Protein AF-0000000068152982 (afdb_homodimer)

pLDDT: mean 87.69, std 12.39, range [21.64, 98.62]

Organism: Rhizobium meliloti (strain 1021) (NCBI:txid266834)

Secondary structure (DSSP, 8-state):
----SS-HHHHHTS-HHHHHHHHHHTT-EEEEEETTTEEEEE-TTS--EEEES-S--TTHHHHHHHHHHHHHHHHT--HHHHHHHHHTTTEEEEEEE-S---TTS-EEHHHHHHHHHHHHHHHHHHHHHHH---S---TT--HHHHHHHTT-EE---BTTTTEEEEEEE-PPPSS-S---SSPPPGGGS-HHHHHHHHHHHHHHHHHHHHHHHHTT--THHHHTTGGGT--HHHHHHHHHHHHHHTSEEEEEEPPTTS--S-SEEEEEE-TTHHHHHHHHHHHHHHHS-EEEEEEEEEEEEEE--TT-SSEEEEEEEEETTEEEEEEEEE-HHHHHHHHHHHHHT-EEEEEEEEEEETTEEEEEEEEEEEEE-------/----SS-HHHHHTS-HHHHHHHHHHTT-EEEEEETTTEEEEE-TTS--EEEES-S--TTHHHHHHHHHHHHHHHHT--HHHHHHHHHTTTEEEEEEEES---TTS-EEHHHHHHHHHHHHHHHHHHHHHHH---S---TT--HHHHHHHTT-EE---BTTTEEEEEEEE-PPPSS-S---SSPPPGGGS-HHHHHHHHHHHHHHHHHHHHHHHHTT--THHHHTTGGGT--HHHHHHHHHHHHHHTSEEEEEEPPTTS--S-SEEEEEE-TTHHHHHHHHHHHHHHHS-EEEEEEEEEEEEEE--TT-SSEEEEEEEEETTEEEEEEEEE-HHHHHHHHHHHHHT-EEEEEEEEEEETTEEEEEEEEEEEEE-------

Nearest PDB structures (foldseek):
  1gm5-assembly1_A  TM=5.920E-01  e=4.513E-03  Thermotoga maritima
  3koj-assembly1_A  TM=5.748E-01  e=1.181E-02  Synechococcus elongatus PCC 6301
  1kaw-assembly1_A  TM=6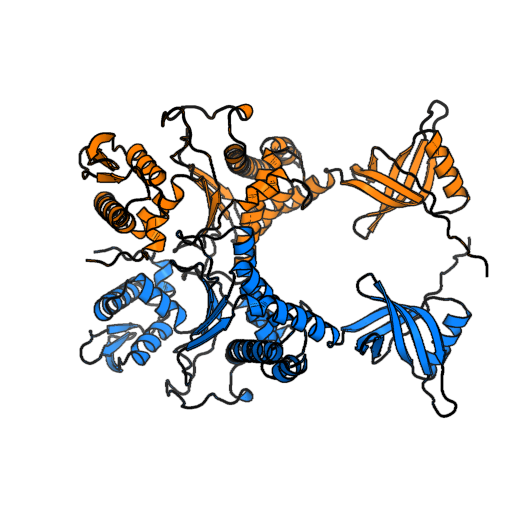.444E-01  e=1.239E-01  Escherichia coli
  1z9f-assembly1_A  TM=6.402E-01  e=1.454E-01  Thermotoga maritima
  6bhx-assembly1_B  TM=5.478E-01  e=1.113E-01  Bacillus subtilis subsp. subtilis str. 168

Structure (mmCIF, N/CA/C/O backbone):
data_AF-0000000068152982-model_v1
#
loop_
_entity.id
_entity.type
_entity.pdbx_description
1 polymer 'Uncharacterized protein'
#
loop_
_atom_site.group_PDB
_atom_site.id
_atom_site.type_symbol
_atom_site.label_atom_id
_atom_site.label_alt_id
_atom_site.label_comp_id
_atom_site.label_asym_id
_atom_site.label_entity_id
_atom_site.label_seq_id
_atom_site.pdbx_PDB_ins_code
_atom_site.Cartn_x
_atom_site.Cartn_y
_atom_site.Cartn_z
_atom_site.occupancy
_atom_site.B_iso_or_equiv
_atom_site.auth_seq_id
_atom_site.auth_comp_id
_atom_site.auth_asym_id
_atom_site.auth_atom_id
_atom_site.pdbx_PDB_model_num
ATOM 1 N N . MET A 1 1 ? 36.5 2.551 5.672 1 21.7 1 MET A N 1
ATOM 2 C CA . MET A 1 1 ? 35.562 1.438 5.684 1 21.7 1 MET A CA 1
ATOM 3 C C . MET A 1 1 ? 34.156 1.895 5.23 1 21.7 1 MET A C 1
ATOM 5 O O . MET A 1 1 ? 33.562 2.768 5.855 1 21.7 1 MET A O 1
ATOM 9 N N . ARG A 1 2 ? 33.844 2.051 4.008 1 29.77 2 ARG A N 1
ATOM 10 C CA . ARG A 1 2 ? 32.562 2.561 3.479 1 29.77 2 ARG A CA 1
ATOM 11 C C . ARG A 1 2 ? 31.391 1.832 4.094 1 29.77 2 ARG A C 1
ATOM 13 O O . ARG A 1 2 ? 31.281 0.609 3.982 1 29.77 2 ARG A O 1
ATOM 20 N N . ALA A 1 3 ? 31.125 2.115 5.348 1 36.03 3 ALA A N 1
ATOM 21 C CA . ALA A 1 3 ? 30.094 1.57 6.23 1 36.03 3 ALA A CA 1
ATOM 22 C C . ALA A 1 3 ? 28.859 1.14 5.438 1 36.03 3 ALA A C 1
ATOM 24 O O . ALA A 1 3 ? 28.328 1.916 4.645 1 36.03 3 ALA A O 1
ATOM 25 N N . LEU A 1 4 ? 28.719 -0.055 5.031 1 45.16 4 LEU A N 1
ATOM 26 C CA . LEU A 1 4 ? 27.547 -0.811 4.621 1 45.16 4 LEU A CA 1
ATOM 27 C C . LEU A 1 4 ? 26.297 -0.274 5.301 1 45.16 4 LEU A C 1
ATOM 29 O O . LEU A 1 4 ? 26.297 0.002 6.5 1 45.16 4 LEU A O 1
ATOM 33 N N . ILE A 1 5 ? 25.453 0.464 4.621 1 47.25 5 ILE A N 1
ATOM 34 C CA . ILE A 1 5 ? 24.141 1.052 4.816 1 47.25 5 ILE A CA 1
ATOM 35 C C . ILE A 1 5 ? 23.312 0.167 5.75 1 47.25 5 ILE A C 1
ATOM 37 O O . ILE A 1 5 ? 22.406 0.648 6.43 1 47.25 5 ILE A O 1
ATOM 41 N N . VAL A 1 6 ? 23.609 -1.253 5.887 1 56.41 6 VAL A N 1
ATOM 42 C CA . VAL A 1 6 ? 22.547 -2.037 6.484 1 56.41 6 VAL A CA 1
ATOM 43 C C . VAL A 1 6 ? 22.859 -2.322 7.949 1 56.41 6 VAL A C 1
ATOM 45 O O . VAL A 1 6 ? 24.016 -2.613 8.297 1 56.41 6 VAL A O 1
ATOM 48 N N . ASP A 1 7 ? 22.062 -1.991 8.812 1 65.38 7 ASP A N 1
ATOM 49 C CA . ASP A 1 7 ? 22.156 -2.289 10.242 1 65.38 7 ASP A CA 1
ATOM 50 C C . ASP A 1 7 ? 22.281 -3.793 10.477 1 65.38 7 ASP A C 1
ATOM 52 O O . ASP A 1 7 ? 22.047 -4.594 9.57 1 65.38 7 ASP A O 1
ATOM 56 N N . SER A 1 8 ? 22.891 -4.191 11.625 1 71.94 8 SER A N 1
ATOM 57 C CA . SER A 1 8 ? 23.156 -5.57 12.008 1 71.94 8 SER A CA 1
ATOM 58 C C . SER A 1 8 ? 21.906 -6.441 11.852 1 71.94 8 SER A C 1
ATOM 60 O O . SER A 1 8 ? 22 -7.578 11.383 1 71.94 8 SER A O 1
ATOM 62 N N . GLU A 1 9 ? 20.812 -5.949 12.188 1 72.81 9 GLU A N 1
ATOM 63 C CA . GLU A 1 9 ? 19.578 -6.703 12.117 1 72.81 9 GLU A CA 1
ATOM 64 C C . GLU A 1 9 ? 19.219 -7.055 10.672 1 72.81 9 GLU A C 1
ATOM 66 O O . GLU A 1 9 ? 18.703 -8.141 10.398 1 72.81 9 GLU A O 1
ATOM 71 N N . THR A 1 10 ? 19.609 -6.176 9.844 1 75.31 10 THR A N 1
ATOM 72 C CA . THR A 1 10 ? 19.344 -6.387 8.422 1 75.31 10 THR A CA 1
ATOM 73 C C . THR A 1 10 ? 20.266 -7.465 7.859 1 75.31 10 THR A C 1
ATOM 75 O O . THR A 1 10 ? 19.844 -8.289 7.051 1 75.31 10 THR A O 1
ATOM 78 N N . LEU A 1 11 ? 21.406 -7.465 8.344 1 81.94 11 LEU A N 1
ATOM 79 C CA . LEU A 1 11 ? 22.391 -8.398 7.824 1 81.94 11 LEU A CA 1
ATOM 80 C C . LEU A 1 11 ? 22.078 -9.828 8.258 1 81.94 11 LEU A C 1
ATOM 82 O O . LEU A 1 11 ? 22.297 -10.773 7.504 1 81.94 11 LEU A O 1
ATOM 86 N N . ILE A 1 12 ? 21.5 -9.953 9.406 1 84.94 12 ILE A N 1
ATOM 87 C CA . ILE A 1 12 ? 21.219 -11.273 9.961 1 84.94 12 ILE A CA 1
ATOM 88 C C . ILE A 1 12 ? 20.062 -11.922 9.195 1 84.94 12 ILE A C 1
ATOM 90 O O . ILE A 1 12 ? 19.875 -13.133 9.258 1 84.94 12 ILE A O 1
ATOM 94 N N . SER A 1 13 ? 19.438 -11.148 8.477 1 83.69 13 SER A N 1
ATOM 95 C CA . SER A 1 13 ? 18.281 -11.648 7.742 1 83.69 13 SER A CA 1
ATOM 96 C C . SER A 1 13 ? 18.703 -12.453 6.516 1 83.69 13 SER A C 1
ATOM 98 O O . SER A 1 13 ? 17.906 -13.172 5.922 1 83.69 13 SER A O 1
ATOM 100 N N . VAL A 1 14 ? 19.906 -12.312 6.121 1 89.56 14 VAL A N 1
ATOM 101 C CA . VAL A 1 14 ? 20.438 -13.141 5.043 1 89.56 14 VAL A CA 1
ATOM 102 C C . VAL A 1 14 ? 20.734 -14.547 5.566 1 89.56 14 VAL A C 1
ATOM 104 O O . VAL A 1 14 ? 21.609 -14.727 6.406 1 89.56 14 VAL A O 1
ATOM 107 N N . THR A 1 15 ? 20.062 -15.508 5.039 1 90.19 15 THR A N 1
ATOM 108 C CA . THR A 1 15 ? 20.219 -16.859 5.566 1 90.19 15 THR A CA 1
ATOM 109 C C . THR A 1 15 ? 21.438 -17.547 4.965 1 90.19 15 THR A C 1
ATOM 111 O O . THR A 1 15 ? 21.859 -17.203 3.857 1 90.19 15 THR A O 1
ATOM 114 N N . PRO A 1 16 ? 21.953 -18.516 5.719 1 93.38 16 PRO A N 1
ATOM 115 C CA . PRO A 1 16 ? 23.047 -19.297 5.152 1 93.38 16 PRO A CA 1
ATOM 116 C C . PRO A 1 16 ? 22.672 -19.953 3.82 1 93.38 16 PRO A C 1
ATOM 118 O O . PRO A 1 16 ? 23.469 -19.953 2.881 1 93.38 16 PRO A O 1
ATOM 121 N N . SER A 1 17 ? 21.516 -20.469 3.764 1 90.25 17 SER A N 1
ATOM 122 C CA . SER A 1 17 ? 21.062 -21.125 2.543 1 90.25 17 SER A CA 1
ATOM 123 C C . SER A 1 17 ? 21.031 -20.156 1.369 1 90.25 17 SER A C 1
ATOM 125 O O . SER A 1 17 ? 21.359 -20.531 0.238 1 90.25 17 SER A O 1
ATOM 127 N N . ALA A 1 18 ? 20.641 -18.969 1.641 1 92.06 18 ALA A N 1
ATOM 128 C CA . ALA A 1 18 ? 20.625 -17.938 0.605 1 92.06 18 ALA A CA 1
ATOM 129 C C . ALA A 1 18 ? 22.031 -17.641 0.085 1 92.06 18 ALA A C 1
ATOM 131 O O . ALA A 1 18 ? 22.234 -17.547 -1.125 1 92.06 18 ALA A O 1
ATOM 132 N N . MET A 1 19 ? 22.922 -17.531 0.961 1 94.5 19 MET A N 1
ATOM 133 C CA . MET A 1 19 ? 24.297 -17.234 0.575 1 94.5 19 MET A CA 1
ATOM 134 C C . MET A 1 19 ? 24.891 -18.406 -0.214 1 94.5 19 MET A C 1
ATOM 136 O O . MET A 1 19 ? 25.484 -18.203 -1.274 1 94.5 19 MET A O 1
ATOM 140 N N . ILE A 1 20 ? 24.688 -19.578 0.309 1 93 20 ILE A N 1
ATOM 141 C CA . ILE A 1 20 ? 25.234 -20.766 -0.324 1 93 20 ILE A CA 1
ATOM 142 C C . ILE A 1 20 ? 24.641 -20.922 -1.724 1 93 20 ILE A C 1
ATOM 144 O O . ILE A 1 20 ? 25.375 -21.141 -2.691 1 93 20 ILE A O 1
ATOM 148 N N . SER A 1 21 ? 23.375 -20.812 -1.774 1 90.62 21 SER A N 1
ATOM 149 C CA . SER A 1 21 ? 22.719 -20.969 -3.07 1 90.62 21 SER A CA 1
ATOM 150 C C . SER A 1 21 ? 23.172 -19.906 -4.055 1 90.62 21 SER A C 1
ATOM 152 O O . SER A 1 21 ? 23.359 -20.188 -5.242 1 90.62 21 SER A O 1
ATOM 154 N N . TYR A 1 22 ? 23.297 -18.703 -3.584 1 93.12 22 TYR A N 1
ATOM 155 C CA . TYR A 1 22 ? 23.75 -17.594 -4.434 1 93.12 22 TYR A CA 1
ATOM 156 C C . TYR A 1 22 ? 25.141 -17.891 -5.004 1 93.12 22 TYR A C 1
ATOM 158 O O . TYR A 1 22 ? 25.344 -17.828 -6.223 1 93.12 22 TYR A O 1
ATOM 166 N N . VAL A 1 23 ? 26.078 -18.25 -4.199 1 94.38 23 VAL A N 1
ATOM 167 C CA . VAL A 1 23 ? 27.453 -18.391 -4.645 1 94.38 23 VAL A CA 1
ATOM 168 C C . VAL A 1 23 ? 27.594 -19.641 -5.516 1 94.38 23 VAL A C 1
ATOM 170 O O . VAL A 1 23 ? 28.344 -19.656 -6.48 1 94.38 23 VAL A O 1
ATOM 173 N N . THR A 1 24 ? 26.859 -20.625 -5.172 1 90.94 24 THR A N 1
ATOM 174 C CA . THR A 1 24 ? 26.922 -21.859 -5.965 1 90.94 24 THR A CA 1
ATOM 175 C C . THR A 1 24 ? 26.375 -21.625 -7.367 1 90.94 24 THR A C 1
ATOM 177 O O . THR A 1 24 ? 26.922 -22.109 -8.352 1 90.94 24 THR A O 1
ATOM 180 N N . THR A 1 25 ? 25.281 -20.906 -7.445 1 88.31 25 THR A N 1
ATOM 181 C CA . THR A 1 25 ? 24.688 -20.594 -8.742 1 88.31 25 THR A CA 1
ATOM 182 C C . THR A 1 25 ? 25.609 -19.703 -9.555 1 88.31 25 THR A C 1
ATOM 184 O O . THR A 1 25 ? 25.594 -19.734 -10.789 1 88.31 25 THR A O 1
ATOM 187 N N . GLU A 1 26 ? 26.438 -18.922 -8.906 1 89.19 26 GLU A N 1
ATOM 188 C CA . GLU A 1 26 ? 27.359 -18.016 -9.578 1 89.19 26 GLU A CA 1
ATOM 189 C C . GLU A 1 26 ? 28.672 -18.688 -9.906 1 89.19 26 GLU A C 1
ATOM 191 O O . GLU A 1 26 ? 29.594 -18.062 -10.422 1 89.19 26 GLU A O 1
ATOM 196 N N . GLY A 1 27 ? 28.812 -19.953 -9.539 1 90.56 27 GLY A N 1
ATOM 197 C CA . GLY A 1 27 ? 29.938 -20.734 -10.023 1 90.56 27 GLY A CA 1
ATOM 198 C C . GLY A 1 27 ? 30.906 -21.125 -8.93 1 90.56 27 GLY A C 1
ATOM 199 O O . GLY A 1 27 ? 31.891 -21.828 -9.188 1 90.56 27 GLY A O 1
ATOM 200 N N . TRP A 1 28 ? 30.719 -20.609 -7.703 1 94.62 28 TRP A N 1
ATOM 201 C CA . TRP A 1 28 ? 31.578 -21.031 -6.609 1 94.62 28 TRP A CA 1
ATOM 202 C C . TRP A 1 28 ? 31.312 -22.5 -6.254 1 94.62 28 TRP A C 1
ATOM 204 O O . TRP A 1 28 ? 30.172 -22.969 -6.328 1 94.62 28 TRP A O 1
ATOM 214 N N . ILE A 1 29 ? 32.344 -23.156 -5.82 1 95.06 29 ILE A N 1
ATOM 215 C CA . ILE A 1 29 ? 32.25 -24.547 -5.387 1 95.06 29 ILE A CA 1
ATOM 216 C C . ILE A 1 29 ? 32.844 -24.703 -3.992 1 95.06 29 ILE A C 1
ATOM 218 O O . ILE A 1 29 ? 33.844 -24.047 -3.658 1 95.06 29 ILE A O 1
ATOM 222 N N . ARG A 1 30 ? 32.188 -25.531 -3.229 1 95.06 30 ARG A N 1
ATOM 223 C CA . ARG A 1 30 ? 32.719 -25.812 -1.895 1 95.06 30 ARG A CA 1
ATOM 224 C C . ARG A 1 30 ? 34.031 -26.562 -1.974 1 95.06 30 ARG A C 1
ATOM 226 O O . ARG A 1 30 ? 34.125 -27.625 -2.605 1 95.06 30 ARG A O 1
ATOM 233 N N . THR A 1 31 ? 35.062 -26.078 -1.327 1 95.31 31 THR A N 1
ATOM 234 C CA . THR A 1 31 ? 36.406 -26.672 -1.478 1 95.31 31 THR A CA 1
ATOM 235 C C . THR A 1 31 ? 36.875 -27.25 -0.153 1 95.31 31 THR A C 1
ATOM 237 O O . THR A 1 31 ? 37.656 -28.219 -0.137 1 95.31 31 THR A O 1
ATOM 240 N N . ASP A 1 32 ? 36.531 -26.547 0.92 1 94.38 32 ASP A N 1
ATOM 241 C CA . ASP A 1 32 ? 37.062 -26.969 2.207 1 94.38 32 ASP A CA 1
ATOM 242 C C . ASP A 1 32 ? 36.125 -26.609 3.348 1 94.38 32 ASP A C 1
ATOM 244 O O . ASP A 1 32 ? 35.188 -25.828 3.16 1 94.38 32 ASP A O 1
ATOM 248 N N . LYS A 1 33 ? 36.344 -27.25 4.453 1 94.06 33 LYS A N 1
ATOM 249 C CA . LYS A 1 33 ? 35.688 -26.875 5.691 1 94.06 33 LYS A CA 1
ATOM 250 C C . LYS A 1 33 ? 36.438 -25.75 6.406 1 94.06 33 LYS A C 1
ATOM 252 O O . LYS A 1 33 ? 37.656 -25.703 6.355 1 94.06 33 LYS A O 1
ATOM 257 N N . TYR A 1 34 ? 35.719 -24.844 6.992 1 93.12 34 TYR A N 1
ATOM 258 C CA . TYR A 1 34 ? 36.312 -23.797 7.82 1 93.12 34 TYR A CA 1
ATOM 259 C C . TYR A 1 34 ? 35.719 -23.828 9.227 1 93.12 34 TYR A C 1
ATOM 261 O O . TYR A 1 34 ? 34.594 -23.391 9.438 1 93.12 34 TYR A O 1
ATOM 269 N N . GLY A 1 35 ? 36.531 -24.328 10.148 1 90.69 35 GLY A N 1
ATOM 270 C CA . GLY A 1 35 ? 36 -24.5 11.492 1 90.69 35 GLY A CA 1
ATOM 271 C C . GLY A 1 35 ? 34.875 -25.516 11.547 1 90.69 35 GLY A C 1
ATOM 272 O O . GLY A 1 35 ? 34.844 -26.484 10.789 1 90.69 35 GLY A O 1
ATOM 273 N N . GLU A 1 36 ? 33.969 -25.375 12.5 1 90.62 36 GLU A N 1
ATOM 274 C CA . GLU A 1 36 ? 32.906 -26.344 12.719 1 90.62 36 GLU A CA 1
ATOM 275 C C . GLU A 1 36 ? 31.641 -25.953 11.961 1 90.62 36 GLU A C 1
ATOM 277 O O . GLU A 1 36 ? 30.828 -26.812 11.625 1 90.62 36 GLU A O 1
ATOM 282 N N . HIS A 1 37 ? 31.562 -24.734 11.609 1 92.5 37 HIS A N 1
ATOM 283 C CA . HIS A 1 37 ? 30.219 -24.312 11.219 1 92.5 37 HIS A CA 1
ATOM 284 C C . HIS A 1 37 ? 30.25 -23.594 9.875 1 92.5 37 HIS A C 1
ATOM 286 O O . HIS A 1 37 ? 29.234 -23.016 9.461 1 92.5 37 HIS A O 1
ATOM 292 N N . SER A 1 38 ? 31.469 -23.562 9.219 1 95.44 38 SER A N 1
ATOM 293 C CA . SER A 1 38 ? 31.547 -22.828 7.965 1 95.44 38 SER A CA 1
ATOM 294 C C . SER A 1 38 ? 32.312 -23.609 6.902 1 95.44 38 SER A C 1
ATOM 296 O O . SER A 1 38 ? 32.969 -24.609 7.211 1 95.44 38 SER A O 1
ATOM 298 N N . ASP A 1 39 ? 32.094 -23.266 5.703 1 96 39 ASP A N 1
ATOM 299 C CA . ASP A 1 39 ? 32.781 -23.891 4.574 1 96 39 ASP A CA 1
ATOM 300 C C . ASP A 1 39 ? 33.438 -22.828 3.691 1 96 39 ASP A C 1
ATOM 302 O O . ASP A 1 39 ? 33.031 -21.672 3.684 1 96 39 ASP A O 1
ATOM 306 N N . VAL A 1 40 ? 34.438 -23.266 3.049 1 97 40 VAL A N 1
ATOM 307 C CA . VAL A 1 40 ? 35.156 -22.406 2.102 1 97 40 VAL A CA 1
ATOM 308 C C . VAL A 1 40 ? 34.656 -22.656 0.689 1 97 40 VAL A C 1
ATOM 310 O O . VAL A 1 40 ? 34.531 -23.812 0.258 1 97 40 VAL A O 1
ATOM 313 N N . TYR A 1 41 ? 34.219 -21.609 0.046 1 96.56 41 TYR A N 1
ATOM 314 C CA . TYR A 1 41 ? 33.781 -21.641 -1.349 1 96.56 41 TYR A CA 1
ATOM 315 C C . TYR A 1 41 ? 34.781 -20.891 -2.24 1 96.56 41 TYR A C 1
ATOM 317 O O . TYR A 1 41 ? 35.219 -19.797 -1.899 1 96.56 41 TYR A O 1
ATOM 325 N N . ALA A 1 42 ? 35.125 -21.516 -3.377 1 96.38 42 ALA A N 1
ATOM 326 C CA . ALA A 1 42 ? 36.094 -20.906 -4.277 1 96.38 42 ALA A CA 1
ATOM 327 C C . ALA A 1 42 ? 35.625 -20.969 -5.727 1 96.38 42 ALA A C 1
ATOM 329 O O . ALA A 1 42 ? 34.812 -21.812 -6.078 1 96.38 42 ALA A O 1
ATOM 330 N N . LYS A 1 43 ? 36 -20 -6.488 1 94.5 43 LYS A N 1
ATOM 331 C CA . LYS A 1 43 ? 35.781 -19.891 -7.922 1 94.5 43 LYS A CA 1
ATOM 332 C C . LYS A 1 43 ? 37 -19.328 -8.648 1 94.5 43 LYS A C 1
ATOM 334 O O . LYS A 1 43 ? 37.719 -18.531 -8.094 1 94.5 43 LYS A O 1
ATOM 339 N N . ALA A 1 44 ? 37.188 -19.859 -9.891 1 92 44 ALA A N 1
ATOM 340 C CA . ALA A 1 44 ? 38.281 -19.328 -10.688 1 92 44 ALA A CA 1
ATOM 341 C C . ALA A 1 44 ? 38.156 -17.828 -10.906 1 92 44 ALA A C 1
ATOM 343 O O . ALA A 1 44 ? 37.125 -17.359 -11.398 1 92 44 ALA A O 1
ATOM 344 N N . GLY A 1 45 ? 39.156 -17.141 -10.57 1 91.25 45 GLY A N 1
ATOM 345 C CA . GLY A 1 45 ? 39.156 -15.695 -10.781 1 91.25 45 GLY A CA 1
ATOM 346 C C . GLY A 1 45 ? 38.375 -14.938 -9.734 1 91.25 45 GLY A C 1
ATOM 347 O O . GLY A 1 45 ? 38.188 -13.719 -9.844 1 91.25 45 GLY A O 1
ATOM 348 N N . GLY A 1 46 ? 37.844 -15.68 -8.766 1 90.69 46 GLY A N 1
ATOM 349 C CA . GLY A 1 46 ? 37.094 -15.031 -7.711 1 90.69 46 GLY A CA 1
ATOM 350 C C . GLY A 1 46 ? 37.719 -15.188 -6.34 1 90.69 46 GLY A C 1
ATOM 351 O O . GLY A 1 46 ? 38.656 -15.953 -6.168 1 90.69 46 GLY A O 1
ATOM 352 N N . PRO A 1 47 ? 37.25 -14.391 -5.434 1 92.88 47 PRO A N 1
ATOM 353 C CA . PRO A 1 47 ? 37.75 -14.508 -4.066 1 92.88 47 PRO A CA 1
ATOM 354 C C . PRO A 1 47 ? 37.281 -15.781 -3.367 1 92.88 47 PRO A C 1
ATOM 356 O O . PRO A 1 47 ? 36.219 -16.344 -3.736 1 92.88 47 PRO A O 1
ATOM 359 N N . GLU A 1 48 ? 38.062 -16.219 -2.436 1 95.25 48 GLU A N 1
ATOM 360 C CA . GLU A 1 48 ? 37.594 -17.266 -1.552 1 95.25 48 GLU A CA 1
ATOM 361 C C . GLU A 1 48 ? 36.625 -16.734 -0.515 1 95.25 48 GLU A C 1
ATOM 363 O O . GLU A 1 48 ? 36.875 -15.688 0.094 1 95.25 48 GLU A O 1
ATOM 368 N N . LEU A 1 49 ? 35.5 -17.406 -0.424 1 96.62 49 LEU A N 1
ATOM 369 C CA . LEU A 1 49 ? 34.469 -16.969 0.507 1 96.62 49 LEU A CA 1
ATOM 370 C C . LEU A 1 49 ? 34.281 -18 1.621 1 96.62 49 LEU A C 1
ATOM 372 O O . LEU A 1 49 ? 34.281 -19.203 1.368 1 96.62 49 LEU A O 1
ATOM 376 N N . ILE A 1 50 ? 34.219 -17.547 2.824 1 96.06 50 ILE A N 1
ATOM 377 C CA . ILE A 1 50 ? 33.875 -18.375 3.967 1 96.06 50 ILE A CA 1
ATOM 378 C C . ILE A 1 50 ? 32.406 -18.156 4.34 1 96.06 50 ILE A C 1
ATOM 380 O O . ILE A 1 50 ? 32.031 -17.094 4.816 1 96.06 50 ILE A O 1
ATOM 384 N N . ILE A 1 51 ? 31.594 -19.141 4.125 1 96.25 51 ILE A N 1
ATOM 385 C CA . ILE A 1 51 ? 30.156 -19 4.34 1 96.25 51 ILE A CA 1
ATOM 386 C C . ILE A 1 51 ? 29.719 -19.938 5.461 1 96.25 51 ILE A C 1
ATOM 388 O O . ILE A 1 51 ? 29.953 -21.141 5.406 1 96.25 51 ILE A O 1
ATOM 392 N N . PRO A 1 52 ? 29.125 -19.359 6.492 1 95.06 52 PRO A N 1
ATOM 393 C CA . PRO A 1 52 ? 28.625 -20.188 7.594 1 95.06 52 PRO A CA 1
ATOM 394 C C . PRO A 1 52 ? 27.438 -21.047 7.191 1 95.06 52 PRO A C 1
ATOM 396 O O . PRO A 1 52 ? 26.594 -20.625 6.406 1 95.06 52 PRO A O 1
ATOM 399 N N . GLY A 1 53 ? 27.375 -22.266 7.812 1 92.81 53 GLY A N 1
ATOM 400 C CA . GLY A 1 53 ? 26.25 -23.141 7.594 1 92.81 53 GLY A CA 1
ATOM 401 C C . GLY A 1 53 ? 25.109 -22.922 8.57 1 92.81 53 GLY A C 1
ATOM 402 O O . GLY A 1 53 ? 24.094 -23.609 8.523 1 92.81 53 GLY A O 1
ATOM 403 N N . THR A 1 54 ? 25.344 -21.938 9.477 1 90.56 54 THR A N 1
ATOM 404 C CA . THR A 1 54 ? 24.344 -21.641 10.5 1 90.56 54 THR A CA 1
ATOM 405 C C . THR A 1 54 ? 24.328 -20.141 10.805 1 90.56 54 THR A C 1
ATOM 407 O O . THR A 1 54 ? 25.359 -19.469 10.727 1 90.56 54 THR A O 1
ATOM 410 N N . ALA A 1 55 ? 23.094 -19.672 11.18 1 89.56 55 ALA A N 1
ATOM 411 C CA . ALA A 1 55 ? 22.953 -18.266 11.547 1 89.56 55 ALA A CA 1
ATOM 412 C C . ALA A 1 55 ? 23.219 -18.047 13.039 1 89.56 55 ALA A C 1
ATOM 414 O O . ALA A 1 55 ? 23.172 -16.922 13.531 1 89.56 55 ALA A O 1
ATOM 415 N N . GLN A 1 56 ? 23.547 -19.078 13.719 1 87.12 56 GLN A N 1
ATOM 416 C CA . GLN A 1 56 ? 23.703 -19.031 15.172 1 87.12 56 GLN A CA 1
ATOM 417 C C . GLN A 1 56 ? 25.109 -18.594 15.57 1 87.12 56 GLN A C 1
ATOM 419 O O . GLN A 1 56 ? 25.453 -18.594 16.75 1 87.12 56 GLN A O 1
ATOM 424 N N . LEU A 1 57 ? 25.859 -18.078 14.688 1 88.62 57 LEU A N 1
ATOM 425 C CA . LEU A 1 57 ? 27.188 -17.562 15 1 88.62 57 LEU A CA 1
ATOM 426 C C . LEU A 1 57 ? 27.094 -16.219 15.711 1 88.62 57 LEU A C 1
ATOM 428 O O . LEU A 1 57 ? 26.25 -15.375 15.344 1 88.62 57 LEU A O 1
ATOM 432 N N . GLY A 1 58 ? 27.828 -15.977 16.75 1 86.19 58 GLY A N 1
ATOM 433 C CA . GLY A 1 58 ? 27.828 -14.727 17.484 1 86.19 58 GLY A CA 1
ATOM 434 C C . GLY A 1 58 ? 28.125 -13.523 16.609 1 86.19 58 GLY A C 1
ATOM 435 O O . GLY A 1 58 ? 27.609 -12.43 16.844 1 86.19 58 GLY A O 1
ATOM 436 N N . ASP A 1 59 ? 29.016 -13.773 15.625 1 89.19 59 ASP A N 1
ATOM 437 C CA . ASP A 1 59 ? 29.406 -12.672 14.75 1 89.19 59 ASP A CA 1
ATOM 438 C C . ASP A 1 59 ? 28.797 -12.836 13.352 1 89.19 59 ASP A C 1
ATOM 440 O O . ASP A 1 59 ? 29.406 -12.445 12.359 1 89.19 59 ASP A O 1
ATOM 444 N N . TYR A 1 60 ? 27.656 -13.484 13.273 1 91.75 60 TYR A N 1
ATOM 445 C CA . TYR A 1 60 ? 27.031 -13.812 11.992 1 91.75 60 TYR A CA 1
ATOM 446 C C . TYR A 1 60 ? 26.875 -12.57 11.133 1 91.75 60 TYR A C 1
ATOM 448 O O . TYR A 1 60 ? 27.188 -12.578 9.945 1 91.75 60 TYR A O 1
ATOM 456 N N . ALA A 1 61 ? 26.406 -11.492 11.734 1 89.19 61 ALA A N 1
ATOM 457 C CA . ALA A 1 61 ? 26.188 -10.25 10.992 1 89.19 61 ALA A CA 1
ATOM 458 C C . ALA A 1 61 ? 27.484 -9.758 10.352 1 89.19 61 ALA A C 1
ATOM 460 O O . ALA A 1 61 ? 27.484 -9.312 9.203 1 89.19 61 ALA A O 1
ATOM 461 N N . GLN A 1 62 ? 28.516 -9.867 11.047 1 88.62 62 GLN A N 1
ATOM 462 C CA . GLN A 1 62 ? 29.812 -9.414 10.547 1 88.62 62 GLN A CA 1
ATOM 463 C C . GLN A 1 62 ? 30.281 -10.281 9.383 1 88.62 62 GLN A C 1
ATOM 465 O O . GLN A 1 62 ? 30.828 -9.766 8.406 1 88.62 62 GLN A O 1
ATOM 470 N N . VAL A 1 63 ? 30.109 -11.555 9.516 1 92.19 63 VAL A N 1
ATOM 471 C CA . VAL A 1 63 ? 30.5 -12.484 8.461 1 92.19 63 VAL A CA 1
ATOM 472 C C . VAL A 1 63 ? 29.703 -12.188 7.191 1 92.19 63 VAL A C 1
ATOM 474 O O . VAL A 1 63 ? 30.266 -12.148 6.094 1 92.19 63 VAL A O 1
ATOM 477 N N . VAL A 1 64 ? 28.438 -12.008 7.375 1 91.88 64 VAL A N 1
ATOM 478 C CA . VAL A 1 64 ? 27.578 -11.703 6.242 1 91.88 64 VAL A CA 1
ATOM 479 C C . VAL A 1 64 ? 28.047 -10.414 5.562 1 91.88 64 VAL A C 1
ATOM 481 O O . VAL A 1 64 ? 28.109 -10.344 4.332 1 91.88 64 VAL A O 1
ATOM 484 N N . ALA A 1 65 ? 28.359 -9.445 6.359 1 90 65 ALA A N 1
ATOM 485 C CA . ALA A 1 65 ? 28.844 -8.18 5.824 1 90 65 ALA A CA 1
ATOM 486 C C . ALA A 1 65 ? 30.109 -8.383 4.992 1 90 65 ALA A C 1
ATOM 488 O O . ALA A 1 65 ? 30.266 -7.77 3.932 1 90 65 ALA A O 1
ATOM 489 N N . GLU A 1 66 ? 30.953 -9.188 5.426 1 91.44 66 GLU A N 1
ATOM 490 C CA . GLU A 1 66 ? 32.219 -9.461 4.727 1 91.44 66 GLU A CA 1
ATOM 491 C C . GLU A 1 66 ? 31.953 -10.164 3.395 1 91.44 66 GLU A C 1
ATOM 493 O O . GLU A 1 66 ? 32.594 -9.844 2.387 1 91.44 66 GLU A O 1
ATOM 498 N N . VAL A 1 67 ? 31.094 -11.094 3.451 1 94.19 67 VAL A N 1
ATOM 499 C CA . VAL A 1 67 ? 30.75 -11.812 2.23 1 94.19 67 VAL A CA 1
ATOM 500 C C . VAL A 1 67 ? 30.156 -10.844 1.211 1 94.19 67 VAL A C 1
ATOM 502 O O . VAL A 1 67 ? 30.516 -10.875 0.033 1 94.19 67 VAL A O 1
ATOM 505 N N . ILE A 1 68 ? 29.234 -10.008 1.657 1 91.69 68 ILE A N 1
ATOM 506 C CA . ILE A 1 68 ? 28.594 -9.023 0.791 1 91.69 68 ILE A CA 1
ATOM 507 C C . ILE A 1 68 ? 29.641 -8.086 0.201 1 91.69 68 ILE A C 1
ATOM 509 O O . ILE A 1 68 ? 29.625 -7.801 -0.998 1 91.69 68 ILE A O 1
ATOM 513 N N . ASP A 1 69 ? 30.562 -7.684 1.004 1 90.06 69 ASP A N 1
ATOM 514 C CA . ASP A 1 69 ? 31.641 -6.789 0.569 1 90.06 69 ASP A CA 1
ATOM 515 C C . ASP A 1 69 ? 32.5 -7.441 -0.512 1 90.06 69 ASP A C 1
ATOM 517 O O . ASP A 1 69 ? 32.781 -6.82 -1.536 1 90.06 69 ASP A O 1
ATOM 521 N N . GLU A 1 70 ? 32.844 -8.641 -0.261 1 93.88 70 GLU A N 1
ATOM 522 C CA . GLU A 1 70 ? 33.656 -9.375 -1.215 1 93.88 70 GLU A CA 1
ATOM 523 C C . GLU A 1 70 ? 32.938 -9.594 -2.533 1 93.88 70 GLU A C 1
ATOM 525 O O . GLU A 1 70 ? 33.5 -9.414 -3.609 1 93.88 70 GLU A O 1
ATOM 530 N N . LEU A 1 71 ? 31.719 -9.977 -2.418 1 93.25 71 LEU A N 1
ATOM 531 C CA . LEU A 1 71 ? 30.906 -10.203 -3.613 1 93.25 71 LEU A CA 1
ATOM 532 C C . LEU A 1 71 ? 30.719 -8.906 -4.395 1 93.25 71 LEU A C 1
ATOM 534 O O . LEU A 1 71 ? 30.797 -8.898 -5.625 1 93.25 71 LEU A O 1
ATOM 538 N N . ALA A 1 72 ? 30.406 -7.879 -3.637 1 88.56 72 ALA A N 1
ATOM 539 C CA . ALA A 1 72 ? 30.203 -6.578 -4.266 1 88.56 72 ALA A CA 1
ATOM 540 C C . ALA A 1 72 ? 31.438 -6.145 -5.051 1 88.56 72 ALA A C 1
ATOM 542 O O . ALA A 1 72 ? 31.328 -5.699 -6.195 1 88.56 72 ALA A O 1
ATOM 543 N N . ARG A 1 73 ? 32.562 -6.293 -4.512 1 89.19 73 ARG A N 1
ATOM 544 C CA . ARG A 1 73 ? 33.844 -5.941 -5.16 1 89.19 73 ARG A CA 1
ATOM 545 C C . ARG A 1 73 ? 34.094 -6.82 -6.379 1 89.19 73 ARG A C 1
ATOM 547 O O . ARG A 1 73 ? 34.438 -6.324 -7.445 1 89.19 73 ARG A O 1
ATOM 554 N N . HIS A 1 74 ? 33.875 -8.031 -6.188 1 91.88 74 HIS A N 1
ATOM 555 C CA . HIS A 1 74 ? 34.125 -8.992 -7.258 1 91.88 74 HIS A CA 1
ATOM 556 C C . HIS A 1 74 ? 33.219 -8.75 -8.445 1 91.88 74 HIS A C 1
ATOM 558 O O . HIS A 1 74 ? 33.625 -8.852 -9.602 1 91.88 74 HIS A O 1
ATOM 564 N N . GLU A 1 75 ? 31.953 -8.523 -8.117 1 89.94 75 GLU A N 1
ATOM 565 C CA . GLU A 1 75 ? 30.938 -8.383 -9.164 1 89.94 75 GLU A CA 1
ATOM 566 C C . GLU A 1 75 ? 30.844 -6.941 -9.648 1 89.94 75 GLU A C 1
ATOM 568 O O . GLU A 1 75 ? 30.078 -6.641 -10.57 1 89.94 75 GLU A O 1
ATOM 573 N N . ASN A 1 76 ? 31.562 -6.07 -9.055 1 86.56 76 ASN A N 1
ATOM 574 C CA . ASN A 1 76 ? 31.516 -4.648 -9.383 1 86.56 76 ASN A CA 1
ATOM 575 C C . ASN A 1 76 ? 30.094 -4.09 -9.25 1 86.56 76 ASN A C 1
ATOM 577 O O . ASN A 1 76 ? 29.562 -3.502 -10.195 1 86.56 76 ASN A O 1
ATOM 581 N N . ARG A 1 77 ? 29.484 -4.391 -8.141 1 83.44 77 ARG A N 1
ATOM 582 C CA . ARG A 1 77 ? 28.141 -3.93 -7.766 1 83.44 77 ARG A CA 1
ATOM 583 C C . ARG A 1 77 ? 28.156 -3.307 -6.375 1 83.44 77 ARG A C 1
ATOM 585 O O . ARG A 1 77 ? 29.125 -3.453 -5.625 1 83.44 77 ARG A O 1
ATOM 592 N N . SER A 1 78 ? 27.094 -2.506 -6.086 1 74.94 78 SER A N 1
ATOM 593 C CA . SER A 1 78 ? 26.969 -1.964 -4.734 1 74.94 78 SER A CA 1
ATOM 594 C C . SER A 1 78 ? 26.641 -3.059 -3.727 1 74.94 78 SER A C 1
ATOM 596 O O . SER A 1 78 ? 26.062 -4.082 -4.086 1 74.94 78 SER A O 1
ATOM 598 N N . GLU A 1 79 ? 27.016 -2.863 -2.523 1 82.06 79 GLU A N 1
ATOM 599 C CA . GLU A 1 79 ? 26.688 -3.807 -1.461 1 82.06 79 GLU A CA 1
ATOM 600 C C . GLU A 1 79 ? 25.172 -3.977 -1.329 1 82.06 79 GLU A C 1
ATOM 602 O O . GLU A 1 79 ? 24.688 -5.078 -1.05 1 82.06 79 GLU A O 1
ATOM 607 N N . LEU A 1 80 ? 24.469 -2.922 -1.571 1 75.94 80 LEU A N 1
ATOM 608 C CA . LEU A 1 80 ? 23.016 -2.965 -1.47 1 75.94 80 LEU A CA 1
ATOM 609 C C . LEU A 1 80 ? 22.422 -3.869 -2.547 1 75.94 80 LEU A C 1
ATOM 611 O O . LEU A 1 80 ? 21.469 -4.598 -2.293 1 75.94 80 LEU A O 1
ATOM 615 N N . GLN A 1 81 ? 22.969 -3.797 -3.678 1 79.38 81 GLN A N 1
ATOM 616 C CA . GLN A 1 81 ? 22.5 -4.648 -4.766 1 79.38 81 GLN A CA 1
ATOM 617 C C . GLN A 1 81 ? 22.734 -6.121 -4.449 1 79.38 81 GLN A C 1
ATOM 619 O O . GLN A 1 81 ? 21.859 -6.957 -4.68 1 79.38 81 GLN A O 1
ATOM 624 N N . VAL A 1 82 ? 23.938 -6.395 -3.984 1 86.19 82 VAL A N 1
ATOM 625 C CA . VAL A 1 82 ? 24.281 -7.766 -3.617 1 86.19 82 VAL A CA 1
ATOM 626 C C . VAL A 1 82 ? 23.375 -8.234 -2.48 1 86.19 82 VAL A C 1
ATOM 628 O O . VAL A 1 82 ? 22.859 -9.352 -2.508 1 86.19 82 VAL A O 1
ATOM 631 N N . PHE A 1 83 ? 23.188 -7.352 -1.465 1 86.06 83 PHE A N 1
ATOM 632 C CA . PHE A 1 83 ? 22.312 -7.664 -0.338 1 86.06 83 PHE A CA 1
ATOM 633 C C . PHE A 1 83 ? 20.906 -8.023 -0.819 1 86.06 83 PHE A C 1
ATOM 635 O O . PHE A 1 83 ? 20.328 -9.023 -0.383 1 86.06 83 PHE A O 1
ATOM 642 N N . ARG A 1 84 ? 20.391 -7.273 -1.731 1 81.56 84 ARG A N 1
ATOM 643 C CA . ARG A 1 84 ? 19.047 -7.484 -2.254 1 81.56 84 ARG A CA 1
ATOM 644 C C . ARG A 1 84 ? 18.938 -8.836 -2.955 1 81.56 84 ARG A C 1
ATOM 646 O O . ARG A 1 84 ? 17.922 -9.523 -2.832 1 81.56 84 ARG A O 1
ATOM 653 N N . ASP A 1 85 ? 19.938 -9.172 -3.66 1 88 85 ASP A N 1
ATOM 654 C CA . ASP A 1 85 ? 19.922 -10.469 -4.336 1 88 85 ASP A CA 1
ATOM 655 C C . ASP A 1 85 ? 20 -11.617 -3.33 1 88 85 ASP A C 1
ATOM 657 O O . ASP A 1 85 ? 19.359 -12.656 -3.51 1 88 85 ASP A O 1
ATOM 661 N N . LEU A 1 86 ? 20.766 -11.375 -2.295 1 90.88 86 LEU A N 1
ATOM 662 C CA . LEU A 1 86 ? 20.953 -12.43 -1.301 1 90.88 86 LEU A CA 1
ATOM 663 C C . LEU A 1 86 ? 19.672 -12.664 -0.511 1 90.88 86 LEU A C 1
ATOM 665 O O . LEU A 1 86 ? 19.297 -13.805 -0.257 1 90.88 86 LEU A O 1
ATOM 669 N N . ILE A 1 87 ? 19 -11.586 -0.176 1 87.75 87 ILE A N 1
ATOM 670 C CA . ILE A 1 87 ? 17.797 -11.711 0.643 1 87.75 87 ILE A CA 1
ATOM 671 C C . ILE A 1 87 ? 16.703 -12.438 -0.147 1 87.75 87 ILE A C 1
ATOM 673 O O . ILE A 1 87 ? 15.852 -13.102 0.435 1 87.75 87 ILE A O 1
ATOM 677 N N . GLY A 1 88 ? 16.781 -12.414 -1.43 1 90.25 88 GLY A N 1
ATOM 678 C CA . GLY A 1 88 ? 15.773 -13.031 -2.277 1 90.25 88 GLY A CA 1
ATOM 679 C C . GLY A 1 88 ? 16.203 -14.375 -2.836 1 90.25 88 GLY A C 1
ATOM 680 O O . GLY A 1 88 ? 15.469 -15 -3.6 1 90.25 88 GLY A O 1
ATOM 681 N N . SER A 1 89 ? 17.344 -14.859 -2.453 1 92.31 89 SER A N 1
ATOM 682 C CA . SER A 1 89 ? 17.891 -16.031 -3.102 1 92.31 89 SER A CA 1
ATOM 683 C C . SER A 1 89 ? 17.141 -17.297 -2.701 1 92.31 89 SER A C 1
ATOM 685 O O . SER A 1 89 ? 17.094 -18.266 -3.459 1 92.31 89 SER A O 1
ATOM 687 N N . ASP A 1 90 ? 16.531 -17.312 -1.515 1 92.25 90 ASP A N 1
ATOM 688 C CA . ASP A 1 90 ? 15.852 -18.531 -1.046 1 92.25 90 ASP A CA 1
ATOM 689 C C . ASP A 1 90 ? 14.336 -18.375 -1.146 1 92.25 90 ASP A C 1
ATOM 691 O O . ASP A 1 90 ? 13.586 -19.094 -0.483 1 92.25 90 ASP A O 1
ATOM 695 N N . ARG A 1 91 ? 13.891 -17.391 -1.92 1 94.5 91 ARG A N 1
ATOM 696 C CA . ARG A 1 91 ? 12.484 -17.109 -2.176 1 94.5 91 ARG A CA 1
ATOM 697 C C . ARG A 1 91 ? 12.242 -16.812 -3.652 1 94.5 91 ARG A C 1
ATOM 699 O O . ARG A 1 91 ? 13.164 -16.406 -4.367 1 94.5 91 ARG A O 1
ATOM 706 N N . ASP A 1 92 ? 11.07 -17.078 -4.082 1 96.56 92 ASP A N 1
ATOM 707 C CA . ASP A 1 92 ? 10.664 -16.484 -5.355 1 96.56 92 ASP A CA 1
ATOM 708 C C . ASP A 1 92 ? 10.352 -15.008 -5.191 1 96.56 92 ASP A C 1
ATOM 710 O O . ASP A 1 92 ? 9.664 -14.609 -4.254 1 96.56 92 ASP A O 1
ATOM 714 N N . VAL A 1 93 ? 10.93 -14.195 -6.023 1 96.5 93 VAL A N 1
ATOM 715 C CA . VAL A 1 93 ? 10.758 -12.75 -5.902 1 96.5 93 VAL A CA 1
ATOM 716 C C . VAL A 1 93 ? 9.875 -12.234 -7.035 1 96.5 93 VAL A C 1
ATOM 718 O O . VAL A 1 93 ? 10.227 -12.367 -8.211 1 96.5 93 VAL A O 1
ATOM 721 N N . VAL A 1 94 ? 8.719 -11.688 -6.676 1 97.62 94 VAL A N 1
ATOM 722 C CA . VAL A 1 94 ? 7.812 -11.07 -7.637 1 97.62 94 VAL A CA 1
ATOM 723 C C . VAL A 1 94 ? 8.023 -9.555 -7.645 1 97.62 94 VAL A C 1
ATOM 725 O O . VAL A 1 94 ? 7.98 -8.914 -6.594 1 97.62 94 VAL A O 1
ATOM 728 N N . ARG A 1 95 ? 8.328 -9.008 -8.758 1 94.81 95 ARG A N 1
ATOM 729 C CA . ARG A 1 95 ? 8.516 -7.566 -8.906 1 94.81 95 ARG A CA 1
ATOM 730 C C . ARG A 1 95 ? 7.457 -6.969 -9.828 1 94.81 95 ARG A C 1
ATOM 732 O O . ARG A 1 95 ? 7.234 -7.469 -10.93 1 94.81 95 ARG A O 1
ATOM 739 N N . VAL A 1 96 ? 6.738 -6.008 -9.312 1 94.38 96 VAL A N 1
ATOM 740 C CA . VAL A 1 96 ? 5.719 -5.281 -10.055 1 94.38 96 VAL A CA 1
ATOM 741 C C . VAL A 1 96 ? 6.164 -3.836 -10.273 1 94.38 96 VAL A C 1
ATOM 743 O O . VAL A 1 96 ? 6.293 -3.068 -9.32 1 94.38 96 VAL A O 1
ATOM 746 N N . ARG A 1 97 ? 6.402 -3.496 -11.492 1 89.31 97 ARG A N 1
ATOM 747 C CA . ARG A 1 97 ? 6.914 -2.172 -11.82 1 89.31 97 ARG A CA 1
ATOM 748 C C . ARG A 1 97 ? 5.895 -1.376 -12.633 1 89.31 97 ARG A C 1
ATOM 750 O O . ARG A 1 97 ? 5.383 -1.858 -13.641 1 89.31 97 ARG A O 1
ATOM 757 N N . ALA A 1 98 ? 5.566 -0.214 -12.062 1 77.81 98 ALA A N 1
ATOM 758 C CA . ALA A 1 98 ? 4.777 0.75 -12.82 1 77.81 98 ALA A CA 1
ATOM 759 C C . ALA A 1 98 ? 5.676 1.728 -13.57 1 77.81 98 ALA A C 1
ATOM 761 O O . ALA A 1 98 ? 6.422 2.49 -12.953 1 77.81 98 ALA A O 1
ATOM 762 N N . PRO A 1 99 ? 5.711 1.727 -14.836 1 68.5 99 PRO A N 1
ATOM 763 C CA . PRO A 1 99 ? 6.688 2.484 -15.617 1 68.5 99 PRO A CA 1
ATOM 764 C C . PRO A 1 99 ? 6.617 3.988 -15.359 1 68.5 99 PRO A C 1
ATOM 766 O O . PRO A 1 99 ? 7.637 4.676 -15.406 1 68.5 99 PRO A O 1
ATOM 769 N N . GLU A 1 100 ? 5.434 4.426 -15.102 1 68.62 100 GLU A N 1
ATOM 770 C CA . GLU A 1 100 ? 5.387 5.883 -15.008 1 68.62 100 GLU A CA 1
ATOM 771 C C . GLU A 1 100 ? 5.551 6.348 -13.562 1 68.62 100 GLU A C 1
ATOM 773 O O . GLU A 1 100 ? 4.617 6.234 -12.758 1 68.62 100 GLU A O 1
ATOM 778 N N . ALA A 1 101 ? 6.789 6.281 -13.078 1 68.38 101 ALA A N 1
ATOM 779 C CA . ALA A 1 101 ? 7.141 6.938 -11.82 1 68.38 101 ALA A CA 1
ATOM 780 C C . ALA A 1 101 ? 7.855 8.266 -12.078 1 68.38 101 ALA A C 1
ATOM 782 O O . ALA A 1 101 ? 8.391 8.484 -13.164 1 68.38 101 ALA A O 1
ATOM 783 N N . ASP A 1 102 ? 7.629 9.148 -11.156 1 71.56 102 ASP A N 1
ATOM 784 C CA . ASP A 1 102 ? 8.336 10.422 -11.258 1 71.56 102 ASP A CA 1
ATOM 785 C C . ASP A 1 102 ? 9.844 10.219 -11.156 1 71.56 102 ASP A C 1
ATOM 787 O O . ASP A 1 102 ? 10.312 9.164 -10.719 1 71.56 102 ASP A O 1
ATOM 791 N N . GLY A 1 103 ? 10.602 11.078 -11.695 1 67.19 103 GLY A N 1
ATOM 792 C CA . GLY A 1 103 ? 12.055 11.031 -11.695 1 67.19 103 GLY A CA 1
ATOM 793 C C . GLY A 1 103 ? 12.641 10.727 -10.328 1 67.19 103 GLY A C 1
ATOM 794 O O . GLY A 1 103 ? 13.664 10.047 -10.227 1 67.19 103 GLY A O 1
ATOM 795 N N . ASP A 1 104 ? 11.961 11.172 -9.289 1 71.25 104 ASP A N 1
ATOM 796 C CA . ASP A 1 104 ? 12.484 10.961 -7.941 1 71.25 104 ASP A CA 1
ATOM 797 C C . ASP A 1 104 ? 12.086 9.578 -7.414 1 71.25 104 ASP A C 1
ATOM 799 O O . ASP A 1 104 ? 12.344 9.258 -6.254 1 71.25 104 ASP A O 1
ATOM 803 N N . GLY A 1 105 ? 11.43 8.906 -8.281 1 75.69 105 GLY A N 1
ATOM 804 C CA . GLY A 1 105 ? 11.047 7.555 -7.914 1 75.69 105 GLY A CA 1
ATOM 805 C C . GLY A 1 105 ? 9.75 7.492 -7.129 1 75.69 105 GLY A C 1
ATOM 806 O O . GLY A 1 105 ? 9.367 6.426 -6.637 1 75.69 105 GLY A O 1
ATOM 807 N N . SER A 1 106 ? 9.102 8.625 -6.977 1 84.88 106 SER A N 1
ATOM 808 C CA . SER A 1 106 ? 7.836 8.633 -6.242 1 84.88 106 SER A CA 1
ATOM 809 C C . SER A 1 106 ? 6.648 8.484 -7.188 1 84.88 106 SER A C 1
ATOM 811 O O . SER A 1 106 ? 6.801 8.578 -8.406 1 84.88 106 SER A O 1
ATOM 813 N N . VAL A 1 107 ? 5.547 8.125 -6.641 1 88.69 107 VAL A N 1
ATOM 814 C CA . VAL A 1 107 ? 4.297 8.031 -7.391 1 88.69 107 VAL A CA 1
ATOM 815 C C . VAL A 1 107 ? 3.193 8.789 -6.648 1 88.69 107 VAL A C 1
ATOM 817 O O . VAL A 1 107 ? 3.338 9.109 -5.469 1 88.69 107 VAL A O 1
ATOM 820 N N . GLN A 1 108 ? 2.168 9.156 -7.406 1 91.94 108 GLN A N 1
ATOM 821 C CA . GLN A 1 108 ? 1.003 9.727 -6.738 1 91.94 108 GLN A CA 1
ATOM 822 C C . GLN A 1 108 ? 0.494 8.805 -5.633 1 91.94 108 GLN A C 1
ATOM 824 O O . GLN A 1 108 ? 0.463 7.586 -5.801 1 91.94 108 GLN A O 1
ATOM 829 N N . VAL A 1 109 ? 0.128 9.336 -4.547 1 93.69 109 VAL A N 1
ATOM 830 C CA . VAL A 1 109 ? -0.079 8.57 -3.324 1 93.69 109 VAL A CA 1
ATOM 831 C C . VAL A 1 109 ? -1.192 7.547 -3.543 1 93.69 109 VAL A C 1
ATOM 833 O O . VAL A 1 109 ? -1.074 6.391 -3.127 1 93.69 109 VAL A O 1
ATOM 836 N N . ASP A 1 110 ? -2.322 7.938 -4.141 1 92.81 110 ASP A N 1
ATOM 837 C CA . ASP A 1 110 ? -3.41 6.996 -4.379 1 92.81 110 ASP A CA 1
ATOM 838 C C . ASP A 1 110 ? -2.986 5.898 -5.352 1 92.81 110 ASP A C 1
ATOM 840 O O . ASP A 1 110 ? -3.342 4.73 -5.172 1 92.81 110 ASP A O 1
ATOM 844 N N . ALA A 1 111 ? -2.277 6.301 -6.359 1 91.5 111 ALA A N 1
ATOM 845 C CA . ALA A 1 111 ? -1.737 5.336 -7.312 1 91.5 111 ALA A CA 1
ATOM 846 C C . ALA A 1 111 ? -0.793 4.355 -6.625 1 91.5 111 ALA A C 1
ATOM 848 O O . ALA A 1 111 ? -0.852 3.148 -6.875 1 91.5 111 ALA A O 1
ATOM 849 N N . GLY A 1 112 ? 0.074 4.906 -5.773 1 92.31 112 GLY A N 1
ATOM 850 C CA . GLY A 1 112 ? 1.01 4.059 -5.047 1 92.31 112 GLY A CA 1
ATOM 851 C C . GLY A 1 112 ? 0.327 3.027 -4.172 1 92.31 112 GLY A C 1
ATOM 852 O O . GLY A 1 112 ? 0.682 1.848 -4.203 1 92.31 112 GLY A O 1
ATOM 853 N N . VAL A 1 113 ? -0.587 3.477 -3.404 1 93.56 113 VAL A N 1
ATOM 854 C CA . VAL A 1 113 ? -1.332 2.564 -2.543 1 93.56 113 VAL A CA 1
ATOM 855 C C . VAL A 1 113 ? -1.992 1.478 -3.387 1 93.56 113 VAL A C 1
ATOM 857 O O . VAL A 1 113 ? -1.963 0.298 -3.025 1 93.56 113 VAL A O 1
ATOM 860 N N . ASN A 1 114 ? -2.545 1.903 -4.469 1 94.06 114 ASN A N 1
ATOM 861 C CA . ASN A 1 114 ? -3.207 0.96 -5.363 1 94.06 114 ASN A CA 1
ATOM 862 C C . ASN A 1 114 ? -2.221 -0.054 -5.938 1 94.06 114 ASN A C 1
ATOM 864 O O . ASN A 1 114 ? -2.557 -1.229 -6.102 1 94.06 114 ASN A O 1
ATOM 868 N N . ILE A 1 115 ? -1.049 0.342 -6.312 1 93.81 115 ILE A N 1
ATOM 869 C CA . ILE A 1 115 ? -0.045 -0.558 -6.867 1 93.81 115 ILE A CA 1
ATOM 870 C C . ILE A 1 115 ? 0.268 -1.666 -5.863 1 93.81 115 ILE A C 1
ATOM 872 O O . ILE A 1 115 ? 0.353 -2.84 -6.23 1 93.81 115 ILE A O 1
ATOM 876 N N . PHE A 1 116 ? 0.421 -1.332 -4.617 1 94.69 116 PHE A N 1
ATOM 877 C CA . PHE A 1 116 ? 0.713 -2.326 -3.592 1 94.69 116 PHE A CA 1
ATOM 878 C C . PHE A 1 116 ? -0.452 -3.293 -3.426 1 94.69 116 PHE A C 1
ATOM 880 O O . PHE A 1 116 ? -0.251 -4.508 -3.338 1 94.69 116 PHE A O 1
ATOM 887 N N . ALA A 1 117 ? -1.628 -2.734 -3.391 1 96.31 117 ALA A N 1
ATOM 888 C CA . ALA A 1 117 ? -2.82 -3.561 -3.223 1 96.31 117 ALA A CA 1
ATOM 889 C C . ALA A 1 117 ? -2.979 -4.539 -4.383 1 96.31 117 ALA A C 1
ATOM 891 O O . ALA A 1 117 ? -3.279 -5.715 -4.176 1 96.31 117 ALA A O 1
ATOM 892 N N . GLN A 1 118 ? -2.758 -4.016 -5.566 1 97.25 118 GLN A N 1
ATOM 893 C CA . GLN A 1 118 ? -2.975 -4.848 -6.746 1 97.25 118 GLN A CA 1
ATOM 894 C C . GLN A 1 118 ? -1.836 -5.848 -6.926 1 97.25 118 GLN A C 1
ATOM 896 O O . GLN A 1 118 ? -2.047 -6.953 -7.434 1 97.25 118 GLN A O 1
ATOM 901 N N . ALA A 1 119 ? -0.632 -5.492 -6.531 1 97.25 119 ALA A N 1
ATOM 902 C CA . ALA A 1 119 ? 0.46 -6.461 -6.527 1 97.25 119 ALA A CA 1
ATOM 903 C C . ALA A 1 119 ? 0.125 -7.664 -5.652 1 97.25 119 ALA A C 1
ATOM 905 O O . ALA A 1 119 ? 0.37 -8.812 -6.035 1 97.25 119 ALA A O 1
ATOM 906 N N . ARG A 1 120 ? -0.387 -7.383 -4.5 1 97.62 120 ARG A N 1
ATOM 907 C CA . ARG A 1 120 ? -0.855 -8.453 -3.625 1 97.62 120 ARG A CA 1
ATOM 908 C C . ARG A 1 120 ? -1.945 -9.281 -4.301 1 97.62 120 ARG A C 1
ATOM 910 O O . ARG A 1 120 ? -1.956 -10.508 -4.199 1 97.62 120 ARG A O 1
ATOM 917 N N . GLU A 1 121 ? -2.848 -8.617 -5.008 1 97.31 121 GLU A N 1
ATOM 918 C CA . GLU A 1 121 ? -4.008 -9.273 -5.613 1 97.31 121 GLU A CA 1
ATOM 919 C C . GLU A 1 121 ? -3.588 -10.219 -6.73 1 97.31 121 GLU A C 1
ATOM 921 O O . GLU A 1 121 ? -4.215 -11.258 -6.938 1 97.31 121 GLU A O 1
ATOM 926 N N . ILE A 1 122 ? -2.59 -9.867 -7.508 1 98.06 122 ILE A N 1
ATOM 927 C CA . ILE A 1 122 ? -2.203 -10.773 -8.586 1 98.06 122 ILE A CA 1
ATOM 928 C C . ILE A 1 122 ? -1.636 -12.062 -7.996 1 98.06 122 ILE A C 1
ATOM 930 O O . ILE A 1 122 ? -1.87 -13.148 -8.523 1 98.06 122 ILE A O 1
ATOM 934 N N . LEU A 1 123 ? -0.898 -11.953 -6.895 1 98.38 123 LEU A N 1
ATOM 935 C CA . LEU A 1 123 ? -0.354 -13.156 -6.273 1 98.38 123 LEU A CA 1
ATOM 936 C C . LEU A 1 123 ? -1.457 -13.969 -5.605 1 98.38 123 LEU A C 1
ATOM 938 O O . LEU A 1 123 ? -1.448 -15.203 -5.664 1 98.38 123 LEU A O 1
ATOM 942 N N . LEU A 1 124 ? -2.41 -13.258 -4.969 1 98.06 124 LEU A N 1
ATOM 943 C CA . LEU A 1 124 ? -3.547 -13.953 -4.367 1 98.06 124 LEU A CA 1
ATOM 944 C C . LEU A 1 124 ? -4.34 -14.711 -5.426 1 98.06 124 LEU A C 1
ATOM 946 O O . LEU A 1 124 ? -4.754 -15.852 -5.195 1 98.06 124 LEU A O 1
ATOM 950 N N . SER A 1 125 ? -4.551 -14.07 -6.57 1 97.69 125 SER A N 1
ATOM 951 C CA . SER A 1 125 ? -5.258 -14.727 -7.664 1 97.69 125 SER A CA 1
ATOM 952 C C . SER A 1 125 ? -4.531 -15.992 -8.117 1 97.69 125 SER A C 1
ATOM 954 O O . SER A 1 125 ? -5.16 -17.016 -8.391 1 97.69 125 SER A O 1
ATOM 956 N N . ALA A 1 126 ? -3.24 -15.922 -8.211 1 98.19 126 ALA A N 1
ATOM 957 C CA . ALA A 1 126 ? -2.432 -17.078 -8.594 1 98.19 126 ALA A CA 1
ATOM 958 C C . ALA A 1 126 ? -2.549 -18.188 -7.551 1 98.19 126 ALA A C 1
ATOM 960 O O . ALA A 1 126 ? -2.631 -19.375 -7.902 1 98.19 126 ALA A O 1
ATOM 961 N N . ALA A 1 127 ? -2.514 -17.797 -6.246 1 97.88 127 ALA A N 1
ATOM 962 C CA . ALA A 1 127 ? -2.662 -18.781 -5.176 1 97.88 127 ALA A CA 1
ATOM 963 C C . ALA A 1 127 ? -4.004 -19.5 -5.273 1 97.88 127 ALA A C 1
ATOM 965 O O . ALA A 1 127 ? -4.078 -20.719 -5.082 1 97.88 127 ALA A O 1
ATOM 966 N N . CYS A 1 128 ? -5.004 -18.734 -5.582 1 97 128 CYS A N 1
ATOM 967 C CA . CYS A 1 128 ? -6.316 -19.344 -5.766 1 97 128 CYS A CA 1
ATOM 968 C C . CYS A 1 128 ? -6.32 -20.297 -6.953 1 97 128 CYS A C 1
ATOM 970 O O . CYS A 1 128 ? -6.832 -21.406 -6.859 1 97 128 CYS A O 1
ATOM 972 N N . SER A 1 129 ? -5.754 -19.859 -8.062 1 96 129 SER A N 1
ATOM 973 C CA . SER A 1 129 ? -5.695 -20.688 -9.266 1 96 129 SER A CA 1
ATOM 974 C C . SER A 1 129 ? -4.863 -21.938 -9.039 1 96 129 SER A C 1
ATOM 976 O O . SER A 1 129 ? -5.164 -23 -9.594 1 96 129 SER A O 1
ATOM 978 N N . ALA A 1 130 ? -3.76 -21.797 -8.266 1 95.88 130 ALA A N 1
ATOM 979 C CA . ALA A 1 130 ? -2.922 -22.953 -7.945 1 95.88 130 ALA A CA 1
ATOM 980 C C . ALA A 1 130 ? -3.715 -24.016 -7.188 1 95.88 130 ALA A C 1
ATOM 982 O O . ALA A 1 130 ? -3.467 -25.203 -7.344 1 95.88 130 ALA A O 1
ATOM 983 N N . ASN A 1 131 ? -4.621 -23.547 -6.348 1 93.88 131 ASN A N 1
ATOM 984 C CA . ASN A 1 131 ? -5.48 -24.469 -5.609 1 93.88 131 ASN A CA 1
ATOM 985 C C . ASN A 1 131 ? -6.547 -25.094 -6.508 1 93.88 131 ASN A C 1
ATOM 987 O O . ASN A 1 131 ? -6.738 -26.312 -6.504 1 93.88 131 ASN A O 1
ATOM 991 N N . GLU A 1 132 ? -7.254 -24.234 -7.254 1 91.38 132 GLU A N 1
ATOM 992 C CA . GLU A 1 132 ? -8.281 -24.672 -8.203 1 91.38 132 GLU A CA 1
ATOM 993 C C . GLU A 1 132 ? -8.539 -23.594 -9.258 1 91.38 132 GLU A C 1
ATOM 995 O O . GLU A 1 132 ? -9.164 -22.578 -8.969 1 91.38 132 GLU A O 1
ATOM 1000 N N . PRO A 1 133 ? -8.148 -23.906 -10.5 1 93.69 133 PRO A N 1
ATOM 1001 C CA . PRO A 1 133 ? -8.383 -22.906 -11.547 1 93.69 133 PRO A CA 1
ATOM 1002 C C . PRO A 1 133 ? -9.867 -22.656 -11.797 1 93.69 133 PRO A C 1
ATOM 1004 O O . PRO A 1 133 ? -10.633 -23.594 -12.008 1 93.69 133 PRO A O 1
ATOM 1007 N N . ARG A 1 134 ? -10.273 -21.438 -11.688 1 91.5 134 ARG A N 1
ATOM 1008 C CA . ARG A 1 134 ? -11.641 -20.984 -11.938 1 91.5 134 ARG A CA 1
ATOM 1009 C C . ARG A 1 134 ? -11.648 -19.641 -12.641 1 91.5 134 ARG A C 1
ATOM 1011 O O . ARG A 1 134 ? -10.68 -18.875 -12.555 1 91.5 134 ARG A O 1
ATOM 1018 N N . PRO A 1 135 ? -12.703 -19.375 -13.375 1 93.19 135 PRO A N 1
ATOM 1019 C CA . PRO A 1 135 ? -12.773 -18.094 -14.086 1 93.19 135 PRO A CA 1
ATOM 1020 C C . PRO A 1 135 ? -12.789 -16.891 -13.141 1 93.19 135 PRO A C 1
ATOM 1022 O O . PRO A 1 135 ? -12.398 -15.789 -13.531 1 93.19 135 PRO A O 1
ATOM 1025 N N . ALA A 1 136 ? -13.258 -17.125 -11.93 1 93.31 136 ALA A N 1
ATOM 1026 C CA . ALA A 1 136 ? -13.305 -16.047 -10.953 1 93.31 136 ALA A CA 1
ATOM 1027 C C . ALA A 1 136 ? -13.336 -16.594 -9.523 1 93.31 136 ALA A C 1
ATOM 1029 O O . ALA A 1 136 ? -13.742 -17.734 -9.297 1 93.31 136 ALA A O 1
ATOM 1030 N N . TYR A 1 137 ? -12.867 -15.82 -8.562 1 91.12 137 TYR A N 1
ATOM 1031 C CA . TYR A 1 137 ? -12.852 -16.203 -7.156 1 91.12 137 TYR A CA 1
ATOM 1032 C C . TYR A 1 137 ? -13.523 -15.148 -6.293 1 91.12 137 TYR A C 1
ATOM 1034 O O . TYR A 1 137 ? -13.375 -13.953 -6.539 1 91.12 137 TYR A O 1
ATOM 1042 N N . ARG A 1 138 ? -14.211 -15.656 -5.316 1 81.56 138 ARG A N 1
ATOM 1043 C CA . ARG A 1 138 ? -14.773 -14.758 -4.316 1 81.56 138 ARG A CA 1
ATOM 1044 C C . ARG A 1 138 ? -13.805 -14.539 -3.16 1 81.56 138 ARG A C 1
ATOM 1046 O O . ARG A 1 138 ? -13.047 -15.445 -2.805 1 81.56 138 ARG A O 1
ATOM 1053 N N . THR A 1 139 ? -13.852 -13.383 -2.676 1 67.81 139 THR A N 1
ATOM 1054 C CA . THR A 1 139 ? -12.945 -13.023 -1.592 1 67.81 139 THR A CA 1
ATOM 1055 C C . THR A 1 139 ? -13.164 -13.93 -0.381 1 67.81 139 THR A C 1
ATOM 1057 O O . THR A 1 139 ? -14.305 -14.195 -0.001 1 67.81 139 THR A O 1
ATOM 1060 N N . GLY A 1 140 ? -12.141 -14.391 0.231 1 68.44 140 GLY A N 1
ATOM 1061 C CA . GLY A 1 140 ? -12.18 -15.055 1.524 1 68.44 140 GLY A CA 1
ATOM 1062 C C . GLY A 1 140 ? -12.562 -16.516 1.433 1 68.44 140 GLY A C 1
ATOM 1063 O O . GLY A 1 140 ? -12.555 -17.234 2.438 1 68.44 140 GLY A O 1
ATOM 1064 N N . LYS A 1 141 ? -12.688 -17.031 0.335 1 66.31 141 LYS A N 1
ATOM 1065 C CA . LYS A 1 141 ? -13.25 -18.375 0.276 1 66.31 141 LYS A CA 1
ATOM 1066 C C . LYS A 1 141 ? -12.148 -19.422 0.074 1 66.31 141 LYS A C 1
ATOM 1068 O O . LYS A 1 141 ? -12.367 -20.609 0.295 1 66.31 141 LYS A O 1
ATOM 1073 N N . ASN A 1 142 ? -11.078 -19.094 -0.264 1 84.56 142 ASN A N 1
ATOM 1074 C CA . ASN A 1 142 ? -9.984 -20.031 -0.487 1 84.56 142 ASN A CA 1
ATOM 1075 C C . ASN A 1 142 ? -9.008 -20.031 0.681 1 84.56 142 ASN A C 1
ATOM 1077 O O . ASN A 1 142 ? -8.086 -19.219 0.729 1 84.56 142 ASN A O 1
ATOM 1081 N N . LYS A 1 143 ? -9.156 -20.938 1.595 1 88.81 143 LYS A N 1
ATOM 1082 C CA . LYS A 1 143 ? -8.398 -21.016 2.842 1 88.81 143 LYS A CA 1
ATOM 1083 C C . LYS A 1 143 ? -6.918 -21.25 2.576 1 88.81 143 LYS A C 1
ATOM 1085 O O . LYS A 1 143 ? -6.059 -20.656 3.232 1 88.81 143 LYS A O 1
ATOM 1090 N N . GLU A 1 144 ? -6.68 -22.109 1.602 1 92 144 GLU A N 1
ATOM 1091 C CA . GLU A 1 144 ? -5.293 -22.422 1.274 1 92 144 GLU A CA 1
ATOM 1092 C C . GLU A 1 144 ? -4.566 -21.188 0.732 1 92 144 GLU A C 1
ATOM 1094 O O . GLU A 1 144 ? -3.418 -20.922 1.102 1 92 144 GLU A O 1
ATOM 1099 N N . ALA A 1 145 ? -5.227 -20.5 -0.128 1 95.44 145 ALA A N 1
ATOM 1100 C CA . ALA A 1 145 ? -4.656 -19.266 -0.693 1 95.44 145 ALA A CA 1
ATOM 1101 C C . ALA A 1 145 ? -4.43 -18.219 0.389 1 95.44 145 ALA A C 1
ATOM 1103 O O . ALA A 1 145 ? -3.387 -17.562 0.419 1 95.44 145 ALA A O 1
ATOM 1104 N N . THR A 1 146 ? -5.34 -18.141 1.295 1 93.81 146 THR A N 1
ATOM 1105 C CA . THR A 1 146 ? -5.234 -17.188 2.387 1 93.81 146 THR A CA 1
ATOM 1106 C C . THR A 1 146 ? -4.078 -17.547 3.314 1 93.81 146 THR A C 1
ATOM 1108 O O . THR A 1 146 ? -3.334 -16.672 3.76 1 93.81 146 THR A O 1
ATOM 1111 N N . ALA A 1 147 ? -3.971 -18.797 3.623 1 94.94 147 ALA A N 1
ATOM 1112 C CA . ALA A 1 147 ? -2.869 -19.266 4.461 1 94.94 147 ALA A CA 1
ATOM 1113 C C . ALA A 1 147 ? -1.521 -19 3.795 1 94.94 147 ALA A C 1
ATOM 1115 O O . ALA A 1 147 ? -0.568 -18.594 4.457 1 94.94 147 ALA A O 1
ATOM 1116 N N . TYR A 1 148 ? -1.454 -19.266 2.537 1 96.38 148 TYR A N 1
ATOM 1117 C CA . TYR A 1 148 ? -0.239 -18.984 1.781 1 96.38 148 TYR A CA 1
ATOM 1118 C C . TYR A 1 148 ? 0.12 -17.516 1.851 1 96.38 148 TYR A C 1
ATOM 1120 O O . TYR A 1 148 ? 1.272 -17.156 2.111 1 96.38 148 TYR A O 1
ATOM 1128 N N . MET A 1 149 ? -0.885 -16.641 1.643 1 96.38 149 MET A N 1
ATOM 1129 C CA . MET A 1 149 ? -0.661 -15.203 1.585 1 96.38 149 MET A CA 1
ATOM 1130 C C . MET A 1 149 ? -0.175 -14.672 2.932 1 96.38 149 MET A C 1
ATOM 1132 O O . MET A 1 149 ? 0.55 -13.68 2.986 1 96.38 149 MET A O 1
ATOM 1136 N N . SER A 1 150 ? -0.512 -15.352 3.996 1 94.94 150 SER A N 1
ATOM 1137 C CA . SER A 1 150 ? -0.088 -14.93 5.328 1 94.94 150 SER A CA 1
ATOM 1138 C C . SER A 1 150 ? 1.421 -15.07 5.496 1 94.94 150 SER A C 1
ATOM 1140 O O . SER A 1 150 ? 2.004 -14.484 6.41 1 94.94 150 SER A O 1
ATOM 1142 N N . ARG A 1 151 ? 2.08 -15.766 4.602 1 95.25 151 ARG A N 1
ATOM 1143 C CA . ARG A 1 151 ? 3.516 -16.016 4.695 1 95.25 151 ARG A CA 1
ATOM 1144 C C . ARG A 1 151 ? 4.277 -15.195 3.658 1 95.25 151 ARG A C 1
ATOM 1146 O O . ARG A 1 151 ? 5.512 -15.195 3.645 1 95.25 151 ARG A O 1
ATOM 1153 N N . VAL A 1 152 ? 3.57 -14.562 2.812 1 96.62 152 VAL A N 1
ATOM 1154 C CA . VAL A 1 152 ? 4.191 -13.711 1.803 1 96.62 152 VAL A CA 1
ATOM 1155 C C . VAL A 1 152 ? 4.668 -12.414 2.445 1 96.62 152 VAL A C 1
ATOM 1157 O O . VAL A 1 152 ? 3.98 -11.844 3.299 1 96.62 152 VAL A O 1
ATOM 1160 N N . ARG A 1 153 ? 5.84 -11.969 2.012 1 94.19 153 ARG A N 1
ATOM 1161 C CA . ARG A 1 153 ? 6.418 -10.75 2.564 1 94.19 153 ARG A CA 1
ATOM 1162 C C . ARG A 1 153 ? 6.488 -9.648 1.509 1 94.19 153 ARG A C 1
ATOM 1164 O O . ARG A 1 153 ? 6.73 -9.93 0.333 1 94.19 153 ARG A O 1
ATOM 1171 N N . LEU A 1 154 ? 6.23 -8.484 1.94 1 93.12 154 LEU A N 1
ATOM 1172 C CA . LEU A 1 154 ? 6.41 -7.281 1.129 1 93.12 154 LEU A CA 1
ATOM 1173 C C . LEU A 1 154 ? 7.785 -6.668 1.359 1 93.12 154 LEU A C 1
ATOM 1175 O O . LEU A 1 154 ? 8.133 -6.316 2.49 1 93.12 154 LEU A O 1
ATOM 1179 N N . GLY A 1 155 ? 8.562 -6.598 0.308 1 89.19 155 GLY A N 1
ATOM 1180 C CA . GLY A 1 155 ? 9.906 -6.047 0.395 1 89.19 155 GLY A CA 1
ATOM 1181 C C . GLY A 1 155 ? 9.945 -4.539 0.215 1 89.19 155 GLY A C 1
ATOM 1182 O O . GLY A 1 155 ? 8.906 -3.904 0.042 1 89.19 155 GLY A O 1
ATOM 1183 N N . GLN A 1 156 ? 11.117 -4.039 0.346 1 82.62 156 GLN A N 1
ATOM 1184 C CA . GLN A 1 156 ? 11.352 -2.617 0.121 1 82.62 156 GLN A CA 1
ATOM 1185 C C . GLN A 1 156 ? 11.195 -2.26 -1.354 1 82.62 156 GLN A C 1
ATOM 1187 O O . GLN A 1 156 ? 11.484 -3.078 -2.23 1 82.62 156 GLN A O 1
ATOM 1192 N N . THR A 1 157 ? 10.734 -1.033 -1.508 1 83.69 157 THR A N 1
ATOM 1193 C CA . THR A 1 157 ? 10.688 -0.568 -2.891 1 83.69 157 THR A CA 1
ATOM 1194 C C . THR A 1 157 ? 12.094 -0.337 -3.432 1 83.69 157 THR A C 1
ATOM 1196 O O . THR A 1 157 ? 13.047 -0.184 -2.66 1 83.69 157 THR A O 1
ATOM 1199 N N . GLU A 1 158 ? 12.312 -0.47 -4.672 1 72 158 GLU A N 1
ATOM 1200 C CA . GLU A 1 158 ? 13.617 -0.295 -5.305 1 72 158 GLU A CA 1
ATOM 1201 C C . GLU A 1 158 ? 13.68 1.013 -6.09 1 72 158 GLU A C 1
ATOM 1203 O O . GLU A 1 158 ? 12.688 1.437 -6.68 1 72 158 GLU A O 1
ATOM 1208 N N . HIS A 1 159 ? 14.945 1.705 -5.949 1 60.72 159 HIS A N 1
ATOM 1209 C CA . HIS A 1 159 ? 15.172 2.99 -6.602 1 60.72 159 HIS A CA 1
ATOM 1210 C C . HIS A 1 159 ? 15.195 2.846 -8.117 1 60.72 159 HIS A C 1
ATOM 1212 O O . HIS A 1 159 ? 15.594 1.8 -8.641 1 60.72 159 HIS A O 1
ATOM 1218 N N . GLY A 1 160 ? 14.852 4.008 -9 1 58 160 GLY A N 1
ATOM 1219 C CA . GLY A 1 160 ? 14.805 4.145 -10.453 1 58 160 GLY A CA 1
ATOM 1220 C C . GLY A 1 160 ? 13.398 4.012 -11.016 1 58 160 GLY A C 1
ATOM 1221 O O . GLY A 1 160 ? 13.039 4.715 -11.961 1 58 160 GLY A O 1
ATOM 1222 N N . SER A 1 161 ? 12.766 2.93 -10.5 1 66 161 SER A N 1
ATOM 1223 C CA . SER A 1 161 ? 11.344 2.777 -10.805 1 66 161 SER A CA 1
ATOM 1224 C C . SER A 1 161 ? 10.57 2.299 -9.586 1 66 161 SER A C 1
ATOM 1226 O O . SER A 1 161 ? 11.156 1.756 -8.641 1 66 161 SER A O 1
ATOM 1228 N N . PHE A 1 162 ? 9.469 2.951 -9.305 1 80 162 PHE A N 1
ATOM 1229 C CA . PHE A 1 162 ? 8.625 2.477 -8.219 1 80 162 PHE A CA 1
ATOM 1230 C C . PHE A 1 162 ? 8.258 1.01 -8.414 1 80 162 PHE A C 1
ATOM 1232 O O . PHE A 1 162 ? 7.379 0.685 -9.211 1 80 162 PHE A O 1
ATOM 1239 N N . VAL A 1 163 ? 9.148 0.111 -7.859 1 88.75 163 VAL A N 1
ATOM 1240 C CA . VAL A 1 163 ? 8.969 -1.33 -8 1 88.75 163 VAL A CA 1
ATOM 1241 C C . VAL A 1 163 ? 8.5 -1.924 -6.676 1 88.75 163 VAL A C 1
ATOM 1243 O O . VAL A 1 163 ? 9.117 -1.708 -5.633 1 88.75 163 VAL A O 1
ATOM 1246 N N . VAL A 1 164 ? 7.379 -2.59 -6.727 1 92.5 164 VAL A N 1
ATOM 1247 C CA . VAL A 1 164 ? 6.887 -3.346 -5.578 1 92.5 164 VAL A CA 1
ATOM 1248 C C . VAL A 1 164 ? 7.465 -4.758 -5.605 1 92.5 164 VAL A C 1
ATOM 1250 O O . VAL A 1 164 ? 7.422 -5.438 -6.637 1 92.5 164 VAL A O 1
ATOM 1253 N N . THR A 1 165 ? 8.016 -5.164 -4.512 1 92.5 165 THR A N 1
ATOM 1254 C CA . THR A 1 165 ? 8.648 -6.477 -4.445 1 92.5 165 THR A CA 1
ATOM 1255 C C . THR A 1 165 ? 7.922 -7.371 -3.441 1 92.5 165 THR A C 1
ATOM 1257 O O . THR A 1 165 ? 7.746 -6.996 -2.281 1 92.5 165 THR A O 1
ATOM 1260 N N . LEU A 1 166 ? 7.512 -8.516 -3.861 1 96.5 166 LEU A N 1
ATOM 1261 C CA . LEU A 1 166 ? 6.938 -9.539 -2.994 1 96.5 166 LEU A CA 1
ATOM 1262 C C . LEU A 1 166 ? 7.887 -10.727 -2.854 1 96.5 166 LEU A C 1
ATOM 1264 O O . LEU A 1 166 ? 8.414 -11.227 -3.85 1 96.5 166 LEU A O 1
ATOM 1268 N N . PHE A 1 167 ? 8.117 -11.133 -1.66 1 95.62 167 PHE A N 1
ATOM 1269 C CA . PHE A 1 167 ? 8.883 -12.344 -1.374 1 95.62 167 PHE A CA 1
ATOM 1270 C C . PHE A 1 167 ? 7.945 -13.523 -1.12 1 95.62 167 PHE A C 1
ATOM 1272 O O . PHE A 1 167 ? 7.25 -13.562 -0.104 1 95.62 167 PHE A O 1
ATOM 1279 N N . ALA A 1 168 ? 7.945 -14.398 -2.07 1 97.25 168 ALA A N 1
ATOM 1280 C CA . ALA A 1 168 ? 7.098 -15.586 -1.995 1 97.25 168 ALA A CA 1
ATOM 1281 C C . ALA A 1 168 ? 7.879 -16.781 -1.466 1 97.25 168 ALA A C 1
ATOM 1283 O O . ALA A 1 168 ? 8.906 -17.156 -2.031 1 97.25 168 ALA A O 1
ATOM 1284 N N . PRO A 1 169 ? 7.352 -17.375 -0.446 1 94.56 169 PRO A N 1
ATOM 1285 C CA . PRO A 1 169 ? 8.094 -18.484 0.149 1 94.56 169 PRO A CA 1
ATOM 1286 C C . PRO A 1 169 ? 8.125 -19.719 -0.75 1 94.56 169 PRO A C 1
ATOM 1288 O O . PRO A 1 169 ? 7.145 -20.016 -1.449 1 94.56 169 PRO A O 1
ATOM 1291 N N . VAL A 1 170 ? 9.203 -20.422 -0.715 1 94 170 VAL A N 1
ATOM 1292 C CA . VAL A 1 170 ? 9.375 -21.688 -1.434 1 94 170 VAL A CA 1
ATOM 1293 C C . VAL A 1 170 ? 10.281 -22.609 -0.636 1 94 170 VAL A C 1
ATOM 1295 O O . VAL A 1 170 ? 11.359 -22.219 -0.197 1 94 170 VAL A O 1
ATOM 1298 N N . PRO A 1 171 ? 9.812 -23.812 -0.395 1 92 171 PRO A N 1
ATOM 1299 C CA . PRO A 1 171 ? 10.711 -24.75 0.275 1 92 171 PRO A CA 1
ATOM 1300 C C . PRO A 1 171 ? 11.898 -25.156 -0.597 1 92 171 PRO A C 1
ATOM 1302 O O . PRO A 1 171 ? 11.75 -25.328 -1.81 1 92 171 PRO A O 1
ATOM 1305 N N . PRO A 1 172 ? 13.023 -25.297 0.033 1 89.31 172 PRO A N 1
ATOM 1306 C CA . PRO A 1 172 ? 14.195 -25.703 -0.742 1 89.31 172 PRO A CA 1
ATOM 1307 C C . PRO A 1 172 ? 14.055 -27.125 -1.29 1 89.31 172 PRO A C 1
ATOM 1309 O O . PRO A 1 172 ? 13.312 -27.938 -0.735 1 89.31 172 PRO A O 1
ATOM 1312 N N . SER A 1 173 ? 14.773 -27.344 -2.391 1 87.94 173 SER A N 1
ATOM 1313 C CA . SER A 1 173 ? 14.859 -28.688 -2.926 1 87.94 173 SER A CA 1
ATOM 1314 C C . SER A 1 173 ? 15.852 -29.547 -2.141 1 87.94 173 SER A C 1
ATOM 1316 O O . SER A 1 173 ? 16.922 -29.062 -1.768 1 87.94 173 SER A O 1
ATOM 1318 N N . LEU A 1 174 ? 15.438 -30.734 -1.83 1 83.06 174 LEU A N 1
ATOM 1319 C CA . LEU A 1 174 ? 16.312 -31.625 -1.099 1 83.06 174 LEU A CA 1
ATOM 1320 C C . LEU A 1 174 ? 17.141 -32.469 -2.061 1 83.06 174 LEU A C 1
ATOM 1322 O O . LEU A 1 174 ? 18.016 -33.25 -1.632 1 83.06 174 LEU A O 1
ATOM 1326 N N . GLU A 1 175 ? 16.859 -32.594 -3.324 1 73.62 175 GLU A N 1
ATOM 1327 C CA . GLU A 1 175 ? 17.562 -33.406 -4.316 1 73.62 175 GLU A CA 1
ATOM 1328 C C . GLU A 1 175 ? 18.812 -32.656 -4.832 1 73.62 175 GLU A C 1
ATOM 1330 O O . GLU A 1 175 ? 19.547 -33.219 -5.652 1 73.62 175 GLU A O 1
ATOM 1335 N N . GLY A 1 176 ? 19.391 -31.719 -4.199 1 61.38 176 GLY A N 1
ATOM 1336 C CA . GLY A 1 176 ? 20.562 -30.953 -4.605 1 61.38 176 GLY A CA 1
ATOM 1337 C C . GLY A 1 176 ? 20.297 -30 -5.742 1 61.38 176 GLY A C 1
ATOM 1338 O O . GLY A 1 176 ? 19.188 -29.969 -6.289 1 61.38 176 GLY A O 1
ATOM 1339 N N . PRO A 1 177 ? 21.188 -29.062 -6.043 1 60 177 PRO A N 1
ATOM 1340 C CA . PRO A 1 177 ? 21 -27.953 -6.992 1 60 177 PRO A CA 1
ATOM 1341 C C . PRO A 1 177 ? 21 -28.422 -8.445 1 60 177 PRO A C 1
ATOM 1343 O O . PRO A 1 177 ? 21.516 -27.719 -9.32 1 60 177 PRO A O 1
ATOM 1346 N N . LYS A 1 178 ? 20.562 -29.641 -8.711 1 59.38 178 LYS A N 1
ATOM 1347 C CA . LYS A 1 178 ? 20.641 -30 -10.125 1 59.38 178 LYS A CA 1
ATOM 1348 C C . LYS A 1 178 ? 19.562 -29.281 -10.938 1 59.38 178 LYS A C 1
ATOM 1350 O O . LYS A 1 178 ? 18.391 -29.344 -10.594 1 59.38 178 LYS A O 1
ATOM 1355 N N . GLN A 1 179 ? 20.094 -28.25 -11.648 1 62.75 179 GLN A N 1
ATOM 1356 C CA . GLN A 1 179 ? 19.203 -27.562 -12.586 1 62.75 179 GLN A CA 1
ATOM 1357 C C . GLN A 1 179 ? 18.562 -28.547 -13.555 1 62.75 179 GLN A C 1
ATOM 1359 O O . GLN A 1 179 ? 19.234 -29.344 -14.188 1 62.75 179 GLN A O 1
ATOM 1364 N N . SER A 1 180 ? 17.281 -28.828 -13.273 1 65.38 180 SER A N 1
ATOM 1365 C CA . SER A 1 180 ? 16.562 -29.641 -14.25 1 65.38 180 SER A CA 1
ATOM 1366 C C . SER A 1 180 ? 16.281 -28.859 -15.523 1 65.38 180 SER A C 1
ATOM 1368 O O . SER A 1 180 ? 16.141 -27.641 -15.484 1 65.38 180 SER A O 1
ATOM 1370 N N . ASP A 1 181 ? 16.375 -29.5 -16.656 1 76.62 181 ASP A N 1
ATOM 1371 C CA . ASP A 1 181 ? 16.109 -28.906 -17.953 1 76.62 181 ASP A CA 1
ATOM 1372 C C . ASP A 1 181 ? 14.633 -28.578 -18.141 1 76.62 181 ASP A C 1
ATOM 1374 O O . ASP A 1 181 ? 14.266 -27.766 -18.984 1 76.62 181 ASP A O 1
ATOM 1378 N N . PHE A 1 182 ? 13.859 -29.297 -17.297 1 80.12 182 PHE A N 1
ATOM 1379 C CA . PHE A 1 182 ? 12.422 -29.109 -17.469 1 80.12 182 PHE A CA 1
ATOM 1380 C C . PHE A 1 182 ? 11.75 -28.828 -16.141 1 80.12 182 PHE A C 1
ATOM 1382 O O . PHE A 1 182 ? 12.258 -29.219 -15.086 1 80.12 182 PHE A O 1
ATOM 1389 N N . TRP A 1 183 ? 10.633 -28.078 -16.234 1 87.31 183 TRP A N 1
ATOM 1390 C CA . TRP A 1 183 ? 9.828 -27.844 -15.039 1 87.31 183 TRP A CA 1
ATOM 1391 C C . TRP A 1 183 ? 9.227 -29.156 -14.531 1 87.31 183 TRP A C 1
ATOM 1393 O O . TRP A 1 183 ? 8.742 -29.969 -15.32 1 87.31 183 TRP A O 1
ATOM 1403 N N . PRO A 1 184 ? 9.273 -29.375 -13.297 1 82.62 184 PRO A N 1
ATOM 1404 C CA . PRO A 1 184 ? 8.547 -30.531 -12.758 1 82.62 184 PRO A CA 1
ATOM 1405 C C . PRO A 1 184 ? 7.043 -30.469 -13.023 1 82.62 184 PRO A C 1
ATOM 1407 O O . PRO A 1 184 ? 6.504 -29.375 -13.234 1 82.62 184 PRO A O 1
ATOM 1410 N N . VAL A 1 185 ? 6.434 -31.641 -13.078 1 83.5 185 VAL A N 1
ATOM 1411 C CA . VAL A 1 185 ? 4.98 -31.641 -13.203 1 83.5 185 VAL A CA 1
ATOM 1412 C C . VAL A 1 185 ? 4.348 -31.047 -11.953 1 83.5 185 VAL A C 1
ATOM 1414 O O . VAL A 1 185 ? 4.898 -31.141 -10.852 1 83.5 185 VAL A O 1
ATOM 1417 N N . PRO A 1 186 ? 3.205 -30.391 -12.078 1 84.19 186 PRO A N 1
ATOM 1418 C CA . PRO A 1 186 ? 2.576 -29.656 -10.969 1 84.19 186 PRO A CA 1
ATOM 1419 C C . PRO A 1 186 ? 2.393 -30.531 -9.727 1 84.19 186 PRO A C 1
ATOM 1421 O O . PRO A 1 186 ? 2.57 -30.062 -8.602 1 84.19 186 PRO A O 1
ATOM 1424 N N . ALA A 1 187 ? 2.109 -31.75 -9.875 1 80.19 187 ALA A N 1
ATOM 1425 C CA . ALA A 1 187 ? 1.857 -32.656 -8.766 1 80.19 187 ALA A CA 1
ATOM 1426 C C . ALA A 1 187 ? 3.115 -32.844 -7.922 1 80.19 187 ALA A C 1
ATOM 1428 O O . ALA A 1 187 ? 3.031 -33.219 -6.746 1 80.19 187 ALA A O 1
ATOM 1429 N N . GLU A 1 188 ? 4.285 -32.562 -8.484 1 84.69 188 GLU A N 1
ATOM 1430 C CA . GLU A 1 188 ? 5.562 -32.812 -7.812 1 84.69 188 GLU A CA 1
ATOM 1431 C C . GLU A 1 188 ? 6.078 -31.516 -7.16 1 84.69 188 GLU A C 1
ATOM 1433 O O . GLU A 1 188 ? 7.094 -31.531 -6.465 1 84.69 188 GLU A O 1
ATOM 1438 N N . GLU A 1 189 ? 5.379 -30.5 -7.379 1 90.06 189 GLU A N 1
ATOM 1439 C CA . GLU A 1 189 ? 5.809 -29.219 -6.836 1 90.06 189 GLU A CA 1
ATOM 1440 C C . GLU A 1 189 ? 5.082 -28.891 -5.535 1 90.06 189 GLU A C 1
ATOM 1442 O O . GLU A 1 189 ? 3.893 -29.188 -5.391 1 90.06 189 GLU A O 1
ATOM 1447 N N . PRO A 1 190 ? 5.867 -28.375 -4.617 1 93.81 190 PRO A N 1
ATOM 1448 C CA . PRO A 1 190 ? 5.133 -27.875 -3.455 1 93.81 190 PRO A CA 1
ATOM 1449 C C . PRO A 1 190 ? 4.148 -26.766 -3.82 1 93.81 190 PRO A C 1
ATOM 1451 O O . PRO A 1 190 ? 4.363 -26.031 -4.797 1 93.81 190 PRO A O 1
ATOM 1454 N N . PHE A 1 191 ? 3.084 -26.641 -3.094 1 95.38 191 PHE A N 1
ATOM 1455 C CA . PHE A 1 191 ? 2.043 -25.656 -3.363 1 95.38 191 PHE A CA 1
ATOM 1456 C C . PHE A 1 191 ? 2.645 -24.25 -3.521 1 95.38 191 PHE A C 1
ATOM 1458 O O . PHE A 1 191 ? 2.246 -23.5 -4.41 1 95.38 191 PHE A O 1
ATOM 1465 N N . ASP A 1 192 ? 3.598 -23.938 -2.631 1 96.88 192 ASP A N 1
ATOM 1466 C CA . ASP A 1 192 ? 4.219 -22.625 -2.643 1 96.88 192 ASP A CA 1
ATOM 1467 C C . ASP A 1 192 ? 4.824 -22.312 -4.008 1 96.88 192 ASP A C 1
ATOM 1469 O O . ASP A 1 192 ? 4.629 -21.219 -4.551 1 96.88 192 ASP A O 1
ATOM 1473 N N . ARG A 1 193 ? 5.48 -23.234 -4.551 1 95.94 193 ARG A N 1
ATOM 1474 C CA . ARG A 1 193 ? 6.074 -23.062 -5.871 1 95.94 193 ARG A CA 1
ATOM 1475 C C . ARG A 1 193 ? 4.996 -23.031 -6.953 1 95.94 193 ARG A C 1
ATOM 1477 O O . ARG A 1 193 ? 5.105 -22.281 -7.922 1 95.94 193 ARG A O 1
ATOM 1484 N N . LEU A 1 194 ? 4.035 -23.859 -6.766 1 96.44 194 LEU A N 1
ATOM 1485 C CA . LEU A 1 194 ? 2.945 -23.891 -7.73 1 96.44 194 LEU A CA 1
ATOM 1486 C C . LEU A 1 194 ? 2.303 -22.516 -7.871 1 96.44 194 LEU A C 1
ATOM 1488 O O . LEU A 1 194 ? 1.905 -22.109 -8.969 1 96.44 194 LEU A O 1
ATOM 1492 N N . VAL A 1 195 ? 2.191 -21.766 -6.781 1 98.06 195 VAL A N 1
ATOM 1493 C CA . VAL A 1 195 ? 1.562 -20.453 -6.789 1 98.06 195 VAL A CA 1
ATOM 1494 C C . VAL A 1 195 ? 2.322 -19.531 -7.734 1 98.06 195 VAL A C 1
ATOM 1496 O O . VAL A 1 195 ? 1.724 -18.891 -8.602 1 98.06 195 VAL A O 1
ATOM 1499 N N . THR A 1 196 ? 3.65 -19.438 -7.59 1 98.06 196 THR A N 1
ATOM 1500 C CA . THR A 1 196 ? 4.422 -18.5 -8.406 1 98.06 196 THR A CA 1
ATOM 1501 C C . THR A 1 196 ? 4.504 -19 -9.852 1 98.06 196 THR A C 1
ATOM 1503 O O . THR A 1 196 ? 4.562 -18.188 -10.781 1 98.06 196 THR A O 1
ATOM 1506 N N . ARG A 1 197 ? 4.438 -20.266 -10.039 1 96.81 197 ARG A N 1
ATOM 1507 C CA . ARG A 1 197 ? 4.367 -20.797 -11.398 1 96.81 197 ARG A CA 1
ATOM 1508 C C . ARG A 1 197 ? 3.051 -20.391 -12.07 1 96.81 197 ARG A C 1
ATOM 1510 O O . ARG A 1 197 ? 3.039 -19.969 -13.227 1 96.81 197 ARG A O 1
ATOM 1517 N N . TYR A 1 198 ? 1.997 -20.578 -11.289 1 97.56 198 TYR A N 1
ATOM 1518 C CA . TYR A 1 198 ? 0.699 -20.172 -11.812 1 97.56 198 TYR A CA 1
ATOM 1519 C C . TYR A 1 198 ? 0.666 -18.672 -12.086 1 97.56 198 TYR A C 1
ATOM 1521 O O . TYR A 1 198 ? 0.009 -18.234 -13.031 1 97.56 198 TYR A O 1
ATOM 1529 N N . LEU A 1 199 ? 1.327 -17.891 -11.273 1 98.56 199 LEU A N 1
ATOM 1530 C CA . LEU A 1 199 ? 1.413 -16.453 -11.547 1 98.56 199 LEU A CA 1
ATOM 1531 C C . LEU A 1 199 ? 2.121 -16.203 -12.867 1 98.56 199 LEU A C 1
ATOM 1533 O O . LEU A 1 199 ? 1.602 -15.477 -13.727 1 98.56 199 LEU A O 1
ATOM 1537 N N . ALA A 1 200 ? 3.254 -16.781 -13.023 1 98 200 ALA A N 1
ATOM 1538 C CA . ALA A 1 200 ? 4.055 -16.578 -14.234 1 98 200 ALA A CA 1
ATOM 1539 C C . ALA A 1 200 ? 3.303 -17.047 -15.477 1 98 200 ALA A C 1
ATOM 1541 O O . ALA A 1 200 ? 3.219 -16.312 -16.469 1 98 200 ALA A O 1
ATOM 1542 N N . ASP A 1 201 ? 2.777 -18.25 -15.391 1 97.44 201 ASP A N 1
ATOM 1543 C CA . ASP A 1 201 ? 2.029 -18.812 -16.516 1 97.44 201 ASP A CA 1
ATOM 1544 C C . ASP A 1 201 ? 0.775 -17.984 -16.797 1 97.44 201 ASP A C 1
ATOM 1546 O O . ASP A 1 201 ? 0.441 -17.75 -17.953 1 97.44 201 ASP A O 1
ATOM 1550 N N . GLY A 1 202 ? 0.089 -17.625 -15.719 1 98.44 202 GLY A N 1
ATOM 1551 C CA . GLY A 1 202 ? -1.112 -16.812 -15.867 1 98.44 202 GLY A CA 1
ATOM 1552 C C . GLY A 1 202 ? -0.851 -15.469 -16.516 1 98.44 202 GLY A C 1
ATOM 1553 O O . GLY A 1 202 ? -1.628 -15.016 -17.359 1 98.44 202 GLY A O 1
ATOM 1554 N N . LEU A 1 203 ? 0.199 -14.812 -16.125 1 98.62 203 LEU A N 1
ATOM 1555 C CA . LEU A 1 203 ? 0.594 -13.539 -16.719 1 98.62 203 LEU A CA 1
ATOM 1556 C C . LEU A 1 203 ? 0.847 -13.695 -18.219 1 98.62 203 LEU A C 1
ATOM 1558 O O . LEU A 1 203 ? 0.359 -12.898 -19.031 1 98.62 203 LEU A O 1
ATOM 1562 N N . GLN A 1 204 ? 1.567 -14.727 -18.547 1 98.19 204 GLN A N 1
ATOM 1563 C CA . GLN A 1 204 ? 1.881 -14.977 -19.938 1 98.19 204 GLN A CA 1
ATOM 1564 C C . GLN A 1 204 ? 0.618 -15.289 -20.734 1 98.19 204 GLN A C 1
ATOM 1566 O O . GLN A 1 204 ? 0.445 -14.797 -21.859 1 98.19 204 GLN A O 1
ATOM 1571 N N . ALA A 1 205 ? -0.174 -16.094 -20.141 1 98.56 205 ALA A N 1
ATOM 1572 C CA . ALA A 1 205 ? -1.412 -16.484 -20.812 1 98.56 205 ALA A CA 1
ATOM 1573 C C . ALA A 1 205 ? -2.34 -15.289 -20.984 1 98.56 205 ALA A C 1
ATOM 1575 O O . ALA A 1 205 ? -2.982 -15.148 -22.031 1 98.56 205 ALA A O 1
ATOM 1576 N N . ALA A 1 206 ? -2.473 -14.469 -19.984 1 98.56 206 ALA A N 1
ATOM 1577 C CA . ALA A 1 206 ? -3.293 -13.266 -20.078 1 98.56 206 ALA A CA 1
ATOM 1578 C C . ALA A 1 206 ? -2.771 -12.328 -21.156 1 98.56 206 ALA A C 1
ATOM 1580 O O . ALA A 1 206 ? -3.555 -11.742 -21.922 1 98.56 206 ALA A O 1
ATOM 1581 N N . HIS A 1 207 ? -1.465 -12.156 -21.188 1 98.12 207 HIS A N 1
ATOM 1582 C CA . HIS A 1 207 ? -0.833 -11.32 -22.203 1 98.12 207 HIS A CA 1
ATOM 1583 C C . HIS A 1 207 ? -1.156 -11.812 -23.609 1 98.12 207 HIS A C 1
ATOM 1585 O O . HIS A 1 207 ? -1.549 -11.031 -24.469 1 98.12 207 HIS A O 1
ATOM 1591 N N . LYS A 1 208 ? -1 -13.102 -23.812 1 97.5 208 LYS A N 1
ATOM 1592 C CA . LYS A 1 208 ? -1.282 -13.711 -25.109 1 97.5 208 LYS A CA 1
ATOM 1593 C C . LYS A 1 208 ? -2.76 -13.586 -25.469 1 97.5 208 LYS A C 1
ATOM 1595 O O . LYS A 1 208 ? -3.104 -13.312 -26.625 1 97.5 208 LYS A O 1
ATOM 1600 N N . ALA A 1 209 ? -3.594 -13.828 -24.484 1 97.81 209 ALA A N 1
ATOM 1601 C CA . ALA A 1 209 ? -5.031 -13.719 -24.703 1 97.81 209 ALA A CA 1
ATOM 1602 C C . ALA A 1 209 ? -5.41 -12.305 -25.125 1 97.81 209 ALA A C 1
ATOM 1604 O O . ALA A 1 209 ? -6.211 -12.117 -26.047 1 97.81 209 ALA A O 1
ATOM 1605 N N . ALA A 1 210 ? -4.871 -11.328 -24.516 1 96.88 210 ALA A N 1
ATOM 1606 C CA . ALA A 1 210 ? -5.141 -9.938 -24.859 1 96.88 210 ALA A CA 1
ATOM 1607 C C . ALA A 1 210 ? -4.699 -9.625 -26.281 1 96.88 210 ALA A C 1
ATOM 1609 O O . ALA A 1 210 ? -5.398 -8.93 -27.016 1 96.88 210 ALA A O 1
ATOM 1610 N N . GLU A 1 211 ? -3.553 -10.141 -26.609 1 95.25 211 GLU A N 1
ATOM 1611 C CA . GLU A 1 211 ? -3.061 -9.961 -27.984 1 95.25 211 GLU A CA 1
ATOM 1612 C C . GLU A 1 211 ? -4.004 -10.594 -29 1 95.25 211 GLU A C 1
ATOM 1614 O O . GLU A 1 211 ? -4.242 -10.023 -30.062 1 95.25 211 GLU A O 1
ATOM 1619 N N . GLN A 1 212 ? -4.457 -11.75 -28.641 1 95.62 212 GLN A N 1
ATOM 1620 C CA . GLN A 1 212 ? -5.371 -12.469 -29.531 1 95.62 212 GLN A CA 1
ATOM 1621 C C . GLN A 1 212 ? -6.668 -11.688 -29.719 1 95.62 212 GLN A C 1
ATOM 1623 O O . GLN A 1 212 ? -7.211 -11.656 -30.828 1 95.62 212 GLN A O 1
ATOM 1628 N N . VAL A 1 213 ? -7.172 -11.086 -28.719 1 93 213 VAL A N 1
ATOM 1629 C CA . VAL A 1 213 ? -8.414 -10.32 -28.781 1 93 213 VAL A CA 1
ATOM 1630 C C . VAL A 1 213 ? -8.219 -9.117 -29.703 1 93 213 VAL A C 1
ATOM 1632 O O . VAL A 1 213 ? -9.102 -8.789 -30.5 1 93 213 VAL A O 1
ATOM 1635 N N . VAL A 1 214 ? -7.098 -8.5 -29.625 1 88.5 214 VAL A N 1
ATOM 1636 C CA . VAL A 1 214 ? -6.793 -7.344 -30.469 1 88.5 214 VAL A CA 1
ATOM 1637 C C . VAL A 1 214 ? -6.73 -7.777 -31.938 1 88.5 214 VAL A C 1
ATOM 1639 O O . VAL A 1 214 ? -7.105 -7.02 -32.844 1 88.5 214 VAL A O 1
ATOM 1642 N N . ARG A 1 215 ? -6.387 -8.992 -32.156 1 91.69 215 ARG A N 1
ATOM 1643 C CA . ARG A 1 215 ? -6.266 -9.523 -33.5 1 91.69 215 ARG A CA 1
ATOM 1644 C C . ARG A 1 215 ? -7.586 -10.109 -33.969 1 91.69 215 ARG A C 1
ATOM 1646 O O . ARG A 1 215 ? -7.641 -10.773 -35 1 91.69 215 ARG A O 1
ATOM 1653 N N . GLY A 1 216 ? -8.648 -9.922 -33.156 1 90.25 216 GLY A N 1
ATOM 1654 C CA . GLY A 1 216 ? -9.969 -10.344 -33.594 1 90.25 216 GLY 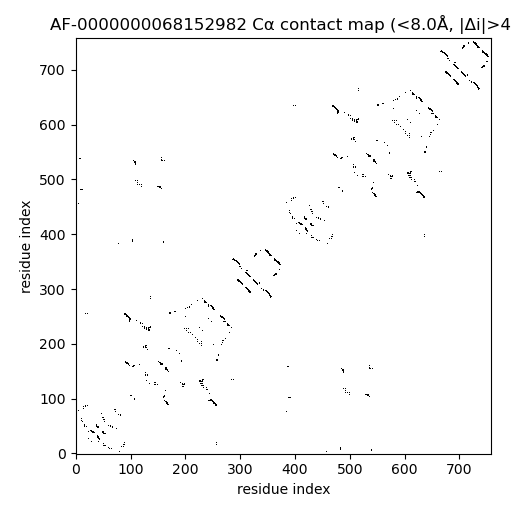A CA 1
ATOM 1655 C C . GLY A 1 216 ? -10.5 -11.539 -32.812 1 90.25 216 GLY A C 1
ATOM 1656 O O . GLY A 1 216 ? -11.586 -12.039 -33.125 1 90.25 216 GLY A O 1
ATOM 1657 N N . GLY A 1 217 ? -9.688 -12.008 -31.953 1 88.62 217 GLY A N 1
ATOM 1658 C CA . GLY A 1 217 ? -10.172 -13.086 -31.109 1 88.62 217 GLY A CA 1
ATOM 1659 C C . GLY A 1 217 ? -11.242 -12.641 -30.141 1 88.62 217 GLY A C 1
ATOM 1660 O O . GLY A 1 217 ? -11.492 -11.445 -29.984 1 88.62 217 GLY A O 1
ATOM 1661 N N . GLY A 1 218 ? -11.953 -13.602 -29.531 1 90.38 218 GLY A N 1
ATOM 1662 C CA . GLY A 1 218 ? -13 -13.32 -28.562 1 90.38 218 GLY A CA 1
ATOM 1663 C C . GLY A 1 218 ? -12.656 -13.773 -27.156 1 90.38 218 GLY A C 1
ATOM 1664 O O . GLY A 1 218 ? -11.477 -13.953 -26.828 1 90.38 218 GLY A O 1
ATOM 1665 N N . ILE A 1 219 ? -13.594 -13.906 -26.344 1 90.81 219 ILE A N 1
ATOM 1666 C CA . ILE A 1 219 ? -13.469 -14.195 -24.922 1 90.81 219 ILE A CA 1
ATOM 1667 C C . ILE A 1 219 ? -12.883 -15.594 -24.734 1 90.81 219 ILE A C 1
ATOM 1669 O O . ILE A 1 219 ? -12.312 -15.898 -23.672 1 90.81 219 ILE A O 1
ATOM 1673 N N . ASN A 1 220 ? -12.93 -16.359 -25.766 1 92.94 220 ASN A N 1
ATOM 1674 C CA . ASN A 1 220 ? -12.422 -17.734 -25.688 1 92.94 220 ASN A CA 1
ATOM 1675 C C . ASN A 1 220 ? -10.914 -17.75 -25.422 1 92.94 220 ASN A C 1
ATOM 1677 O O . ASN A 1 220 ? -10.398 -18.688 -24.812 1 92.94 220 ASN A O 1
ATOM 1681 N N . ALA A 1 221 ? -10.258 -16.719 -25.875 1 95.38 221 ALA A N 1
ATOM 1682 C CA . ALA A 1 221 ? -8.828 -16.625 -25.609 1 95.38 221 ALA A CA 1
ATOM 1683 C C . ALA A 1 221 ? -8.555 -16.609 -24.109 1 95.38 221 ALA A C 1
ATOM 1685 O O . ALA A 1 221 ? -7.594 -17.219 -23.641 1 95.38 221 ALA A O 1
ATOM 1686 N N . PHE A 1 222 ? -9.406 -15.953 -23.359 1 96.94 222 PHE A N 1
ATOM 1687 C CA . PHE A 1 222 ? -9.25 -15.859 -21.906 1 96.94 222 PHE A CA 1
ATOM 1688 C C . PHE A 1 222 ? -9.812 -17.109 -21.234 1 96.94 222 PHE A C 1
ATOM 1690 O O . PHE A 1 222 ? -9.219 -17.625 -20.281 1 96.94 222 PHE A O 1
ATOM 1697 N N . THR A 1 223 ? -10.953 -17.609 -21.734 1 93.56 223 THR A N 1
ATOM 1698 C CA . THR A 1 223 ? -11.562 -18.781 -21.109 1 93.56 223 THR A CA 1
ATOM 1699 C C . THR A 1 223 ? -10.641 -20 -21.234 1 93.56 223 THR A C 1
ATOM 1701 O O . THR A 1 223 ? -10.547 -20.797 -20.297 1 93.56 223 THR A O 1
ATOM 1704 N N . ASN A 1 224 ? -9.977 -20.109 -22.312 1 94.06 224 ASN A N 1
ATOM 1705 C CA . ASN A 1 224 ? -9.047 -21.203 -22.547 1 94.06 224 ASN A CA 1
ATOM 1706 C C . ASN A 1 224 ? -7.793 -21.078 -21.703 1 94.06 224 ASN A C 1
ATOM 1708 O O . ASN A 1 224 ? -7.043 -22.047 -21.531 1 94.06 224 ASN A O 1
ATOM 1712 N N . ALA A 1 225 ? -7.57 -19.922 -21.156 1 97.25 225 ALA A N 1
ATOM 1713 C CA . ALA A 1 225 ? -6.352 -19.656 -20.391 1 97.25 225 ALA A CA 1
ATOM 1714 C C . ALA A 1 225 ? -6.602 -19.828 -18.891 1 97.25 225 ALA A C 1
ATOM 1716 O O . ALA A 1 225 ? -5.672 -19.703 -18.094 1 97.25 225 ALA A O 1
ATOM 1717 N N . VAL A 1 226 ? -7.812 -20.109 -18.5 1 96.25 226 VAL A N 1
ATOM 1718 C CA . VAL A 1 226 ? -8.188 -20.234 -17.094 1 96.25 226 VAL A CA 1
ATOM 1719 C C . VAL A 1 226 ? -7.367 -21.328 -16.438 1 96.25 226 VAL A C 1
ATOM 1721 O O . VAL A 1 226 ? -6.902 -21.172 -15.305 1 96.25 226 VAL A O 1
ATOM 1724 N N . HIS A 1 227 ? -7.133 -22.438 -17.125 1 94.69 227 HIS A N 1
ATOM 1725 C CA . HIS A 1 227 ? -6.402 -23.578 -16.562 1 94.69 227 HIS A CA 1
ATOM 1726 C C . HIS A 1 227 ? -4.938 -23.219 -16.328 1 94.69 227 HIS A C 1
ATOM 1728 O O . HIS A 1 227 ? -4.242 -23.922 -15.586 1 94.69 227 HIS A O 1
ATOM 1734 N N . LYS A 1 228 ? -4.477 -22.125 -16.938 1 96.56 228 LYS A N 1
ATOM 1735 C CA . LYS A 1 228 ? -3.09 -21.688 -16.781 1 96.56 228 LYS A CA 1
ATOM 1736 C C . LYS A 1 228 ? -2.957 -20.641 -15.688 1 96.56 228 LYS A C 1
ATOM 1738 O O . LYS A 1 228 ? -1.852 -20.188 -15.391 1 96.56 228 LYS A O 1
ATOM 1743 N N . GLY A 1 229 ? -4.105 -20.203 -15.102 1 97.44 229 GLY A N 1
ATOM 1744 C CA . GLY A 1 229 ? -4.035 -19.266 -13.984 1 97.44 229 GLY A CA 1
ATOM 1745 C C . GLY A 1 229 ? -4.77 -17.969 -14.25 1 97.44 229 GLY A C 1
ATOM 1746 O O . GLY A 1 229 ? -4.82 -17.078 -13.391 1 97.44 229 GLY A O 1
ATOM 1747 N N . VAL A 1 230 ? -5.332 -17.812 -15.461 1 98.38 230 VAL A N 1
ATOM 1748 C CA . VAL A 1 230 ? -6.094 -16.609 -15.789 1 98.38 230 VAL A CA 1
ATOM 1749 C C . VAL A 1 230 ? -7.43 -16.625 -15.055 1 98.38 230 VAL A C 1
ATOM 1751 O O . VAL A 1 230 ? -8.086 -17.672 -14.977 1 98.38 230 VAL A O 1
ATOM 1754 N N . SER A 1 231 ? -7.801 -15.609 -14.484 1 97.44 231 SER A N 1
ATOM 1755 C CA . SER A 1 231 ? -9.078 -15.414 -13.805 1 97.44 231 SER A CA 1
ATOM 1756 C C . SER A 1 231 ? -9.531 -13.961 -13.891 1 97.44 231 SER A C 1
ATOM 1758 O O . SER A 1 231 ? -8.766 -13.086 -14.297 1 97.44 231 SER A O 1
ATOM 1760 N N . ALA A 1 232 ? -10.766 -13.75 -13.586 1 97.25 232 ALA A N 1
ATOM 1761 C CA . ALA A 1 232 ? -11.281 -12.383 -13.516 1 97.25 232 ALA A CA 1
ATOM 1762 C C . ALA A 1 232 ? -10.477 -11.547 -12.531 1 97.25 232 ALA A C 1
ATOM 1764 O O . ALA A 1 232 ? -10.195 -10.367 -12.789 1 97.25 232 ALA A O 1
ATOM 1765 N N . ASN A 1 233 ? -10.117 -12.148 -11.398 1 96.94 233 ASN A N 1
ATOM 1766 C CA . ASN A 1 233 ? -9.352 -11.469 -10.359 1 96.94 233 ASN A CA 1
ATOM 1767 C C . ASN A 1 233 ? -7.988 -11.016 -10.859 1 96.94 233 ASN A C 1
ATOM 1769 O O . ASN A 1 233 ? -7.578 -9.883 -10.617 1 96.94 233 ASN A O 1
ATOM 1773 N N . LEU A 1 234 ? -7.281 -11.906 -11.578 1 98.5 234 LEU A N 1
ATOM 1774 C CA . LEU A 1 234 ? -5.984 -11.562 -12.148 1 98.5 234 LEU A CA 1
ATOM 1775 C C . LEU A 1 234 ? -6.125 -10.438 -13.164 1 98.5 234 LEU A C 1
ATOM 1777 O O . LEU A 1 234 ? -5.375 -9.453 -13.125 1 98.5 234 LEU A O 1
ATOM 1781 N N . CYS A 1 235 ? -7.09 -10.57 -14.039 1 98.56 235 CYS A N 1
ATOM 1782 C CA . CYS A 1 235 ? -7.297 -9.594 -15.102 1 98.56 235 CYS A CA 1
ATOM 1783 C C . CYS A 1 235 ? -7.637 -8.227 -14.523 1 98.56 235 CYS A C 1
ATOM 1785 O O . CYS A 1 235 ? -7.148 -7.207 -15.016 1 98.56 235 CYS A O 1
ATOM 1787 N N . GLU A 1 236 ? -8.453 -8.25 -13.539 1 97.88 236 GLU A N 1
ATOM 1788 C CA . GLU A 1 236 ? -8.82 -6.992 -12.891 1 97.88 236 GLU A CA 1
ATOM 1789 C C . GLU A 1 236 ? -7.602 -6.316 -12.273 1 97.88 236 GLU A C 1
ATOM 1791 O O . GLU A 1 236 ? -7.418 -5.105 -12.414 1 97.88 236 GLU A O 1
ATOM 1796 N N . ALA A 1 237 ? -6.844 -7.098 -11.539 1 98.06 237 ALA A N 1
ATOM 1797 C CA . ALA A 1 237 ? -5.652 -6.559 -10.891 1 98.06 237 ALA A CA 1
ATOM 1798 C C . ALA A 1 237 ? -4.66 -6.027 -11.914 1 98.06 237 ALA A C 1
ATOM 1800 O O . ALA A 1 237 ? -4.109 -4.934 -11.75 1 98.06 237 ALA A O 1
ATOM 1801 N N . LEU A 1 238 ? -4.484 -6.754 -12.992 1 98.25 238 LEU A N 1
ATOM 1802 C CA . LEU A 1 238 ? -3.578 -6.332 -14.055 1 98.25 238 LEU A CA 1
ATOM 1803 C C . LEU A 1 238 ? -4.066 -5.039 -14.703 1 98.25 238 LEU A C 1
ATOM 1805 O O . LEU A 1 238 ? -3.279 -4.117 -14.93 1 98.25 238 LEU A O 1
ATOM 1809 N N . SER A 1 239 ? -5.336 -5.035 -15 1 97.81 239 SER A N 1
ATOM 1810 C CA . SER A 1 239 ? -5.918 -3.848 -15.625 1 97.81 239 SER A CA 1
ATOM 1811 C C . SER A 1 239 ? -5.695 -2.609 -14.766 1 97.81 239 SER A C 1
ATOM 1813 O O . SER A 1 239 ? -5.324 -1.55 -15.273 1 97.81 239 SER A O 1
ATOM 1815 N N . SER A 1 240 ? -5.93 -2.742 -13.484 1 96.38 240 SER A N 1
ATOM 1816 C CA . SER A 1 240 ? -5.75 -1.632 -12.555 1 96.38 240 SER A CA 1
ATOM 1817 C C . SER A 1 240 ? -4.297 -1.162 -12.531 1 96.38 240 SER A C 1
ATOM 1819 O O . SER A 1 240 ? -4.027 0.041 -12.539 1 96.38 240 SER A O 1
ATOM 1821 N N . LEU A 1 241 ? -3.332 -2.076 -12.492 1 96.06 241 LEU A N 1
ATOM 1822 C CA . LEU A 1 241 ? -1.908 -1.765 -12.469 1 96.06 241 LEU A CA 1
ATOM 1823 C C . LEU A 1 241 ? -1.482 -1.07 -13.758 1 96.06 241 LEU A C 1
ATOM 1825 O O . LEU A 1 241 ? -0.704 -0.115 -13.727 1 96.06 241 LEU A O 1
ATOM 1829 N N . ILE A 1 242 ? -2.006 -1.551 -14.852 1 94.94 242 ILE A N 1
ATOM 1830 C CA . ILE A 1 242 ? -1.674 -0.979 -16.156 1 94.94 242 ILE A CA 1
ATOM 1831 C C . ILE A 1 242 ? -2.166 0.466 -16.219 1 94.94 242 ILE A C 1
ATOM 1833 O O . ILE A 1 242 ? -1.453 1.348 -16.703 1 94.94 242 ILE A O 1
ATOM 1837 N N . ASP A 1 243 ? -3.375 0.685 -15.742 1 91.62 243 ASP A N 1
ATOM 1838 C CA . ASP A 1 243 ? -3.98 2.012 -15.773 1 91.62 243 ASP A CA 1
ATOM 1839 C C . ASP A 1 243 ? -3.154 3.014 -14.969 1 91.62 243 ASP A C 1
ATOM 1841 O O . ASP A 1 243 ? -2.941 4.145 -15.414 1 91.62 243 ASP A O 1
ATOM 1845 N N . VAL A 1 244 ? -2.703 2.619 -13.844 1 86 244 VAL A N 1
ATOM 1846 C CA . VAL A 1 244 ? -1.97 3.504 -12.945 1 86 244 VAL A CA 1
ATOM 1847 C C . VAL A 1 244 ? -0.585 3.795 -13.523 1 86 244 VAL A C 1
ATOM 1849 O O . VAL A 1 244 ? -0.083 4.914 -13.414 1 86 244 VAL A O 1
ATOM 1852 N N . GLY A 1 245 ? 0.038 2.867 -14.148 1 85.38 245 GLY A N 1
ATOM 1853 C CA . GLY A 1 245 ? 1.419 3.002 -14.586 1 85.38 245 GLY A CA 1
ATOM 1854 C C . GLY A 1 245 ? 1.549 3.318 -16.062 1 85.38 245 GLY A C 1
ATOM 1855 O O . GLY A 1 245 ? 2.658 3.492 -16.562 1 85.38 245 GLY A O 1
ATOM 1856 N N . GLU A 1 246 ? 0.376 3.412 -16.797 1 86.69 246 GLU A N 1
ATOM 1857 C CA . GLU A 1 246 ? 0.404 3.512 -18.25 1 86.69 246 GLU A CA 1
ATOM 1858 C C . GLU A 1 246 ? 1.265 2.41 -18.859 1 86.69 246 GLU A C 1
ATOM 1860 O O . GLU A 1 246 ? 2.107 2.678 -19.719 1 86.69 246 GLU A O 1
ATOM 1865 N N . GLY A 1 247 ? 1.063 1.233 -18.328 1 91.25 247 GLY A N 1
ATOM 1866 C CA . GLY A 1 247 ? 1.816 0.022 -18.625 1 91.25 247 GLY A CA 1
ATOM 1867 C C . GLY A 1 247 ? 2.188 -0.758 -17.375 1 91.25 247 GLY A C 1
ATOM 1868 O O . GLY A 1 247 ? 1.887 -0.332 -16.25 1 91.25 247 GLY A O 1
ATOM 1869 N N . LEU A 1 248 ? 2.787 -1.919 -17.594 1 93.56 248 LEU A N 1
ATOM 1870 C CA . LEU A 1 248 ? 3.09 -2.771 -16.453 1 93.56 248 LEU A CA 1
ATOM 1871 C C . LEU A 1 248 ? 4.176 -3.783 -16.812 1 93.56 248 LEU A C 1
ATOM 1873 O O . LEU A 1 248 ? 4.168 -4.359 -17.891 1 93.56 248 LEU A O 1
ATOM 1877 N N . ASP A 1 249 ? 5.082 -3.885 -15.969 1 94.12 249 ASP A N 1
ATOM 1878 C CA . ASP A 1 249 ? 6.133 -4.895 -16.047 1 94.12 249 ASP A CA 1
ATOM 1879 C C . ASP A 1 249 ? 6.133 -5.789 -14.812 1 94.12 249 ASP A C 1
ATOM 1881 O O . ASP A 1 249 ? 6.371 -5.316 -13.703 1 94.12 249 ASP A O 1
ATOM 1885 N N . VAL A 1 250 ? 5.828 -7.07 -14.969 1 96.44 250 VAL A N 1
ATOM 1886 C CA . VAL A 1 250 ? 5.84 -8.016 -13.859 1 96.44 250 VAL A CA 1
ATOM 1887 C C . VAL A 1 250 ? 6.891 -9.094 -14.109 1 96.44 250 VAL A C 1
ATOM 1889 O O . VAL A 1 250 ? 6.973 -9.648 -15.211 1 96.44 250 VAL A O 1
ATOM 1892 N N . SER A 1 251 ? 7.691 -9.359 -13.117 1 96.31 251 SER A N 1
ATOM 1893 C CA . SER A 1 251 ? 8.695 -10.406 -13.266 1 96.31 251 SER A CA 1
ATOM 1894 C C . SER A 1 251 ? 8.711 -11.328 -12.047 1 96.31 251 SER A C 1
ATOM 1896 O O . SER A 1 251 ? 8.289 -10.93 -10.953 1 96.31 251 SER A O 1
ATOM 1898 N N . VAL A 1 252 ? 9.062 -12.531 -12.281 1 97.19 252 VAL A N 1
ATOM 1899 C CA . VAL A 1 252 ? 9.305 -13.516 -11.234 1 97.19 252 VAL A CA 1
ATOM 1900 C C . VAL A 1 252 ? 10.742 -14.023 -11.32 1 97.19 252 VAL A C 1
ATOM 1902 O O . VAL A 1 252 ? 11.148 -14.578 -12.344 1 97.19 252 VAL A O 1
ATOM 1905 N N . THR A 1 253 ? 11.531 -13.742 -10.328 1 95.69 253 THR A N 1
ATOM 1906 C CA . THR A 1 253 ? 12.852 -14.352 -10.172 1 95.69 253 THR A CA 1
ATOM 1907 C C . THR A 1 253 ? 12.781 -15.562 -9.258 1 95.69 253 THR A C 1
ATOM 1909 O O . THR A 1 253 ? 12.398 -15.445 -8.086 1 95.69 253 THR A O 1
ATOM 1912 N N . TRP A 1 254 ? 13.203 -16.672 -9.781 1 94.62 254 TRP A N 1
ATOM 1913 C CA . TRP A 1 254 ? 12.992 -17.922 -9.078 1 94.62 254 TRP A CA 1
ATOM 1914 C C . TRP A 1 254 ? 14.07 -18.141 -8.023 1 94.62 254 TRP A C 1
ATOM 1916 O O . TRP A 1 254 ? 15.242 -17.812 -8.234 1 94.62 254 TRP A O 1
ATOM 1926 N N . SER A 1 255 ? 13.633 -18.75 -6.941 1 93.56 255 SER A N 1
ATOM 1927 C CA . SER A 1 255 ? 14.531 -19.062 -5.836 1 93.56 255 SER A CA 1
ATOM 1928 C C . SER A 1 255 ? 15.703 -19.922 -6.293 1 93.56 255 SER A C 1
ATOM 1930 O O . SER A 1 255 ? 15.508 -20.875 -7.062 1 93.56 255 SER A O 1
ATOM 1932 N N . ARG A 1 256 ? 16.844 -19.672 -5.758 1 91.12 256 ARG A N 1
ATOM 1933 C CA . ARG A 1 256 ? 18.047 -20.438 -6.098 1 91.12 256 ARG A CA 1
ATOM 1934 C C . ARG A 1 256 ? 18.141 -21.719 -5.258 1 91.12 256 ARG A C 1
ATOM 1936 O O . ARG A 1 256 ? 18.922 -22.609 -5.57 1 91.12 256 ARG A O 1
ATOM 1943 N N . THR A 1 257 ? 17.328 -21.812 -4.211 1 90 257 THR A N 1
ATOM 1944 C CA . THR A 1 257 ? 17.328 -23 -3.367 1 90 257 THR A CA 1
ATOM 1945 C C . THR A 1 257 ? 16.422 -24.094 -3.961 1 90 257 THR A C 1
ATOM 1947 O O . THR A 1 257 ? 16.406 -25.219 -3.475 1 90 257 THR A O 1
ATOM 1950 N N . ARG A 1 258 ? 15.711 -23.781 -4.957 1 89.44 258 ARG A N 1
ATOM 1951 C CA . ARG A 1 258 ? 14.914 -24.703 -5.758 1 89.44 258 ARG A CA 1
ATOM 1952 C C . ARG A 1 258 ? 15.047 -24.391 -7.246 1 89.44 258 ARG A C 1
ATOM 1954 O O . ARG A 1 258 ? 14.156 -23.797 -7.844 1 89.44 258 ARG A O 1
ATOM 1961 N N . PRO A 1 259 ? 16.078 -24.844 -7.73 1 86.5 259 PRO A N 1
ATOM 1962 C CA . PRO A 1 259 ? 16.453 -24.422 -9.086 1 86.5 259 PRO A CA 1
ATOM 1963 C C . PRO A 1 259 ? 15.391 -24.797 -10.125 1 86.5 259 PRO A C 1
ATOM 1965 O O . PRO A 1 259 ? 14.734 -25.844 -10 1 86.5 259 PRO A O 1
ATOM 1968 N N . THR A 1 260 ? 15.234 -23.969 -11.078 1 88.38 260 THR A N 1
ATOM 1969 C CA . THR A 1 260 ? 14.281 -24.078 -12.18 1 88.38 260 THR A CA 1
ATOM 1970 C C . THR A 1 260 ? 15 -23.984 -13.523 1 88.38 260 THR A C 1
ATOM 1972 O O . THR A 1 260 ? 16.188 -23.625 -13.578 1 88.38 260 THR A O 1
ATOM 1975 N N . PRO A 1 261 ? 14.383 -24.359 -14.609 1 87.69 261 PRO A N 1
ATOM 1976 C CA . PRO A 1 261 ? 15.008 -24.297 -15.938 1 87.69 261 PRO A CA 1
ATOM 1977 C C . PRO A 1 261 ? 15.312 -22.875 -16.375 1 87.69 261 PRO A C 1
ATOM 1979 O O . PRO A 1 261 ? 16.125 -22.656 -17.281 1 87.69 261 PRO A O 1
ATOM 1982 N N . GLU A 1 262 ? 14.672 -21.922 -15.766 1 90 262 GLU A N 1
ATOM 1983 C CA . GLU A 1 262 ? 14.922 -20.516 -16.047 1 90 262 GLU A CA 1
ATOM 1984 C C . GLU A 1 262 ? 15.133 -19.719 -14.75 1 90 262 GLU A C 1
ATOM 1986 O O . GLU A 1 262 ? 14.586 -20.078 -13.711 1 90 262 GLU A O 1
ATOM 1991 N N . ALA A 1 263 ? 15.945 -18.641 -14.867 1 88.88 263 ALA A N 1
ATOM 1992 C CA . ALA A 1 263 ? 16.266 -17.844 -13.688 1 88.88 263 ALA A CA 1
ATOM 1993 C C . ALA A 1 263 ? 15.172 -16.812 -13.398 1 88.88 263 ALA A C 1
ATOM 1995 O O . ALA A 1 263 ? 14.93 -16.453 -12.242 1 88.88 263 ALA A O 1
ATOM 1996 N N . ARG A 1 264 ? 14.586 -16.391 -14.477 1 93.56 264 ARG A N 1
ATOM 1997 C CA . ARG A 1 264 ? 13.648 -15.281 -14.367 1 93.56 264 ARG A CA 1
ATOM 1998 C C . ARG A 1 264 ? 12.641 -15.297 -15.508 1 93.56 264 ARG A C 1
ATOM 2000 O O . ARG A 1 264 ? 12.961 -15.719 -16.625 1 93.56 264 ARG A O 1
ATOM 2007 N N . ARG A 1 265 ? 11.414 -15.008 -15.203 1 95.69 265 ARG A N 1
ATOM 2008 C CA . ARG A 1 265 ? 10.367 -14.789 -16.203 1 95.69 265 ARG A CA 1
ATOM 2009 C C . ARG A 1 265 ? 9.805 -13.383 -16.094 1 95.69 265 ARG A C 1
ATOM 2011 O O . ARG A 1 265 ? 9.609 -12.859 -14.992 1 95.69 265 ARG A O 1
ATOM 2018 N N . GLN A 1 266 ? 9.664 -12.703 -17.25 1 96.75 266 GLN A N 1
ATOM 2019 C CA . GLN A 1 266 ? 9.18 -11.328 -17.281 1 96.75 266 GLN A CA 1
ATOM 2020 C C . GLN A 1 266 ? 8.07 -11.156 -18.312 1 96.75 266 GLN A C 1
ATOM 2022 O O . GLN A 1 266 ? 8.156 -11.711 -19.406 1 96.75 266 GLN A O 1
ATOM 2027 N N . VAL A 1 267 ? 6.992 -10.523 -17.953 1 97.25 267 VAL A N 1
ATOM 2028 C CA . VAL A 1 267 ? 5.898 -10.195 -18.859 1 97.25 267 VAL A CA 1
ATOM 2029 C C . VAL A 1 267 ? 5.625 -8.695 -18.828 1 97.25 267 VAL A C 1
ATOM 2031 O O . VAL A 1 267 ? 5.488 -8.109 -17.75 1 97.25 267 VAL A O 1
ATOM 2034 N N . VAL A 1 268 ? 5.574 -8.062 -20 1 95.88 268 VAL A N 1
ATOM 2035 C CA . VAL A 1 268 ? 5.34 -6.629 -20.125 1 95.88 268 VAL A CA 1
ATOM 2036 C C . VAL A 1 268 ? 3.984 -6.383 -20.781 1 95.88 268 VAL A C 1
ATOM 2038 O O . VAL A 1 268 ? 3.693 -6.941 -21.844 1 95.88 268 VAL A O 1
ATOM 2041 N N . PHE A 1 269 ? 3.135 -5.625 -20.156 1 95.75 269 PHE A N 1
ATOM 2042 C CA . PHE A 1 269 ? 1.833 -5.234 -20.688 1 95.75 269 PHE A CA 1
ATOM 2043 C C . PHE A 1 269 ? 1.855 -3.787 -21.156 1 95.75 269 PHE A C 1
ATOM 2045 O O . PHE A 1 269 ? 2.453 -2.924 -20.516 1 95.75 269 PHE A O 1
ATOM 2052 N N . GLN A 1 270 ? 1.217 -3.584 -22.234 1 93.12 270 GLN A N 1
ATOM 2053 C CA . GLN A 1 270 ? 1.067 -2.232 -22.766 1 93.12 270 GLN A CA 1
ATOM 2054 C C . GLN A 1 270 ? -0.223 -1.587 -22.266 1 93.12 270 GLN A C 1
ATOM 2056 O O . GLN A 1 270 ? -1.15 -2.281 -21.844 1 93.12 270 GLN A O 1
ATOM 2061 N N . LYS A 1 271 ? -0.232 -0.28 -22.391 1 92.81 271 LYS A N 1
ATOM 2062 C CA . LYS A 1 271 ? -1.38 0.495 -21.938 1 92.81 271 LYS A CA 1
ATOM 2063 C C . LYS A 1 271 ? -2.666 0.025 -22.609 1 92.81 271 LYS A C 1
ATOM 2065 O O . LYS A 1 271 ? -3.717 -0.049 -21.969 1 92.81 271 LYS A O 1
ATOM 2070 N N . SER A 1 272 ? -2.631 -0.333 -23.828 1 91.81 272 SER A N 1
ATOM 2071 C CA . SER A 1 272 ? -3.801 -0.686 -24.625 1 91.81 272 SER A CA 1
ATOM 2072 C C . SER A 1 272 ? -4.43 -1.988 -24.141 1 91.81 272 SER A C 1
ATOM 2074 O O . SER A 1 272 ? -5.602 -2.256 -24.406 1 91.81 272 SER A O 1
ATOM 2076 N N . GLN A 1 273 ? -3.689 -2.74 -23.453 1 94.94 273 GLN A N 1
ATOM 2077 C CA . GLN A 1 273 ? -4.191 -4.039 -23.016 1 94.94 273 GLN A CA 1
ATOM 2078 C C . GLN A 1 273 ? -5.031 -3.904 -21.75 1 94.94 273 GLN A C 1
ATOM 2080 O O . GLN A 1 273 ? -5.742 -4.836 -21.375 1 94.94 273 GLN A O 1
ATOM 2085 N N . GLY A 1 274 ? -4.969 -2.793 -21.078 1 96.12 274 GLY A N 1
ATOM 2086 C CA . GLY A 1 274 ? -5.715 -2.566 -19.859 1 96.12 274 GLY A CA 1
ATOM 2087 C C . GLY A 1 274 ? -7.215 -2.711 -20.047 1 96.12 274 GLY A C 1
ATOM 2088 O O . GLY A 1 274 ? -7.871 -3.42 -19.281 1 96.12 274 GLY A O 1
ATOM 2089 N N . GLU A 1 275 ? -7.715 -2.113 -21.078 1 95.44 275 GLU A N 1
ATOM 2090 C CA . GLU A 1 275 ? -9.148 -2.141 -21.328 1 95.44 275 GLU A CA 1
ATOM 2091 C C . GLU A 1 275 ? -9.617 -3.541 -21.719 1 95.44 275 GLU A C 1
ATOM 2093 O O . GLU A 1 275 ? -10.719 -3.957 -21.344 1 95.44 275 GLU A O 1
ATOM 2098 N N . VAL A 1 276 ? -8.797 -4.203 -22.469 1 96.94 276 VAL A N 1
ATOM 2099 C CA . VAL A 1 276 ? -9.117 -5.566 -22.875 1 96.94 276 VAL A CA 1
ATOM 2100 C C . VAL A 1 276 ? -9.219 -6.465 -21.656 1 96.94 276 VAL A C 1
ATOM 2102 O O . VAL A 1 276 ? -10.172 -7.242 -21.516 1 96.94 276 VAL A O 1
ATOM 2105 N N . LEU A 1 277 ? -8.289 -6.348 -20.766 1 98.25 277 LEU A N 1
ATOM 2106 C CA . LEU A 1 277 ? -8.266 -7.152 -19.547 1 98.25 277 LEU A CA 1
ATOM 2107 C C . LEU A 1 277 ? -9.453 -6.812 -18.656 1 98.25 277 LEU A C 1
ATOM 2109 O O . LEU A 1 277 ? -10.031 -7.695 -18.016 1 98.25 277 LEU A O 1
ATOM 2113 N N . ARG A 1 278 ? -9.773 -5.543 -18.578 1 97.44 278 ARG A N 1
ATOM 2114 C CA . ARG A 1 278 ? -10.922 -5.109 -17.797 1 97.44 278 ARG A CA 1
ATOM 2115 C C . ARG A 1 278 ? -12.211 -5.773 -18.281 1 97.44 278 ARG A C 1
ATOM 2117 O O . ARG A 1 278 ? -13 -6.273 -17.484 1 97.44 278 ARG A O 1
ATOM 2124 N N . GLU A 1 279 ? -12.391 -5.738 -19.562 1 96.06 279 GLU A N 1
ATOM 2125 C CA . GLU A 1 279 ? -13.578 -6.355 -20.156 1 96.06 279 GLU A CA 1
ATOM 2126 C C . GLU A 1 279 ? -13.562 -7.871 -19.969 1 96.06 279 GLU A C 1
ATOM 2128 O O . GLU A 1 279 ? -14.594 -8.484 -19.703 1 96.06 279 GLU A O 1
ATOM 2133 N N . ALA A 1 280 ? -12.414 -8.461 -20.156 1 96.56 280 ALA A N 1
ATOM 2134 C CA . ALA A 1 280 ? -12.281 -9.898 -19.938 1 96.56 280 ALA A CA 1
ATOM 2135 C C . ALA A 1 280 ? -12.68 -10.266 -18.5 1 96.56 280 ALA A C 1
ATOM 2137 O O . ALA A 1 280 ? -13.367 -11.273 -18.297 1 96.56 280 ALA A O 1
ATOM 2138 N N . ALA A 1 281 ? -12.211 -9.477 -17.531 1 96.81 281 ALA A N 1
ATOM 2139 C CA . ALA A 1 281 ? -12.562 -9.711 -16.141 1 96.81 281 ALA A CA 1
ATOM 2140 C C . ALA A 1 281 ? -14.07 -9.711 -15.938 1 96.81 281 ALA A C 1
ATOM 2142 O O . ALA A 1 281 ? -14.617 -10.594 -15.266 1 96.81 281 ALA A O 1
ATOM 2143 N N . ARG A 1 282 ? -14.711 -8.711 -16.516 1 93.25 282 ARG A N 1
ATOM 2144 C CA . ARG A 1 282 ? -16.156 -8.594 -16.406 1 93.25 282 ARG A CA 1
ATOM 2145 C C . ARG A 1 282 ? -16.844 -9.844 -16.953 1 93.25 282 ARG A C 1
ATOM 2147 O O . ARG A 1 282 ? -17.719 -10.414 -16.281 1 93.25 282 ARG A O 1
ATOM 2154 N N . VAL A 1 283 ? -16.469 -10.289 -18.109 1 90.56 283 VAL A N 1
ATOM 2155 C CA . VAL A 1 283 ? -17.094 -11.422 -18.781 1 90.56 283 VAL A CA 1
ATOM 2156 C C . VAL A 1 283 ? -16.797 -12.711 -18 1 90.56 283 VAL A C 1
ATOM 2158 O O . VAL A 1 283 ? -17.688 -13.539 -17.812 1 90.56 283 VAL A O 1
ATOM 2161 N N . LEU A 1 284 ? -15.57 -12.922 -17.547 1 93.06 284 LEU A N 1
ATOM 2162 C CA . LEU A 1 284 ? -15.195 -14.109 -16.797 1 93.06 284 LEU A CA 1
ATOM 2163 C C . LEU A 1 284 ? -15.992 -14.195 -15.492 1 93.06 284 LEU A C 1
ATOM 2165 O O . LEU A 1 284 ? -16.375 -15.289 -15.062 1 93.06 284 LEU A O 1
ATOM 2169 N N . ARG A 1 285 ? -16.156 -13.047 -14.828 1 88.5 285 ARG A N 1
ATOM 2170 C CA . ARG A 1 285 ? -16.906 -13.023 -13.578 1 88.5 285 ARG A CA 1
ATOM 2171 C C . ARG A 1 285 ? -18.359 -13.461 -13.805 1 88.5 285 ARG A C 1
ATOM 2173 O O . ARG A 1 285 ? -18.969 -14.086 -12.938 1 88.5 285 ARG A O 1
ATOM 2180 N N . LEU A 1 286 ? -18.891 -13.117 -14.93 1 79.25 286 LEU A N 1
ATOM 2181 C CA . LEU A 1 286 ? -20.266 -13.5 -15.281 1 79.25 286 LEU A CA 1
ATOM 2182 C C . LEU A 1 286 ? -20.359 -15.008 -15.484 1 79.25 286 LEU A C 1
ATOM 2184 O O . LEU A 1 286 ? -21.453 -15.586 -15.328 1 79.25 286 LEU A O 1
ATOM 2188 N N . GLN A 1 287 ? -19.266 -15.602 -15.758 1 75.81 287 GLN A N 1
ATOM 2189 C CA . GLN A 1 287 ? -19.266 -17.031 -16.047 1 75.81 287 GLN A CA 1
ATOM 2190 C C . GLN A 1 287 ? -19.156 -17.844 -14.75 1 75.81 287 GLN A C 1
ATOM 2192 O O . GLN A 1 287 ? -19.453 -19.047 -14.75 1 75.81 287 GLN A O 1
ATOM 2197 N N . GLU A 1 288 ? -18.672 -17.25 -13.688 1 74.94 288 GLU A N 1
ATOM 2198 C CA . GLU A 1 288 ? -18.531 -18 -12.438 1 74.94 288 GLU A CA 1
ATOM 2199 C C . GLU A 1 288 ? -19.859 -18.062 -11.68 1 74.94 288 GLU A C 1
ATOM 2201 O O . GLU A 1 288 ? -20.5 -17.031 -11.453 1 74.94 288 GLU A O 1
ATOM 2206 N N . PRO A 1 289 ? -20.234 -19.328 -11.484 1 71.38 289 PRO A N 1
ATOM 2207 C CA . PRO A 1 289 ? -21.422 -19.484 -10.664 1 71.38 289 PRO A CA 1
ATOM 2208 C C . PRO A 1 289 ? -21.234 -18.953 -9.242 1 71.38 289 PRO A C 1
ATOM 2210 O O . PRO A 1 289 ? -20.125 -18.938 -8.727 1 71.38 289 PRO A O 1
ATOM 2213 N N . ARG A 1 290 ? -22.094 -18.156 -8.734 1 72.69 290 ARG A N 1
ATOM 2214 C CA . ARG A 1 290 ? -22.141 -17.828 -7.316 1 72.69 290 ARG A CA 1
ATOM 2215 C C . ARG A 1 290 ? -22.719 -18.984 -6.5 1 72.69 290 ARG A C 1
ATOM 2217 O O . ARG A 1 290 ? -23.938 -19.188 -6.48 1 72.69 290 ARG A O 1
ATOM 2224 N N . PRO A 1 291 ? -21.734 -19.781 -5.934 1 71.19 291 PRO A N 1
ATOM 2225 C CA . PRO A 1 291 ? -22.266 -20.953 -5.23 1 71.19 291 PRO A CA 1
ATOM 2226 C C . PRO A 1 291 ? -23.078 -20.578 -3.99 1 71.19 291 PRO A C 1
ATOM 2228 O O . PRO A 1 291 ? -22.766 -19.594 -3.322 1 71.19 291 PRO A O 1
ATOM 2231 N N . ASP A 1 292 ? -24.156 -21.359 -3.66 1 79.75 292 ASP A N 1
ATOM 2232 C CA . ASP A 1 292 ? -24.969 -21.328 -2.449 1 79.75 292 ASP A CA 1
ATOM 2233 C C . ASP A 1 292 ? -25.547 -19.938 -2.223 1 79.75 292 ASP A C 1
ATOM 2235 O O . ASP A 1 292 ? -25.578 -19.453 -1.093 1 79.75 292 ASP A O 1
ATOM 2239 N N . GLU A 1 293 ? -25.781 -19.344 -3.355 1 84 293 GLU A N 1
ATOM 2240 C CA . GLU A 1 293 ? -26.438 -18.047 -3.246 1 84 293 GLU A CA 1
ATOM 2241 C C . GLU A 1 293 ? -27.875 -18.203 -2.74 1 84 293 GLU A C 1
ATOM 2243 O O . GLU A 1 293 ? -28.641 -19.016 -3.258 1 84 293 GLU A O 1
ATOM 2248 N N . ARG A 1 294 ? -28.156 -17.578 -1.631 1 88.12 294 ARG A N 1
ATOM 2249 C CA . ARG A 1 294 ? -29.531 -17.531 -1.15 1 88.12 294 ARG A CA 1
ATOM 2250 C C . ARG A 1 294 ? -30.281 -16.359 -1.789 1 88.12 294 ARG A C 1
ATOM 2252 O O . ARG A 1 294 ? -29.938 -15.203 -1.584 1 88.12 294 ARG A O 1
ATOM 2259 N N . LEU A 1 295 ? -31.203 -16.719 -2.57 1 89.62 295 LEU A N 1
ATOM 2260 C CA . LEU A 1 295 ? -32 -15.711 -3.268 1 89.62 295 LEU A CA 1
ATOM 2261 C C . LEU A 1 295 ? -33.406 -15.617 -2.668 1 89.62 295 LEU A C 1
ATOM 2263 O O . LEU A 1 295 ? -34.031 -16.641 -2.361 1 89.62 295 LEU A O 1
ATOM 2267 N N . GLU A 1 296 ? -33.719 -14.453 -2.369 1 88.12 296 GLU A N 1
ATOM 2268 C CA . GLU A 1 296 ? -35.094 -14.188 -1.939 1 88.12 296 GLU A CA 1
ATOM 2269 C C . GLU A 1 296 ? -35.844 -13.391 -2.99 1 88.12 296 GLU A C 1
ATOM 2271 O O . GLU A 1 296 ? -35.312 -12.414 -3.539 1 88.12 296 GLU A O 1
ATOM 2276 N N . GLY A 1 297 ? -37 -13.906 -3.26 1 87.88 297 GLY A N 1
ATOM 2277 C CA . GLY A 1 297 ? -37.781 -13.227 -4.273 1 87.88 297 GLY A CA 1
ATOM 2278 C C . GLY A 1 297 ? -39.156 -13.859 -4.492 1 87.88 297 GLY A C 1
ATOM 2279 O O . GLY A 1 297 ? -39.625 -14.594 -3.635 1 87.88 297 GLY A O 1
ATOM 2280 N N . TYR A 1 298 ? -39.812 -13.445 -5.617 1 87.44 298 TYR A N 1
ATOM 2281 C CA . TYR A 1 298 ? -41.125 -13.938 -5.965 1 87.44 298 TYR A CA 1
ATOM 2282 C C . TYR A 1 298 ? -41.062 -14.82 -7.203 1 87.44 298 TYR A C 1
ATOM 2284 O O . TYR A 1 298 ? -40.375 -14.516 -8.164 1 87.44 298 TYR A O 1
ATOM 2292 N N . ILE A 1 299 ? -41.844 -15.883 -7.105 1 91.44 299 ILE A N 1
ATOM 2293 C CA . ILE A 1 299 ? -42 -16.688 -8.305 1 91.44 299 ILE A CA 1
ATOM 2294 C C . ILE A 1 299 ? -42.969 -16 -9.266 1 91.44 299 ILE A C 1
ATOM 2296 O O . ILE A 1 299 ? -44.125 -15.711 -8.906 1 91.44 299 ILE A O 1
ATOM 2300 N N . ILE A 1 300 ? -42.469 -15.695 -10.469 1 90.5 300 ILE A N 1
ATOM 2301 C CA . ILE A 1 300 ? -43.312 -14.938 -11.391 1 90.5 300 ILE A CA 1
ATOM 2302 C C . ILE A 1 300 ? -43.719 -15.82 -12.578 1 90.5 300 ILE A C 1
ATOM 2304 O O . ILE A 1 300 ? -44.531 -15.43 -13.406 1 90.5 300 ILE A O 1
ATOM 2308 N N . GLY A 1 301 ? -43.094 -16.891 -12.734 1 91.81 301 GLY A N 1
ATOM 2309 C CA . GLY A 1 301 ? -43.375 -17.828 -13.812 1 91.81 301 GLY A CA 1
ATOM 2310 C C . GLY A 1 301 ? -43.062 -19.266 -13.453 1 91.81 301 GLY A C 1
ATOM 2311 O O . GLY A 1 301 ? -42.156 -19.531 -12.648 1 91.81 301 GLY A O 1
ATOM 2312 N N . ALA A 1 302 ? -43.938 -20.094 -13.992 1 89.69 302 ALA A N 1
ATOM 2313 C CA . ALA A 1 302 ? -43.75 -21.531 -13.781 1 89.69 302 ALA A CA 1
ATOM 2314 C C . ALA A 1 302 ? -44.188 -22.328 -15 1 89.69 302 ALA A C 1
ATOM 2316 O O . ALA A 1 302 ? -45.156 -21.938 -15.688 1 89.69 302 ALA A O 1
ATOM 2317 N N . GLY A 1 303 ? -43.406 -23.312 -15.289 1 89.5 303 GLY A N 1
ATOM 2318 C CA . GLY A 1 303 ? -43.75 -24.203 -16.375 1 89.5 303 GLY A CA 1
ATOM 2319 C C . GLY A 1 303 ? -43.156 -25.594 -16.234 1 89.5 303 GLY A C 1
ATOM 2320 O O . GLY A 1 303 ? -42.125 -25.75 -15.609 1 89.5 303 GLY A O 1
ATOM 2321 N N . ARG A 1 304 ? -43.875 -26.516 -16.719 1 85.44 304 ARG A N 1
ATOM 2322 C CA . ARG A 1 304 ? -43.438 -27.906 -16.688 1 85.44 304 ARG A CA 1
ATOM 2323 C C . ARG A 1 304 ? -44 -28.688 -17.859 1 85.44 304 ARG A C 1
ATOM 2325 O O . ARG A 1 304 ? -45.219 -28.641 -18.141 1 85.44 304 ARG A O 1
ATOM 2332 N N . ARG A 1 305 ? -43.125 -29.453 -18.484 1 80 305 ARG A N 1
ATOM 2333 C CA . ARG A 1 305 ? -43.625 -30.312 -19.547 1 80 305 ARG A CA 1
ATOM 2334 C C . ARG A 1 305 ? -44.312 -31.547 -18.969 1 80 305 ARG A C 1
ATOM 2336 O O . ARG A 1 305 ? -44.031 -31.969 -17.859 1 80 305 ARG A O 1
ATOM 2343 N N . VAL A 1 306 ? -45.219 -32.094 -19.906 1 81.19 306 VAL A N 1
ATOM 2344 C CA . VAL A 1 306 ? -46.031 -33.219 -19.469 1 81.19 306 VAL A CA 1
ATOM 2345 C C . VAL A 1 306 ? -45.125 -34.406 -19.094 1 81.19 306 VAL A C 1
ATOM 2347 O O . VAL A 1 306 ? -45.438 -35.125 -18.125 1 81.19 306 VAL A O 1
ATOM 2350 N N . GLU A 1 307 ? -44.062 -34.5 -19.75 1 83.25 307 GLU A N 1
ATOM 2351 C CA . GLU A 1 307 ? -43.188 -35.656 -19.562 1 83.25 307 GLU A CA 1
ATOM 2352 C C . GLU A 1 307 ? -42.156 -35.406 -18.453 1 83.25 307 GLU A C 1
ATOM 2354 O O . GLU A 1 307 ? -41.469 -36.344 -18.031 1 83.25 307 GLU A O 1
ATOM 2359 N N . ASP A 1 308 ? -42.156 -34.219 -17.969 1 84.06 308 ASP A N 1
ATOM 2360 C CA . ASP A 1 308 ? -41.094 -33.906 -17.016 1 84.06 308 ASP A CA 1
ATOM 2361 C C . ASP A 1 308 ? -41.625 -33.906 -15.586 1 84.06 308 ASP A C 1
ATOM 2363 O O . ASP A 1 308 ? -42.75 -33.5 -15.328 1 84.06 308 ASP A O 1
ATOM 2367 N N . ASP A 1 309 ? -40.844 -34.5 -14.664 1 85.56 309 ASP A N 1
ATOM 2368 C CA . ASP A 1 309 ? -41.188 -34.406 -13.242 1 85.56 309 ASP A CA 1
ATOM 2369 C C . ASP A 1 309 ? -40.719 -33.062 -12.672 1 85.56 309 ASP A C 1
ATOM 2371 O O . ASP A 1 309 ? -41.438 -32.469 -11.852 1 85.56 309 ASP A O 1
ATOM 2375 N N . ASP A 1 310 ? -39.625 -32.625 -13.133 1 87.69 310 ASP A N 1
ATOM 2376 C CA . ASP A 1 310 ? -39.094 -31.359 -12.68 1 87.69 310 ASP A CA 1
ATOM 2377 C C . ASP A 1 310 ? -39.781 -30.203 -13.391 1 87.69 310 ASP A C 1
ATOM 2379 O O . ASP A 1 310 ? -40.219 -30.328 -14.539 1 87.69 310 ASP A O 1
ATOM 2383 N N . GLY A 1 311 ? -40 -29.219 -12.633 1 92.62 311 GLY A N 1
ATOM 2384 C CA . GLY A 1 311 ? -40.562 -28 -13.188 1 92.62 311 GLY A CA 1
ATOM 2385 C C . GLY A 1 311 ? -39.625 -26.828 -13.195 1 92.62 311 GLY A C 1
ATOM 2386 O O . GLY A 1 311 ? -38.688 -26.766 -12.383 1 92.62 311 GLY A O 1
ATOM 2387 N N . GLN A 1 312 ? -39.812 -25.969 -14.172 1 93.81 312 GLN A N 1
ATOM 2388 C CA . GLN A 1 312 ? -39.031 -24.734 -14.258 1 93.81 312 GLN A CA 1
ATOM 2389 C C . GLN A 1 312 ? -39.781 -23.562 -13.633 1 93.81 312 GLN A C 1
ATOM 2391 O O . GLN A 1 312 ? -41 -23.438 -13.812 1 93.81 312 GLN A O 1
ATOM 2396 N N . VAL A 1 313 ? -39.062 -22.797 -12.828 1 94.81 313 VAL A N 1
ATOM 2397 C CA . VAL A 1 313 ? -39.656 -21.578 -12.297 1 94.81 313 VAL A CA 1
ATOM 2398 C C . VAL A 1 313 ? -38.781 -20.375 -12.586 1 94.81 313 VAL A C 1
ATOM 2400 O O . VAL A 1 313 ? -37.562 -20.547 -12.828 1 94.81 313 VAL A O 1
ATOM 2403 N N . THR A 1 314 ? -39.375 -19.266 -12.656 1 94.25 314 THR A N 1
ATOM 2404 C CA . THR A 1 314 ? -38.656 -18 -12.766 1 94.25 314 THR A CA 1
ATOM 2405 C C . THR A 1 314 ? -38.812 -17.172 -11.492 1 94.25 314 THR A C 1
ATOM 2407 O O . THR A 1 314 ? -39.938 -16.844 -11.094 1 94.25 314 THR A O 1
ATOM 2410 N N . LEU A 1 315 ? -37.719 -16.938 -10.844 1 92.81 315 LEU A N 1
ATOM 2411 C CA . LEU A 1 315 ? -37.656 -16.156 -9.609 1 92.81 315 LEU A CA 1
ATOM 2412 C C . LEU A 1 315 ? -37.25 -14.711 -9.906 1 92.81 315 LEU A C 1
ATOM 2414 O O . LEU A 1 315 ? -36.219 -14.461 -10.516 1 92.81 315 LEU A O 1
ATOM 2418 N N . LYS A 1 316 ? -38.125 -13.836 -9.617 1 89 316 LYS A N 1
ATOM 2419 C CA . LYS A 1 316 ? -37.781 -12.422 -9.625 1 89 316 LYS A CA 1
ATOM 2420 C C . LYS A 1 316 ? -37.094 -12.008 -8.32 1 89 316 LYS A C 1
ATOM 2422 O O . LYS A 1 316 ? -37.688 -12.117 -7.25 1 89 316 LYS A O 1
ATOM 2427 N N . THR A 1 317 ? -35.812 -11.664 -8.414 1 86.44 317 THR A N 1
ATOM 2428 C CA . THR A 1 317 ? -35.031 -11.391 -7.215 1 86.44 317 THR A CA 1
ATOM 2429 C C . THR A 1 317 ? -34.031 -10.266 -7.477 1 86.44 317 THR A C 1
ATOM 2431 O O . THR A 1 317 ? -34.062 -9.625 -8.523 1 86.44 317 THR A O 1
ATOM 2434 N N . PHE A 1 318 ? -33.25 -9.984 -6.406 1 76.88 318 PHE A N 1
ATOM 2435 C CA . PHE A 1 318 ? -32.188 -8.992 -6.492 1 76.88 318 PHE A CA 1
ATOM 2436 C C . PHE A 1 318 ? -30.828 -9.672 -6.492 1 76.88 318 PHE A C 1
ATOM 2438 O O . PHE A 1 318 ? -30.547 -10.516 -5.637 1 76.88 318 PHE A O 1
ATOM 2445 N N . VAL A 1 319 ? -30.219 -9.398 -7.617 1 76.69 319 VAL A N 1
ATOM 2446 C CA . VAL A 1 319 ? -28.812 -9.812 -7.668 1 76.69 319 VAL A CA 1
ATOM 2447 C C . VAL A 1 319 ? -27.922 -8.594 -7.883 1 76.69 319 VAL A C 1
ATOM 2449 O O . VAL A 1 319 ? -28.094 -7.855 -8.859 1 76.69 319 VAL A O 1
ATOM 2452 N N . ASP A 1 320 ? -27.031 -8.336 -6.875 1 65.38 320 ASP A N 1
ATOM 2453 C CA . ASP A 1 320 ? -26.109 -7.211 -6.922 1 65.38 320 ASP A CA 1
ATOM 2454 C C . ASP A 1 320 ? -26.844 -5.887 -7.094 1 65.38 320 ASP A C 1
ATOM 2456 O O . ASP A 1 320 ? -26.484 -5.066 -7.934 1 65.38 320 ASP A O 1
ATOM 2460 N N . GLY A 1 321 ? -27.922 -5.848 -6.402 1 59.12 321 GLY A N 1
ATOM 2461 C CA . GLY A 1 321 ? -28.672 -4.605 -6.328 1 59.12 321 GLY A CA 1
ATOM 2462 C C . GLY A 1 321 ? -29.578 -4.387 -7.523 1 59.12 321 GLY A C 1
ATOM 2463 O O . GLY A 1 321 ? -30.25 -3.354 -7.625 1 59.12 321 GLY A O 1
ATOM 2464 N N . ARG A 1 322 ? -29.672 -5.301 -8.422 1 68.12 322 ARG A N 1
ATOM 2465 C CA . ARG A 1 322 ? -30.531 -5.18 -9.594 1 68.12 322 ARG A CA 1
ATOM 2466 C C . ARG A 1 322 ? -31.609 -6.254 -9.594 1 68.12 322 ARG A C 1
ATOM 2468 O O . ARG A 1 322 ? -31.375 -7.383 -9.156 1 68.12 322 ARG A O 1
ATOM 2475 N N . THR A 1 323 ? -32.75 -5.738 -10.062 1 76.81 323 THR A N 1
ATOM 2476 C CA . THR A 1 323 ? -33.844 -6.703 -10.234 1 76.81 323 THR A CA 1
ATOM 2477 C C . THR A 1 323 ? -33.562 -7.613 -11.43 1 76.81 323 THR A C 1
ATOM 2479 O O . THR A 1 323 ? -33.281 -7.137 -12.531 1 76.81 323 THR A O 1
ATOM 2482 N N . VAL A 1 324 ? -33.531 -8.883 -11.109 1 84.44 324 VAL A N 1
ATOM 2483 C CA . VAL A 1 324 ? -33.281 -9.828 -12.195 1 84.44 324 VAL A CA 1
ATOM 2484 C C . VAL A 1 324 ? -34.25 -11.008 -12.109 1 84.44 324 VAL A C 1
ATOM 2486 O O . VAL A 1 324 ? -34.875 -11.219 -11.07 1 84.44 324 VAL A O 1
ATOM 2489 N N . SER A 1 325 ? -34.438 -11.648 -13.242 1 89.25 325 SER A N 1
ATOM 2490 C CA . SER A 1 325 ? -35.156 -12.922 -13.289 1 89.25 325 SER A CA 1
ATOM 2491 C C . SER A 1 325 ? -34.188 -14.102 -13.305 1 89.25 325 SER A C 1
ATOM 2493 O O . SER A 1 325 ? -33.25 -14.125 -14.102 1 89.25 325 SER A O 1
ATOM 2495 N N . VAL A 1 326 ? -34.375 -14.984 -12.383 1 92.69 326 VAL A N 1
ATOM 2496 C CA . VAL A 1 326 ? -33.531 -16.156 -12.266 1 92.69 326 VAL A CA 1
ATOM 2497 C C . VAL A 1 326 ? -34.344 -17.422 -12.586 1 92.69 326 VAL A C 1
ATOM 2499 O O . VAL A 1 326 ? -35.375 -17.656 -11.969 1 92.69 326 VAL A O 1
ATOM 2502 N N . LYS A 1 327 ? -33.875 -18.125 -13.484 1 93.56 327 LYS A N 1
ATOM 2503 C CA . LYS A 1 327 ? -34.531 -19.391 -13.812 1 93.56 327 LYS A CA 1
ATOM 2504 C C . LYS A 1 327 ? -33.875 -20.562 -13.062 1 93.56 327 LYS A C 1
ATOM 2506 O O . LYS A 1 327 ? -32.656 -20.594 -12.875 1 93.56 327 LYS A O 1
ATOM 2511 N N . THR A 1 328 ? -34.688 -21.391 -12.617 1 93.38 328 THR A N 1
ATOM 2512 C CA . THR A 1 328 ? -34.156 -22.594 -11.961 1 93.38 328 THR A CA 1
ATOM 2513 C C . THR A 1 328 ? -35.094 -23.781 -12.188 1 93.38 328 THR A C 1
ATOM 2515 O O . THR A 1 328 ? -36.281 -23.594 -12.43 1 93.38 328 THR A O 1
ATOM 2518 N N . LYS A 1 329 ? -34.531 -24.906 -12.18 1 93 329 LYS A N 1
ATOM 2519 C CA . LYS A 1 329 ? -35.281 -26.156 -12.258 1 93 329 LYS A CA 1
ATOM 2520 C C . LYS A 1 329 ? -35.469 -26.766 -10.875 1 93 329 LYS A C 1
ATOM 2522 O O . LYS A 1 329 ? -34.5 -27 -10.148 1 93 329 LYS A O 1
ATOM 2527 N N . LEU A 1 330 ? -36.719 -26.969 -10.578 1 94.25 330 LEU A N 1
ATOM 2528 C CA . LEU A 1 330 ? -37.031 -27.516 -9.258 1 94.25 330 LEU A CA 1
ATOM 2529 C C . LEU A 1 330 ? -37.531 -28.953 -9.375 1 94.25 330 LEU A C 1
ATOM 2531 O O . LEU A 1 330 ? -38.281 -29.281 -10.289 1 94.25 330 LEU A O 1
ATOM 2535 N N . PRO A 1 331 ? -37.062 -29.719 -8.414 1 90.88 331 PRO A N 1
ATOM 2536 C CA . PRO A 1 331 ? -37.719 -31.031 -8.328 1 90.88 331 PRO A CA 1
ATOM 2537 C C . PRO A 1 331 ? -39.188 -30.953 -7.996 1 90.88 331 PRO A C 1
ATOM 2539 O O . PRO A 1 331 ? -39.656 -29.891 -7.551 1 90.88 331 PRO A O 1
ATOM 2542 N N . ALA A 1 332 ? -39.906 -32.062 -8.203 1 89.12 332 ALA A N 1
ATOM 2543 C CA . ALA A 1 332 ? -41.344 -32.125 -8.133 1 89.12 332 ALA A CA 1
ATOM 2544 C C . ALA A 1 332 ? -41.844 -31.609 -6.781 1 89.12 332 ALA A C 1
ATO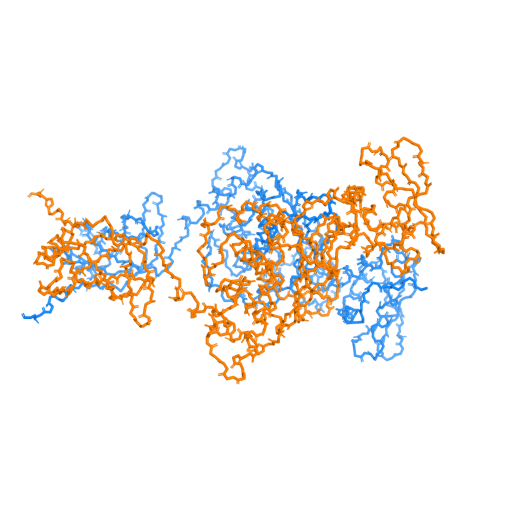M 2546 O O . ALA A 1 332 ? -42.812 -30.844 -6.723 1 89.12 332 ALA A O 1
ATOM 2547 N N . ASP A 1 333 ? -41.188 -32.031 -5.797 1 89.75 333 ASP A N 1
ATOM 2548 C CA . ASP A 1 333 ? -41.625 -31.641 -4.461 1 89.75 333 ASP A CA 1
ATOM 2549 C C . ASP A 1 333 ? -41.469 -30.141 -4.234 1 89.75 333 ASP A C 1
ATOM 2551 O O . ASP A 1 333 ? -42.406 -29.484 -3.744 1 89.75 333 ASP A O 1
ATOM 2555 N N . LEU A 1 334 ? -40.406 -29.594 -4.613 1 91.88 334 LEU A N 1
ATOM 2556 C CA . LEU A 1 334 ? -40.156 -28.172 -4.438 1 91.88 334 LEU A CA 1
ATOM 2557 C C . LEU A 1 334 ? -40.969 -27.344 -5.414 1 91.88 334 LEU A C 1
ATOM 2559 O O . LEU A 1 334 ? -41.406 -26.234 -5.09 1 91.88 334 LEU A O 1
ATOM 2563 N N . TYR A 1 335 ? -41.156 -27.953 -6.543 1 93.88 335 TYR A N 1
ATOM 2564 C CA . TYR A 1 335 ? -41.969 -27.266 -7.559 1 93.88 335 TYR A CA 1
ATOM 2565 C C . TYR A 1 335 ? -43.375 -27.016 -7.055 1 93.88 335 TYR A C 1
ATOM 2567 O O . TYR A 1 335 ? -43.938 -25.938 -7.266 1 93.88 335 TYR A O 1
ATOM 2575 N N . THR A 1 336 ? -43.938 -28.016 -6.391 1 92.31 336 THR A N 1
ATOM 2576 C CA . THR A 1 336 ? -45.281 -27.875 -5.824 1 92.31 336 THR A CA 1
ATOM 2577 C C . THR A 1 336 ? -45.312 -26.75 -4.809 1 92.31 336 THR A C 1
ATOM 2579 O O . THR A 1 336 ? -46.281 -25.953 -4.801 1 92.31 336 THR A O 1
ATOM 2582 N N . VAL A 1 337 ? -44.312 -26.688 -4.059 1 93.62 337 VAL A N 1
ATOM 2583 C CA . VAL A 1 337 ? -44.219 -25.641 -3.053 1 93.62 337 VAL A CA 1
ATOM 2584 C C . VAL A 1 337 ? -44.125 -24.281 -3.738 1 93.62 337 VAL A C 1
ATOM 2586 O O . VAL A 1 337 ? -44.75 -23.312 -3.326 1 93.62 337 VAL A O 1
ATOM 2589 N N . ALA A 1 338 ? -43.344 -24.203 -4.699 1 94 338 ALA A N 1
ATOM 2590 C CA . ALA A 1 338 ? -43.125 -22.969 -5.449 1 94 338 ALA A CA 1
ATOM 2591 C C . ALA A 1 338 ? -44.438 -22.5 -6.098 1 94 338 ALA A C 1
ATOM 2593 O O . ALA A 1 338 ? -44.75 -21.312 -6.109 1 94 338 ALA A O 1
ATOM 2594 N N . LEU A 1 339 ? -45.156 -23.406 -6.574 1 91.88 339 LEU A N 1
ATOM 2595 C CA . LEU A 1 339 ? -46.438 -23.078 -7.207 1 91.88 339 LEU A CA 1
ATOM 2596 C C . LEU A 1 339 ? -47.406 -22.5 -6.188 1 91.88 339 LEU A C 1
ATOM 2598 O O . LEU A 1 339 ? -48.125 -21.531 -6.484 1 91.88 339 LEU A O 1
ATOM 2602 N N . ALA A 1 340 ? -47.406 -23.156 -5.164 1 92.5 340 ALA A N 1
ATOM 2603 C CA . ALA A 1 340 ? -48.281 -22.688 -4.098 1 92.5 340 ALA A CA 1
ATOM 2604 C C . ALA A 1 340 ? -47.906 -21.266 -3.674 1 92.5 340 ALA A C 1
ATOM 2606 O O . ALA A 1 340 ? -48.781 -20.406 -3.488 1 92.5 340 ALA A O 1
ATOM 2607 N N . ALA A 1 341 ? -46.656 -21.062 -3.504 1 92.44 341 ALA A N 1
ATOM 2608 C CA . ALA A 1 341 ? -46.188 -19.734 -3.131 1 92.44 341 ALA A CA 1
ATOM 2609 C C . ALA A 1 341 ? -46.562 -18.703 -4.195 1 92.44 341 ALA A C 1
ATOM 2611 O O . ALA A 1 341 ? -46.906 -17.562 -3.871 1 92.44 341 ALA A O 1
ATOM 2612 N N . HIS A 1 342 ? -46.438 -19.078 -5.398 1 90.06 342 HIS A N 1
ATOM 2613 C CA . HIS A 1 342 ? -46.781 -18.219 -6.52 1 90.06 342 HIS A CA 1
ATOM 2614 C C . HIS A 1 342 ? -48.25 -17.844 -6.488 1 90.06 342 HIS A C 1
ATOM 2616 O O . HIS A 1 342 ? -48.625 -16.672 -6.691 1 90.06 342 HIS A O 1
ATOM 2622 N N . ASP A 1 343 ? -49 -18.781 -6.223 1 88.81 343 ASP A N 1
ATOM 2623 C CA . ASP A 1 343 ? -50.438 -18.578 -6.164 1 88.81 343 ASP A CA 1
ATOM 2624 C C . ASP A 1 343 ? -50.844 -17.672 -4.996 1 88.81 343 ASP A C 1
ATOM 2626 O O . ASP A 1 343 ? -51.688 -16.781 -5.145 1 88.81 343 ASP A O 1
ATOM 2630 N N . ASP A 1 344 ? -50.156 -17.938 -3.965 1 86.56 344 ASP A N 1
ATOM 2631 C CA . ASP A 1 344 ? -50.469 -17.203 -2.744 1 86.56 344 ASP A CA 1
ATOM 2632 C C . ASP A 1 344 ? -49.75 -15.852 -2.729 1 86.56 344 ASP A C 1
ATOM 2634 O O . ASP A 1 344 ? -49.938 -15.062 -1.793 1 86.56 344 ASP A O 1
ATOM 2638 N N . LYS A 1 345 ? -48.938 -15.648 -3.713 1 83.25 345 LYS A N 1
ATOM 2639 C CA . LYS A 1 345 ? -48.156 -14.414 -3.83 1 83.25 345 LYS A CA 1
ATOM 2640 C C . LYS A 1 345 ? -47.25 -14.234 -2.627 1 83.25 345 LYS A C 1
ATOM 2642 O O . LYS A 1 345 ? -47.094 -13.117 -2.119 1 83.25 345 LYS A O 1
ATOM 2647 N N . ASN A 1 346 ? -46.812 -15.312 -2.113 1 87.38 346 ASN A N 1
ATOM 2648 C CA . ASN A 1 346 ? -45.812 -15.289 -1.062 1 87.38 346 ASN A CA 1
ATOM 2649 C C . ASN A 1 346 ? -44.375 -15.273 -1.641 1 87.38 346 ASN A C 1
ATOM 2651 O O . ASN A 1 346 ? -44.125 -15.875 -2.691 1 87.38 346 ASN A O 1
ATOM 2655 N N . SER A 1 347 ? -43.469 -14.547 -0.947 1 88.69 347 SER A N 1
ATOM 2656 C CA . SER A 1 347 ? -42.094 -14.617 -1.349 1 88.69 347 SER A CA 1
ATOM 2657 C C . SER A 1 347 ? -41.438 -15.922 -0.896 1 88.69 347 SER A C 1
ATOM 2659 O O . SER A 1 347 ? -41.969 -16.594 0 1 88.69 347 SER A O 1
ATOM 2661 N N . VAL A 1 348 ? -40.438 -16.281 -1.6 1 93.25 348 VAL A N 1
ATOM 2662 C CA . VAL A 1 348 ? -39.719 -17.5 -1.257 1 93.25 348 VAL A CA 1
ATOM 2663 C C . VAL A 1 348 ? -38.219 -17.203 -1.12 1 93.25 348 VAL A C 1
ATOM 2665 O O . VAL A 1 348 ? -37.75 -16.188 -1.611 1 93.25 348 VAL A O 1
ATOM 2668 N N . ALA A 1 349 ? -37.562 -17.984 -0.303 1 93.38 349 ALA A N 1
ATOM 2669 C CA . ALA A 1 349 ? -36.094 -18.047 -0.267 1 93.38 349 ALA A CA 1
ATOM 2670 C C . ALA A 1 349 ? -35.594 -19.359 -0.834 1 93.38 349 ALA A C 1
ATOM 2672 O O . ALA A 1 349 ? -36.125 -20.438 -0.534 1 93.38 349 ALA A O 1
ATOM 2673 N N . LEU A 1 350 ? -34.656 -19.281 -1.718 1 92.62 350 LEU A N 1
ATOM 2674 C CA . LEU A 1 350 ? -34.062 -20.438 -2.393 1 92.62 350 LEU A CA 1
ATOM 2675 C C . LEU A 1 350 ? -32.562 -20.328 -2.443 1 92.62 350 LEU A C 1
ATOM 2677 O O . LEU A 1 350 ? -32 -19.234 -2.676 1 92.62 350 LEU A O 1
ATOM 2681 N N . THR A 1 351 ? -31.891 -21.391 -2.092 1 92.81 351 THR A N 1
ATOM 2682 C CA . THR A 1 351 ? -30.422 -21.422 -2.146 1 92.81 351 THR A CA 1
ATOM 2683 C C . THR A 1 351 ? -29.953 -22.281 -3.311 1 92.81 351 THR A C 1
ATOM 2685 O O . THR A 1 351 ? -30.562 -23.312 -3.613 1 92.81 351 THR A O 1
ATOM 2688 N N . GLY A 1 352 ? -29.031 -21.828 -4.004 1 90.44 352 GLY A N 1
ATOM 2689 C CA . GLY A 1 352 ? -28.422 -22.594 -5.082 1 90.44 352 GLY A CA 1
ATOM 2690 C C . GLY A 1 352 ? -27.188 -21.938 -5.656 1 90.44 352 GLY A C 1
ATOM 2691 O O . GLY A 1 352 ? -26.625 -21.031 -5.039 1 90.44 352 GLY A O 1
ATOM 2692 N N . ASP A 1 353 ? -26.719 -22.5 -6.746 1 87.19 353 ASP A N 1
ATOM 2693 C CA . ASP A 1 353 ? -25.547 -21.969 -7.434 1 87.19 353 ASP A CA 1
ATOM 2694 C C . ASP A 1 353 ? -25.953 -21.047 -8.586 1 87.19 353 ASP A C 1
ATOM 2696 O O . ASP A 1 353 ? -26.391 -21.516 -9.633 1 87.19 353 ASP A O 1
ATOM 2700 N N . LEU A 1 354 ? -25.812 -19.766 -8.289 1 87.12 354 LEU A N 1
ATOM 2701 C CA . LEU A 1 354 ? -26.266 -18.75 -9.242 1 87.12 354 LEU A CA 1
ATOM 2702 C C . LEU A 1 354 ? -25.234 -18.547 -10.352 1 87.12 354 LEU A C 1
ATOM 2704 O O . LEU A 1 354 ? -24.047 -18.391 -10.078 1 87.12 354 LEU A O 1
ATOM 2708 N N . ARG A 1 355 ? -25.688 -18.734 -11.508 1 81.19 355 ARG A N 1
ATOM 2709 C CA . ARG A 1 355 ? -24.812 -18.547 -12.656 1 81.19 355 ARG A CA 1
ATOM 2710 C C . ARG A 1 355 ? -25.484 -17.688 -13.727 1 81.19 355 ARG A C 1
ATOM 2712 O O . ARG A 1 355 ? -26.719 -17.734 -13.875 1 81.19 355 ARG A O 1
ATOM 2719 N N . ARG A 1 356 ? -24.734 -16.969 -14.352 1 73.81 356 ARG A N 1
ATOM 2720 C CA . ARG A 1 356 ? -25.266 -16.219 -15.484 1 73.81 356 ARG A CA 1
ATOM 2721 C C . ARG A 1 356 ? -25.156 -17.016 -16.781 1 73.81 356 ARG A C 1
ATOM 2723 O O . ARG A 1 356 ? -24.141 -17.672 -17.031 1 73.81 356 ARG A O 1
ATOM 2730 N N . ASP A 1 357 ? -26.219 -17.281 -17.406 1 71 357 ASP A N 1
ATOM 2731 C CA . ASP A 1 357 ? -26.312 -17.969 -18.688 1 71 357 ASP A CA 1
ATOM 2732 C C . ASP A 1 357 ? -26.672 -16.984 -19.797 1 71 357 ASP A C 1
ATOM 2734 O O . ASP A 1 357 ? -27.859 -16.766 -20.062 1 71 357 ASP A O 1
ATOM 2738 N N . GLY A 1 358 ? -25.656 -16.5 -20.391 1 65.81 358 GLY A N 1
ATOM 2739 C CA . GLY A 1 358 ? -25.922 -15.422 -21.328 1 65.81 358 GLY A CA 1
ATOM 2740 C C . GLY A 1 358 ? -26.453 -14.164 -20.672 1 65.81 358 GLY A C 1
ATOM 2741 O O . GLY A 1 358 ? -25.781 -13.562 -19.828 1 65.81 358 GLY A O 1
ATOM 2742 N N . GLN A 1 359 ? -27.641 -13.805 -21.109 1 70.31 359 GLN A N 1
ATOM 2743 C CA . GLN A 1 359 ? -28.297 -12.625 -20.547 1 70.31 359 GLN A CA 1
ATOM 2744 C C . GLN A 1 359 ? -29.219 -13.008 -19.391 1 70.31 359 GLN A C 1
ATOM 2746 O O . GLN A 1 359 ? -29.844 -12.141 -18.781 1 70.31 359 GLN A O 1
ATOM 2751 N N . ARG A 1 360 ? -29.203 -14.227 -19.156 1 76.12 360 ARG A N 1
ATOM 2752 C CA . ARG A 1 360 ? -30.141 -14.703 -18.141 1 76.12 360 ARG A CA 1
ATOM 2753 C C . ARG A 1 360 ? -29.391 -15.297 -16.953 1 76.12 360 ARG A C 1
ATOM 2755 O O . ARG A 1 360 ? -28.219 -15.656 -17.062 1 76.12 360 ARG A O 1
ATOM 2762 N N . TRP A 1 361 ? -30 -15.172 -15.773 1 86.62 361 TRP A N 1
ATOM 2763 C CA . TRP A 1 361 ? -29.484 -15.82 -14.57 1 86.62 361 TRP A CA 1
ATOM 2764 C C . TRP A 1 361 ? -30.125 -17.188 -14.375 1 86.62 361 TRP A C 1
ATOM 2766 O O . TRP A 1 361 ? -31.312 -17.375 -14.633 1 86.62 361 TRP A O 1
ATOM 2776 N N . ARG A 1 362 ? -29.297 -18.109 -13.961 1 88.81 362 ARG A N 1
ATOM 2777 C CA . ARG A 1 362 ? -29.75 -19.453 -13.664 1 88.81 362 ARG A CA 1
ATOM 2778 C C . ARG A 1 362 ? -29.281 -19.906 -12.281 1 88.81 362 ARG A C 1
ATOM 2780 O O . ARG A 1 362 ? -28.156 -19.609 -11.891 1 88.81 362 ARG A O 1
ATOM 2787 N N . LEU A 1 363 ? -30.188 -20.391 -11.531 1 91.06 363 LEU A N 1
ATOM 2788 C CA . LEU A 1 363 ? -29.844 -21 -10.25 1 91.06 363 LEU A CA 1
ATOM 2789 C C . LEU A 1 363 ? -29.766 -22.516 -10.375 1 91.06 363 LEU A C 1
ATOM 2791 O O . LEU A 1 363 ? -30.766 -23.188 -10.641 1 91.06 363 LEU A O 1
ATOM 2795 N N . GLU A 1 364 ? -28.516 -22.891 -10.203 1 87.44 364 GLU A N 1
ATOM 2796 C CA . GLU A 1 364 ? -28.297 -24.328 -10.273 1 87.44 364 GLU A CA 1
ATOM 2797 C C . GLU A 1 364 ? -28.312 -24.953 -8.883 1 87.44 364 GLU A C 1
ATOM 2799 O O . GLU A 1 364 ? -28.031 -24.281 -7.891 1 87.44 364 GLU A O 1
ATOM 2804 N N . ASN A 1 365 ? -28.75 -26.203 -8.844 1 87.75 365 ASN A N 1
ATOM 2805 C CA . ASN A 1 365 ? -28.781 -27 -7.617 1 87.75 365 ASN A CA 1
ATOM 2806 C C . ASN A 1 365 ? -29.625 -26.312 -6.539 1 87.75 365 ASN A C 1
ATOM 2808 O O . ASN A 1 365 ? -29.172 -26.141 -5.41 1 87.75 365 ASN A O 1
ATOM 2812 N N . PRO A 1 366 ? -30.875 -26.031 -6.934 1 92.5 366 PRO A N 1
ATOM 2813 C CA . PRO A 1 366 ? -31.734 -25.359 -5.953 1 92.5 366 PRO A CA 1
ATOM 2814 C C . PRO A 1 366 ? -32.031 -26.234 -4.73 1 92.5 366 PRO A C 1
ATOM 2816 O O . PRO A 1 366 ? -32.219 -27.438 -4.867 1 92.5 366 PRO A O 1
ATOM 2819 N N . ARG A 1 367 ? -31.859 -25.594 -3.617 1 89.88 367 ARG A N 1
ATOM 2820 C CA . ARG A 1 367 ? -32.156 -26.281 -2.365 1 89.88 367 ARG A CA 1
ATOM 2821 C C . ARG A 1 367 ? -32.688 -25.312 -1.32 1 89.88 367 ARG A C 1
ATOM 2823 O O . ARG A 1 367 ? -32.656 -24.109 -1.521 1 89.88 367 ARG A O 1
ATOM 2830 N N . ASN A 1 368 ? -33.312 -25.844 -0.301 1 91.06 368 ASN A N 1
ATOM 2831 C CA . ASN A 1 368 ? -33.781 -25.078 0.858 1 91.06 368 ASN A CA 1
ATOM 2832 C C . ASN A 1 368 ? -34.812 -24.047 0.469 1 91.06 368 ASN A C 1
ATOM 2834 O O . ASN A 1 368 ? -34.719 -22.891 0.86 1 91.06 368 ASN A O 1
ATOM 2838 N N . LEU A 1 369 ? -35.75 -24.547 -0.288 1 93.62 369 LEU A N 1
ATOM 2839 C CA . LEU A 1 369 ? -36.844 -23.641 -0.627 1 93.62 369 LEU A CA 1
ATOM 2840 C C . LEU A 1 369 ? -37.75 -23.406 0.58 1 93.62 369 LEU A C 1
ATOM 2842 O O . LEU A 1 369 ? -38.219 -24.344 1.203 1 93.62 369 LEU A O 1
ATOM 2846 N N . GLU A 1 370 ? -37.812 -22.125 0.953 1 92.25 370 GLU A N 1
ATOM 2847 C CA . GLU A 1 370 ? -38.656 -21.703 2.074 1 92.25 370 GLU A CA 1
ATOM 2848 C C . GLU A 1 370 ? -39.625 -20.625 1.658 1 92.25 370 GLU A C 1
ATOM 2850 O O . GLU A 1 370 ? -39.25 -19.688 0.935 1 92.25 370 GLU A O 1
ATOM 2855 N N . VAL A 1 371 ? -40.906 -20.891 2.057 1 92.81 371 VAL A N 1
ATOM 2856 C CA . VAL A 1 371 ? -41.906 -19.859 1.821 1 92.81 371 VAL A CA 1
ATOM 2857 C C . VAL A 1 371 ? -41.875 -18.828 2.951 1 92.81 371 VAL A C 1
ATOM 2859 O O . VAL A 1 371 ? -41.875 -19.203 4.129 1 92.81 371 VAL A O 1
ATOM 2862 N N . ILE A 1 372 ? -41.656 -17.656 2.572 1 85.25 372 ILE A N 1
ATOM 2863 C CA . ILE A 1 372 ? -41.656 -16.562 3.539 1 85.25 372 ILE A CA 1
ATOM 2864 C C . ILE A 1 372 ? -43.062 -15.992 3.68 1 85.25 372 ILE A C 1
ATOM 2866 O O . ILE A 1 372 ? -43.594 -15.438 2.725 1 85.25 372 ILE A O 1
ATOM 2870 N N . THR A 1 373 ? -43.781 -16.484 4.75 1 75.56 373 THR A N 1
ATOM 2871 C CA . THR A 1 373 ? -45.156 -16.016 5.004 1 75.56 373 THR A CA 1
ATOM 2872 C C . THR A 1 373 ? -45.125 -14.734 5.844 1 75.56 373 THR A C 1
ATOM 2874 O O . THR A 1 373 ? -44.281 -14.57 6.711 1 75.56 373 THR A O 1
ATOM 2877 N N . GLU A 1 374 ? -45.562 -13.719 5.383 1 55.75 374 GLU A N 1
ATOM 2878 C CA . GLU A 1 374 ? -45.781 -12.547 6.227 1 55.75 374 GLU A CA 1
ATOM 2879 C C . GLU A 1 374 ? -46.656 -12.883 7.422 1 55.75 374 GLU A C 1
ATOM 2881 O O . GLU A 1 374 ? -47.75 -13.422 7.258 1 55.75 374 GLU A O 1
ATOM 2886 N N . ASP A 1 375 ? -46.188 -13.516 8.484 1 46.78 375 ASP A N 1
ATOM 2887 C CA . ASP A 1 375 ? -47.062 -13.633 9.648 1 46.78 375 ASP A CA 1
ATOM 2888 C C . ASP A 1 375 ? -47.812 -12.328 9.898 1 46.78 375 ASP A C 1
ATOM 2890 O O . ASP A 1 375 ? -47.188 -11.297 10.188 1 46.78 375 ASP A O 1
ATOM 2894 N N . LEU A 1 376 ? -48.969 -12.117 9.258 1 39.47 376 LEU A N 1
ATOM 2895 C CA . LEU A 1 376 ? -49.906 -11.195 9.883 1 39.47 376 LEU A CA 1
ATOM 2896 C C . LEU A 1 376 ? -50.094 -11.523 11.359 1 39.47 376 LEU A C 1
ATOM 2898 O O . LEU A 1 376 ? -50.656 -12.57 11.695 1 39.47 376 LEU A O 1
ATOM 2902 N N . GLY A 1 377 ? -49.156 -11.5 12.18 1 31.61 377 GLY A N 1
ATOM 2903 C CA . GLY A 1 377 ? -49.531 -11.617 13.578 1 31.61 377 GLY A CA 1
ATOM 2904 C C . GLY A 1 377 ? -50.844 -10.938 13.914 1 31.61 377 GLY A C 1
ATOM 2905 O O . GLY A 1 377 ? -51.219 -9.945 13.281 1 31.61 377 GLY A O 1
ATOM 2906 N N . SER A 1 378 ? -51.781 -11.75 14.508 1 32.75 378 SER A N 1
ATOM 2907 C CA . SER A 1 378 ? -52.969 -11.438 15.297 1 32.75 378 SER A CA 1
ATOM 2908 C C . SER A 1 378 ? -52.75 -10.219 16.188 1 32.75 378 SER A C 1
ATOM 2910 O O . SER A 1 378 ? -51.906 -10.242 17.062 1 32.75 378 SER A O 1
ATOM 2912 N N . GLU A 1 379 ? -52.812 -9.016 15.789 1 23.19 379 GLU A N 1
ATOM 2913 C CA . GLU A 1 379 ? -53.594 -8.227 16.734 1 23.19 379 GLU A CA 1
ATOM 2914 C C . GLU A 1 379 ? -55.062 -8.641 16.719 1 23.19 379 GLU A C 1
ATOM 2916 O O . GLU A 1 379 ? -55.625 -8.922 15.664 1 23.19 379 GLU A O 1
ATOM 2921 N N . MET B 1 1 ? 35.594 5.516 -9.445 1 21.64 1 MET B N 1
ATOM 2922 C CA . MET B 1 1 ? 34.406 6.379 -9.406 1 21.64 1 MET B CA 1
ATOM 2923 C C . MET B 1 1 ? 33.219 5.637 -8.836 1 21.64 1 MET B C 1
ATOM 2925 O O . MET B 1 1 ? 32.75 4.645 -9.414 1 21.64 1 MET B O 1
ATOM 2929 N N . ARG B 1 2 ? 33.031 5.41 -7.602 1 29.47 2 ARG B N 1
ATOM 2930 C CA . ARG B 1 2 ? 31.969 4.633 -6.961 1 29.47 2 ARG B CA 1
ATOM 2931 C C . ARG B 1 2 ? 30.594 5.043 -7.484 1 29.47 2 ARG B C 1
ATOM 2933 O O . ARG B 1 2 ? 30.219 6.207 -7.387 1 29.47 2 ARG B O 1
ATOM 2940 N N . ALA B 1 3 ? 30.25 4.59 -8.688 1 35.72 3 ALA B N 1
ATOM 2941 C CA . ALA B 1 3 ? 29.062 4.812 -9.508 1 35.72 3 ALA B CA 1
ATOM 2942 C C . ALA B 1 3 ? 27.828 5.039 -8.641 1 35.72 3 ALA B C 1
ATOM 2944 O O . ALA B 1 3 ? 27.531 4.238 -7.75 1 35.72 3 ALA B O 1
ATOM 2945 N N . LEU B 1 4 ? 27.422 6.234 -8.344 1 45.34 4 LEU B N 1
ATOM 2946 C CA . LEU B 1 4 ? 26.172 6.781 -7.828 1 45.34 4 LEU B CA 1
ATOM 2947 C C . LEU B 1 4 ? 24.984 5.922 -8.258 1 45.34 4 LEU B C 1
ATOM 2949 O O . LEU B 1 4 ? 24.906 5.496 -9.406 1 45.34 4 LEU B O 1
ATOM 2953 N N . ILE B 1 5 ? 24.422 5.129 -7.395 1 47.28 5 ILE B N 1
ATOM 2954 C CA . ILE B 1 5 ? 23.234 4.285 -7.34 1 47.28 5 ILE B CA 1
ATOM 2955 C C . ILE B 1 5 ? 22.141 4.867 -8.242 1 47.28 5 ILE B C 1
ATOM 2957 O O . ILE B 1 5 ? 21.344 4.125 -8.812 1 47.28 5 ILE B O 1
ATOM 2961 N N . VAL B 1 6 ? 22.078 6.32 -8.469 1 56.09 6 VAL B N 1
ATOM 2962 C CA . VAL B 1 6 ? 20.797 6.82 -8.969 1 56.09 6 VAL B CA 1
ATOM 2963 C C . VAL B 1 6 ? 20.922 7.145 -10.461 1 56.09 6 VAL B C 1
ATOM 2965 O O . VAL B 1 6 ? 21.938 7.676 -10.906 1 56.09 6 VAL B O 1
ATOM 2968 N N . ASP B 1 7 ? 20.141 6.621 -11.242 1 65.38 7 ASP B N 1
ATOM 2969 C CA . ASP B 1 7 ? 20.031 6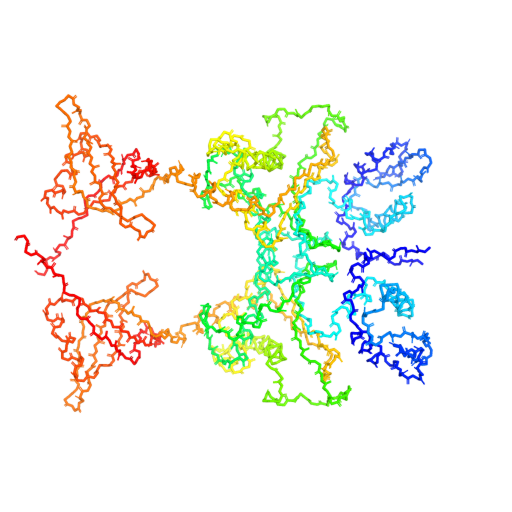.906 -12.672 1 65.38 7 ASP B CA 1
ATOM 2970 C C . ASP B 1 7 ? 19.797 8.391 -12.914 1 65.38 7 ASP B C 1
ATOM 2972 O O . ASP B 1 7 ? 19.469 9.141 -11.992 1 65.38 7 ASP B O 1
ATOM 2976 N N . SER B 1 8 ? 20.203 8.898 -14.109 1 71.75 8 SER B N 1
ATOM 2977 C CA . SER B 1 8 ? 20.125 10.305 -14.508 1 71.75 8 SER B CA 1
ATOM 2978 C C . SER B 1 8 ? 18.734 10.875 -14.234 1 71.75 8 SER B C 1
ATOM 2980 O O . SER B 1 8 ? 18.609 12.008 -13.773 1 71.75 8 SER B O 1
ATOM 2982 N N . GLU B 1 9 ? 17.766 10.141 -14.477 1 72.75 9 GLU B N 1
ATOM 2983 C CA . GLU B 1 9 ? 16.391 10.594 -14.289 1 72.75 9 GLU B CA 1
ATOM 2984 C C . GLU B 1 9 ? 16.094 10.883 -12.82 1 72.75 9 GLU B C 1
ATOM 2986 O O . GLU B 1 9 ? 15.375 11.828 -12.492 1 72.75 9 GLU B O 1
ATOM 2991 N N . THR B 1 10 ? 16.75 10.125 -12.039 1 75.31 10 THR B N 1
ATOM 2992 C CA . THR B 1 10 ? 16.562 10.297 -10.602 1 75.31 10 THR B CA 1
ATOM 2993 C C . THR B 1 10 ? 17.281 11.562 -10.109 1 75.31 10 THR B C 1
ATOM 2995 O O . THR B 1 10 ? 16.75 12.281 -9.266 1 75.31 10 THR B O 1
ATOM 2998 N N . LEU B 1 11 ? 18.328 11.805 -10.703 1 81.81 11 LEU B N 1
ATOM 2999 C CA . LEU B 1 11 ? 19.141 12.945 -10.266 1 81.81 11 LEU B CA 1
ATOM 3000 C C . LEU B 1 11 ? 18.469 14.258 -10.664 1 81.81 11 LEU B C 1
ATOM 3002 O O . LEU B 1 11 ? 18.531 15.242 -9.922 1 81.81 11 LEU B O 1
ATOM 3006 N N . ILE B 1 12 ? 17.781 14.242 -11.75 1 84.88 12 ILE B N 1
ATOM 3007 C CA . ILE B 1 12 ? 17.156 15.461 -12.266 1 84.88 12 ILE B CA 1
ATOM 3008 C C . ILE B 1 12 ? 15.969 15.844 -11.391 1 84.88 12 ILE B C 1
ATOM 3010 O O . ILE B 1 12 ? 15.5 16.984 -11.422 1 84.88 12 ILE B O 1
ATOM 3014 N N . SER B 1 13 ? 15.594 14.953 -10.609 1 83.75 13 SER B N 1
ATOM 3015 C CA . SER B 1 13 ? 14.422 15.195 -9.773 1 83.75 13 SER B CA 1
ATOM 3016 C C . SER B 1 13 ? 14.766 16.078 -8.586 1 83.75 13 SER B C 1
ATOM 3018 O O . SER B 1 13 ? 13.875 16.609 -7.922 1 83.75 13 SER B O 1
ATOM 3020 N N . VAL B 1 14 ? 16 16.219 -8.305 1 89.5 14 VAL B N 1
ATOM 3021 C CA . VAL B 1 14 ? 16.422 17.156 -7.27 1 89.5 14 VAL B CA 1
ATOM 3022 C C . VAL B 1 14 ? 16.359 18.578 -7.805 1 89.5 14 VAL B C 1
ATOM 3024 O O . VAL B 1 14 ? 17.109 18.953 -8.719 1 89.5 14 VAL B O 1
ATOM 3027 N N . THR B 1 15 ? 15.539 19.375 -7.215 1 90.12 15 THR B N 1
ATOM 3028 C CA . THR B 1 15 ? 15.336 20.719 -7.742 1 90.12 15 THR B CA 1
ATOM 3029 C C . THR B 1 15 ? 16.422 21.672 -7.25 1 90.12 15 THR B C 1
ATOM 3031 O O . THR B 1 15 ? 17.016 21.438 -6.191 1 90.12 15 THR B O 1
ATOM 3034 N N . PRO B 1 16 ? 16.625 22.719 -8.039 1 93.38 16 PRO B N 1
ATOM 3035 C CA . PRO B 1 16 ? 17.562 23.75 -7.57 1 93.38 16 PRO B CA 1
ATOM 3036 C C . PRO B 1 16 ? 17.172 24.312 -6.203 1 93.38 16 PRO B C 1
ATOM 3038 O O . PRO B 1 16 ? 18.047 24.5 -5.344 1 93.38 16 PRO B O 1
ATOM 3041 N N . SER B 1 17 ? 15.945 24.547 -6.035 1 90.25 17 SER B N 1
ATOM 3042 C CA . SER B 1 17 ? 15.469 25.109 -4.773 1 90.25 17 SER B CA 1
ATOM 3043 C C . SER B 1 17 ? 15.766 24.172 -3.607 1 90.25 17 SER B C 1
ATOM 3045 O O . SER B 1 17 ? 16.078 24.625 -2.506 1 90.25 17 SER B O 1
ATOM 3047 N N . ALA B 1 18 ? 15.617 22.922 -3.855 1 92 18 ALA B N 1
ATOM 3048 C CA . ALA B 1 18 ? 15.922 21.922 -2.832 1 92 18 ALA B CA 1
ATOM 3049 C C . ALA B 1 18 ? 17.391 21.953 -2.443 1 92 18 ALA B C 1
ATOM 3051 O O . ALA B 1 18 ? 17.734 21.922 -1.257 1 92 18 ALA B O 1
ATOM 3052 N N . MET B 1 19 ? 18.219 22.031 -3.402 1 94.5 19 MET B N 1
ATOM 3053 C CA . MET B 1 19 ? 19.656 22.062 -3.145 1 94.5 19 MET B CA 1
ATOM 3054 C C . MET B 1 19 ? 20.047 23.344 -2.404 1 94.5 19 MET B C 1
ATOM 3056 O O . MET B 1 19 ? 20.766 23.281 -1.406 1 94.5 19 MET B O 1
ATOM 3060 N N . ILE B 1 20 ? 19.531 24.422 -2.891 1 92.94 20 ILE B N 1
ATOM 3061 C CA . ILE B 1 20 ? 19.859 25.719 -2.303 1 92.94 20 ILE B CA 1
ATOM 3062 C C . ILE B 1 20 ? 19.375 25.766 -0.854 1 92.94 20 ILE B C 1
ATOM 3064 O O . ILE B 1 20 ? 20.125 26.156 0.044 1 92.94 20 ILE B O 1
ATOM 3068 N N . SER B 1 21 ? 18.156 25.359 -0.696 1 90.62 21 SER B N 1
ATOM 3069 C CA . SER B 1 21 ? 17.609 25.391 0.654 1 90.62 21 SER B CA 1
ATOM 3070 C C . SER B 1 21 ? 18.375 24.453 1.587 1 90.62 21 SER B C 1
ATOM 3072 O O . SER B 1 21 ? 18.609 24.797 2.752 1 90.62 21 SER B O 1
ATOM 3074 N N . TYR B 1 22 ? 18.734 23.312 1.097 1 93.06 22 TYR B N 1
ATOM 3075 C CA . TYR B 1 22 ? 19.5 22.359 1.891 1 93.06 22 TYR B CA 1
ATOM 3076 C C . TYR B 1 22 ? 20.828 22.953 2.342 1 93.06 22 TYR B C 1
ATOM 3078 O O . TYR B 1 22 ? 21.141 22.953 3.533 1 93.06 22 TYR B O 1
ATOM 3086 N N . VAL B 1 23 ? 21.578 23.5 1.458 1 94.31 23 VAL B N 1
ATOM 3087 C CA . VAL B 1 23 ? 22.922 23.953 1.781 1 94.31 23 VAL B CA 1
ATOM 3088 C C . VAL B 1 23 ? 22.859 25.219 2.646 1 94.31 23 VAL B C 1
ATOM 3090 O O . VAL B 1 23 ? 23.688 25.406 3.543 1 94.31 23 VAL B O 1
ATOM 3093 N N . THR B 1 24 ? 21.891 26.016 2.381 1 90.88 24 THR B N 1
ATOM 3094 C CA . THR B 1 24 ? 21.75 27.234 3.174 1 90.88 24 THR B CA 1
ATOM 3095 C C . THR B 1 24 ? 21.391 26.891 4.617 1 90.88 24 THR B C 1
ATOM 3097 O O . THR B 1 24 ? 21.922 27.516 5.551 1 90.88 24 THR B O 1
ATOM 3100 N N . THR B 1 25 ? 20.5 25.953 4.781 1 88.19 25 THR B N 1
ATOM 3101 C CA . THR B 1 25 ? 20.109 25.547 6.125 1 88.19 25 THR B CA 1
ATOM 3102 C C . THR B 1 25 ? 21.281 24.875 6.848 1 88.19 25 THR B C 1
ATOM 3104 O O . THR B 1 25 ? 21.375 24.938 8.078 1 88.19 25 THR B O 1
ATOM 3107 N N . GLU B 1 26 ? 22.203 24.312 6.117 1 89.12 26 GLU B N 1
ATOM 3108 C CA . GLU B 1 26 ? 23.359 23.625 6.695 1 89.12 26 GLU B CA 1
ATOM 3109 C C . GLU B 1 26 ? 24.516 24.594 6.914 1 89.12 26 GLU B C 1
ATOM 3111 O O . GLU B 1 26 ? 25.594 24.188 7.344 1 89.12 26 GLU B O 1
ATOM 3116 N N . GLY B 1 27 ? 24.344 25.844 6.535 1 90.44 27 GLY B N 1
ATOM 3117 C CA . GLY B 1 27 ? 25.297 26.875 6.926 1 90.44 27 GLY B CA 1
ATOM 3118 C C . GLY B 1 27 ? 26.062 27.453 5.754 1 90.44 27 GLY B C 1
ATOM 3119 O O . GLY B 1 27 ? 26.891 28.359 5.926 1 90.44 27 GLY B O 1
ATOM 3120 N N . TRP B 1 28 ? 25.891 26.891 4.551 1 94.5 28 TRP B N 1
ATOM 3121 C CA . TRP B 1 28 ? 26.531 27.5 3.389 1 94.5 28 TRP B CA 1
ATOM 3122 C C . TRP B 1 28 ? 25.922 28.859 3.068 1 94.5 28 TRP B C 1
ATOM 3124 O O . TRP B 1 28 ? 24.719 29.062 3.256 1 94.5 28 TRP B O 1
ATOM 3134 N N . ILE B 1 29 ? 26.75 29.734 2.539 1 95 29 ILE B N 1
ATOM 3135 C CA . ILE B 1 29 ? 26.281 31.047 2.131 1 95 29 ILE B CA 1
ATOM 3136 C C . ILE B 1 29 ? 26.703 31.328 0.688 1 95 29 ILE B C 1
ATOM 3138 O O . ILE B 1 29 ? 27.797 30.906 0.263 1 95 29 ILE B O 1
ATOM 3142 N N . ARG B 1 30 ? 25.828 31.969 -0.007 1 95 30 ARG B N 1
ATOM 3143 C CA . ARG B 1 30 ? 26.141 32.344 -1.38 1 95 30 ARG B CA 1
ATOM 3144 C C . ARG B 1 30 ? 27.266 33.375 -1.418 1 95 30 ARG B C 1
ATOM 3146 O O . ARG B 1 30 ? 27.188 34.438 -0.787 1 95 30 ARG B O 1
ATOM 3153 N N . THR B 1 31 ? 28.312 33.125 -2.162 1 95.25 31 THR B N 1
ATOM 3154 C CA . THR B 1 31 ? 29.484 34 -2.131 1 95.25 31 THR B CA 1
ATOM 3155 C C . THR B 1 31 ? 29.703 34.656 -3.49 1 95.25 31 THR B C 1
ATOM 3157 O O . THR B 1 31 ? 30.219 35.781 -3.568 1 95.25 31 THR B O 1
ATOM 3160 N N . ASP B 1 32 ? 29.422 33.875 -4.523 1 94.25 32 ASP B N 1
ATOM 3161 C CA . ASP B 1 32 ? 29.734 34.406 -5.852 1 94.25 32 ASP B CA 1
ATOM 3162 C C . ASP B 1 32 ? 28.797 33.812 -6.906 1 94.25 32 ASP B C 1
ATOM 3164 O O . ASP B 1 32 ? 28.078 32.844 -6.637 1 94.25 32 ASP B O 1
ATOM 3168 N N . LYS B 1 33 ? 28.766 34.469 -8.016 1 94 33 LYS B N 1
ATOM 3169 C CA . LYS B 1 33 ? 28.094 33.938 -9.195 1 94 33 LYS B CA 1
ATOM 3170 C C . LYS B 1 33 ? 29.016 33 -9.977 1 94 33 LYS B C 1
ATOM 3172 O O . LYS B 1 33 ? 30.234 33.219 -10.039 1 94 33 LYS B O 1
ATOM 3177 N N . TYR B 1 34 ? 28.484 31.969 -10.5 1 93.06 34 TYR B N 1
ATOM 3178 C CA . TYR B 1 34 ? 29.203 31.062 -11.391 1 93.06 34 TYR B CA 1
ATOM 3179 C C . TYR B 1 34 ? 28.5 30.938 -12.734 1 93.06 34 TYR B C 1
ATOM 3181 O O . TYR B 1 34 ? 27.484 30.25 -12.852 1 93.06 34 TYR B O 1
ATOM 3189 N N . GLY B 1 35 ? 29.094 31.594 -13.719 1 90.62 35 GLY B N 1
ATOM 3190 C CA . GLY B 1 35 ? 28.422 31.641 -15.008 1 90.62 35 GLY B CA 1
ATOM 3191 C C . GLY B 1 35 ? 27.078 32.375 -14.953 1 90.62 35 GLY B C 1
ATOM 3192 O O . GLY B 1 35 ? 26.922 33.312 -14.195 1 90.62 35 GLY B O 1
ATOM 3193 N N . GLU B 1 36 ? 26.156 32.031 -15.812 1 90.44 36 GLU B N 1
ATOM 3194 C CA . GLU B 1 36 ? 24.891 32.719 -15.93 1 90.44 36 GLU B CA 1
ATOM 3195 C C . GLU B 1 36 ? 23.812 32.094 -15.062 1 90.44 36 GLU B C 1
ATOM 3197 O O . GLU B 1 36 ? 22.859 32.75 -14.656 1 90.44 36 GLU B O 1
ATOM 3202 N N . HIS B 1 37 ? 24.047 30.859 -14.719 1 92.44 37 HIS B N 1
ATOM 3203 C CA . HIS B 1 37 ? 22.859 30.172 -14.211 1 92.44 37 HIS B CA 1
ATOM 3204 C C . HIS B 1 37 ? 23.172 29.484 -12.883 1 92.44 37 HIS B C 1
ATOM 3206 O O . HIS B 1 37 ? 22.359 28.703 -12.383 1 92.44 37 HIS B O 1
ATOM 3212 N N . SER B 1 38 ? 24.406 29.734 -12.336 1 95.38 38 SER B N 1
ATOM 3213 C CA . SER B 1 38 ? 24.781 29.047 -11.102 1 95.38 38 SER B CA 1
ATOM 3214 C C . SER B 1 38 ? 25.422 30 -10.102 1 95.38 38 SER B C 1
ATOM 3216 O O . SER B 1 38 ? 25.828 31.109 -10.469 1 95.38 38 SER B O 1
ATOM 3218 N N . ASP B 1 39 ? 25.406 29.625 -8.898 1 96 39 ASP B N 1
ATOM 3219 C CA . ASP B 1 39 ? 26.031 30.391 -7.828 1 96 39 ASP B CA 1
ATOM 3220 C C . ASP B 1 39 ? 27 29.531 -7.02 1 96 39 ASP B C 1
ATOM 3222 O O . ASP B 1 39 ? 26.859 28.297 -6.984 1 96 39 ASP B O 1
ATOM 3226 N N . VAL B 1 40 ? 27.938 30.188 -6.465 1 97 40 VAL B N 1
ATOM 3227 C CA . VAL B 1 40 ? 28.906 29.531 -5.598 1 97 40 VAL B CA 1
ATOM 3228 C C . VAL B 1 40 ? 28.484 29.672 -4.141 1 97 40 VAL B C 1
ATOM 3230 O O . VAL B 1 40 ? 28.141 30.766 -3.689 1 97 40 VAL B O 1
ATOM 3233 N N . TYR B 1 41 ? 28.359 28.547 -3.479 1 96.56 41 TYR B N 1
ATOM 3234 C CA . TYR B 1 41 ? 28.062 28.516 -2.051 1 96.56 41 TYR B CA 1
ATOM 3235 C C . TYR B 1 41 ? 29.266 28.016 -1.258 1 96.56 41 TYR B C 1
ATOM 3237 O O . TYR B 1 41 ? 29.906 27.031 -1.646 1 96.56 41 TYR B O 1
ATOM 3245 N N . ALA B 1 42 ? 29.578 28.703 -0.15 1 96.31 42 ALA B N 1
ATOM 3246 C CA . ALA B 1 42 ? 30.734 28.344 0.651 1 96.31 42 ALA B CA 1
ATOM 3247 C C . ALA B 1 42 ? 30.391 28.312 2.139 1 96.31 42 ALA B C 1
ATOM 3249 O O . ALA B 1 42 ? 29.438 28.953 2.57 1 96.31 42 ALA B O 1
ATOM 3250 N N . LYS B 1 43 ? 31.062 27.453 2.842 1 94.44 43 LYS B N 1
ATOM 3251 C CA . LYS B 1 43 ? 30.969 27.312 4.293 1 94.44 43 LYS B CA 1
ATOM 3252 C C . LYS B 1 43 ? 32.344 27.047 4.902 1 94.44 43 LYS B C 1
ATOM 3254 O O . LYS B 1 43 ? 33.188 26.422 4.27 1 94.44 43 LYS B O 1
ATOM 3259 N N . ALA B 1 44 ? 32.531 27.625 6.113 1 91.94 44 ALA B N 1
ATOM 3260 C CA . ALA B 1 44 ? 33.812 27.375 6.809 1 91.94 44 ALA B CA 1
ATOM 3261 C C . ALA B 1 44 ? 34.031 25.875 7.02 1 91.94 44 ALA B C 1
ATOM 3263 O O . ALA B 1 44 ? 33.188 25.188 7.609 1 91.94 44 ALA B O 1
ATOM 3264 N N . GLY B 1 45 ? 35.125 25.406 6.59 1 91.12 45 GLY B N 1
ATOM 3265 C CA . GLY B 1 45 ? 35.469 24.016 6.793 1 91.12 45 GLY B CA 1
ATOM 3266 C C . GLY B 1 45 ? 34.781 23.078 5.809 1 91.12 45 GLY B C 1
ATOM 3267 O O . GLY B 1 45 ? 34.875 21.859 5.922 1 91.12 45 GLY B O 1
ATOM 3268 N N . 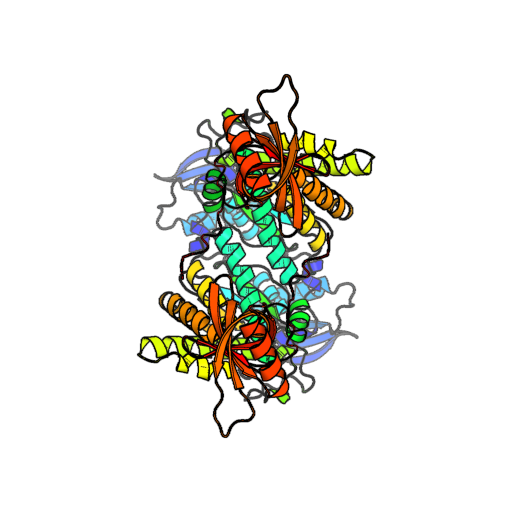GLY B 1 46 ? 34 23.672 4.91 1 90.62 46 GLY B N 1
ATOM 3269 C CA . GLY B 1 46 ? 33.312 22.859 3.926 1 90.62 46 GLY B CA 1
ATOM 3270 C C . GLY B 1 46 ? 33.75 23.141 2.502 1 90.62 46 GLY B C 1
ATOM 3271 O O . GLY B 1 46 ? 34.5 24.094 2.25 1 90.62 46 GLY B O 1
ATOM 3272 N N . PRO B 1 47 ? 33.375 22.234 1.643 1 92.81 47 PRO B N 1
ATOM 3273 C CA . PRO B 1 47 ? 33.719 22.453 0.235 1 92.81 47 PRO B CA 1
ATOM 3274 C C . PRO B 1 47 ? 32.906 23.578 -0.406 1 92.81 47 PRO B C 1
ATOM 3276 O O . PRO B 1 47 ? 31.812 23.891 0.058 1 92.81 47 PRO B O 1
ATOM 3279 N N . GLU B 1 48 ? 33.531 24.172 -1.4 1 95.19 48 GLU B N 1
ATOM 3280 C CA . GLU B 1 48 ? 32.75 25.094 -2.229 1 95.19 48 GLU B CA 1
ATOM 3281 C C . GLU B 1 48 ? 31.828 24.328 -3.18 1 95.19 48 GLU B C 1
ATOM 3283 O O . GLU B 1 48 ? 32.25 23.359 -3.816 1 95.19 48 GLU B O 1
ATOM 3288 N N . LEU B 1 49 ? 30.594 24.734 -3.156 1 96.56 49 LEU B N 1
ATOM 3289 C CA . LEU B 1 49 ? 29.594 24.078 -3.996 1 96.56 49 LEU B CA 1
ATOM 3290 C C . LEU B 1 49 ? 29.078 25.016 -5.078 1 96.56 49 LEU B C 1
ATOM 3292 O O . LEU B 1 49 ? 28.844 26.203 -4.816 1 96.56 49 LEU B O 1
ATOM 3296 N N . ILE B 1 50 ? 29.016 24.562 -6.273 1 96 50 ILE B N 1
ATOM 3297 C CA . ILE B 1 50 ? 28.391 25.281 -7.375 1 96 50 ILE B CA 1
ATOM 3298 C C . ILE B 1 50 ? 26.984 24.734 -7.621 1 96 50 ILE B C 1
ATOM 3300 O O . ILE B 1 50 ? 26.812 23.609 -8.078 1 96 50 ILE B O 1
ATOM 3304 N N . ILE B 1 51 ? 26 25.531 -7.316 1 96.25 51 ILE B N 1
ATOM 3305 C CA . ILE B 1 51 ? 24.609 25.062 -7.406 1 96.25 51 ILE B CA 1
ATOM 3306 C C . ILE B 1 51 ? 23.875 25.859 -8.477 1 96.25 51 ILE B C 1
ATOM 3308 O O . ILE B 1 51 ? 23.844 27.094 -8.43 1 96.25 51 ILE B O 1
ATOM 3312 N N . PRO B 1 52 ? 23.328 25.141 -9.445 1 95 52 PRO B N 1
ATOM 3313 C CA . PRO B 1 52 ? 22.562 25.828 -10.492 1 95 52 PRO B CA 1
ATOM 3314 C C . PRO B 1 52 ? 21.25 26.422 -9.977 1 95 52 PRO B C 1
ATOM 3316 O O . PRO B 1 52 ? 20.594 25.812 -9.117 1 95 52 PRO B O 1
ATOM 3319 N N . GLY B 1 53 ? 20.875 27.562 -10.578 1 92.75 53 GLY B N 1
ATOM 3320 C CA . GLY B 1 53 ? 19.594 28.172 -10.242 1 92.75 53 GLY B CA 1
ATOM 3321 C C . GLY B 1 53 ? 18.453 27.688 -11.125 1 92.75 53 GLY B C 1
ATOM 3322 O O . GLY B 1 53 ? 17.312 28.141 -10.977 1 92.75 53 GLY B O 1
ATOM 3323 N N . THR B 1 54 ? 18.828 26.781 -12.055 1 90.62 54 THR B N 1
ATOM 3324 C CA . THR B 1 54 ? 17.828 26.25 -12.984 1 90.62 54 THR B CA 1
ATOM 3325 C C . THR B 1 54 ? 18.109 24.797 -13.297 1 90.62 54 THR B C 1
ATOM 3327 O O . THR B 1 54 ? 19.266 24.359 -13.32 1 90.62 54 THR B O 1
ATOM 3330 N N . ALA B 1 55 ? 17 24.031 -13.57 1 89.62 55 ALA B N 1
ATOM 3331 C CA . ALA B 1 55 ? 17.141 22.625 -13.938 1 89.62 55 ALA B CA 1
ATOM 3332 C C . ALA B 1 55 ? 17.312 22.469 -15.445 1 89.62 55 ALA B C 1
ATOM 3334 O O . ALA B 1 55 ? 17.469 21.344 -15.938 1 89.62 55 ALA B O 1
ATOM 3335 N N . GLN B 1 56 ? 17.344 23.547 -16.141 1 87.25 56 GLN B N 1
ATOM 3336 C CA . GLN B 1 56 ? 17.359 23.5 -17.609 1 87.25 56 GLN B CA 1
ATOM 3337 C C . GLN B 1 56 ? 18.781 23.391 -18.141 1 87.25 56 GLN B C 1
ATOM 3339 O O . GLN B 1 56 ? 19.016 23.453 -19.344 1 87.25 56 GLN B O 1
ATOM 3344 N N . LEU B 1 57 ? 19.719 23.078 -17.328 1 88.69 57 LEU B N 1
ATOM 3345 C CA . LEU B 1 57 ? 21.094 22.844 -17.766 1 88.69 57 LEU B CA 1
ATOM 3346 C C . LEU B 1 57 ? 21.219 21.5 -18.469 1 88.69 57 LEU B C 1
ATOM 3348 O O . LEU B 1 57 ? 20.641 20.516 -18.031 1 88.69 57 LEU B O 1
ATOM 3352 N N . GLY B 1 58 ? 21.891 21.438 -19.578 1 86.38 58 GLY B N 1
ATOM 3353 C CA . GLY B 1 58 ? 22.109 20.203 -20.312 1 86.38 58 GLY B CA 1
ATOM 3354 C C . GLY B 1 58 ? 22.75 19.109 -19.484 1 86.38 58 GLY B C 1
ATOM 3355 O O . GLY B 1 58 ? 22.469 17.922 -19.672 1 86.38 58 GLY B O 1
ATOM 3356 N N . ASP B 1 59 ? 23.641 19.562 -18.578 1 89.12 59 ASP B N 1
ATOM 3357 C CA . ASP B 1 59 ? 24.344 18.594 -17.75 1 89.12 59 ASP B CA 1
ATOM 3358 C C . ASP B 1 59 ? 23.859 18.625 -16.312 1 89.12 59 ASP B C 1
ATOM 3360 O O . ASP B 1 59 ? 24.625 18.391 -15.383 1 89.12 59 ASP B O 1
ATOM 3364 N N . TYR B 1 60 ? 22.594 19.016 -16.125 1 91.69 60 TYR B N 1
ATOM 3365 C CA . TYR B 1 60 ? 22.047 19.203 -14.781 1 91.69 60 TYR B CA 1
ATOM 3366 C C . TYR B 1 60 ? 22.234 17.969 -13.922 1 91.69 60 TYR B C 1
ATOM 3368 O O . TYR B 1 60 ? 22.656 18.062 -12.766 1 91.69 60 TYR B O 1
ATOM 3376 N N . ALA B 1 61 ? 21.969 16.812 -14.492 1 89 61 ALA B N 1
ATOM 3377 C CA . ALA B 1 61 ? 22.109 15.562 -13.742 1 89 61 ALA B CA 1
ATOM 3378 C C . ALA B 1 61 ? 23.531 15.375 -13.227 1 89 61 ALA B C 1
ATOM 3380 O O . ALA B 1 61 ? 23.734 14.945 -12.086 1 89 61 ALA B O 1
ATOM 3381 N N . GLN B 1 62 ? 24.438 15.695 -14.016 1 88.38 62 GLN B N 1
ATOM 3382 C CA . GLN B 1 62 ? 25.844 15.555 -13.648 1 88.38 62 GLN B CA 1
ATOM 3383 C C . GLN B 1 62 ? 26.219 16.516 -12.523 1 88.38 62 GLN B C 1
ATOM 3385 O O . GLN B 1 62 ? 26.938 16.141 -11.602 1 88.38 62 GLN B O 1
ATOM 3390 N N . VAL B 1 63 ? 25.766 17.719 -12.625 1 92.06 63 VAL B N 1
ATOM 3391 C CA . VAL B 1 63 ? 26.031 18.719 -11.602 1 92.06 63 VAL B CA 1
ATOM 3392 C C . VAL B 1 63 ? 25.438 18.266 -10.266 1 92.06 63 VAL B C 1
ATOM 3394 O O . VAL B 1 63 ? 26.094 18.375 -9.227 1 92.06 63 VAL B O 1
ATOM 3397 N N . VAL B 1 64 ? 24.234 17.812 -10.336 1 91.81 64 VAL B N 1
ATOM 3398 C CA . VAL B 1 64 ? 23.578 17.344 -9.133 1 91.81 64 VAL B CA 1
ATOM 3399 C C . VAL B 1 64 ? 24.375 16.203 -8.508 1 91.81 64 VAL B C 1
ATOM 3401 O O . VAL B 1 64 ? 24.562 16.156 -7.289 1 91.81 64 VAL B O 1
ATOM 3404 N N . ALA B 1 65 ? 24.812 15.312 -9.352 1 89.81 65 ALA B N 1
ATOM 3405 C CA . ALA B 1 65 ? 25.625 14.188 -8.875 1 89.81 65 ALA B CA 1
ATOM 3406 C C . ALA B 1 65 ? 26.875 14.672 -8.156 1 89.81 65 ALA B C 1
ATOM 3408 O O . ALA B 1 65 ? 27.266 14.125 -7.117 1 89.81 65 ALA B O 1
ATOM 3409 N N . GLU B 1 66 ? 27.469 15.648 -8.656 1 91.31 66 GLU B N 1
ATOM 3410 C CA . GLU B 1 66 ? 28.688 16.203 -8.07 1 91.31 66 GLU B CA 1
ATOM 3411 C C . GLU B 1 66 ? 28.406 16.844 -6.715 1 91.31 66 GLU B C 1
ATOM 3413 O O . GLU B 1 66 ? 29.188 16.688 -5.773 1 91.31 66 GLU B O 1
ATOM 3418 N N . VAL B 1 67 ? 27.375 17.562 -6.684 1 94.06 67 VAL B N 1
ATOM 3419 C CA . VAL B 1 67 ? 26.984 18.203 -5.43 1 94.06 67 VAL B CA 1
ATOM 3420 C C . VAL B 1 67 ? 26.719 17.125 -4.367 1 94.06 67 VAL B C 1
ATOM 3422 O O . VAL B 1 67 ? 27.172 17.25 -3.229 1 94.06 67 VAL B O 1
ATOM 3425 N N . ILE B 1 68 ? 25.969 16.109 -4.734 1 91.5 68 ILE B N 1
ATOM 3426 C CA . ILE B 1 68 ? 25.641 15.016 -3.82 1 91.5 68 ILE B CA 1
ATOM 3427 C C . ILE B 1 68 ? 26.922 14.352 -3.336 1 91.5 68 ILE B C 1
ATOM 3429 O O . ILE B 1 68 ? 27.078 14.078 -2.143 1 91.5 68 ILE B O 1
ATOM 3433 N N . ASP B 1 69 ? 27.844 14.148 -4.23 1 89.94 69 ASP B N 1
ATOM 3434 C CA . ASP B 1 69 ? 29.109 13.523 -3.902 1 89.94 69 ASP B CA 1
ATOM 3435 C C . ASP B 1 69 ? 29.891 14.359 -2.896 1 89.94 69 ASP B C 1
ATOM 3437 O O . ASP B 1 69 ? 30.422 13.836 -1.911 1 89.94 69 ASP B O 1
ATOM 3441 N N . GLU B 1 70 ? 29.938 15.602 -3.166 1 93.69 70 GLU B N 1
ATOM 3442 C CA . GLU B 1 70 ? 30.656 16.516 -2.285 1 93.69 70 GLU B CA 1
ATOM 3443 C C . GLU B 1 70 ? 30.016 16.578 -0.904 1 93.69 70 GLU B C 1
ATOM 3445 O O . GLU B 1 70 ? 30.719 16.547 0.114 1 93.69 70 GLU B O 1
ATOM 3450 N N . LEU B 1 71 ? 28.734 16.672 -0.9 1 93.12 71 LEU B N 1
ATOM 3451 C CA . LEU B 1 71 ? 28.016 16.734 0.366 1 93.12 71 LEU B CA 1
ATOM 3452 C C . LEU B 1 71 ? 28.188 15.438 1.149 1 93.12 71 LEU B C 1
ATOM 3454 O O . LEU B 1 71 ? 28.391 15.461 2.367 1 93.12 71 LEU B O 1
ATOM 3458 N N . ALA B 1 72 ? 28.062 14.359 0.407 1 88.44 72 ALA B N 1
ATOM 3459 C CA . ALA B 1 72 ? 28.203 13.055 1.042 1 88.44 72 ALA B CA 1
ATOM 3460 C C . ALA B 1 72 ? 29.578 12.914 1.709 1 88.44 72 ALA B C 1
ATOM 3462 O O . ALA B 1 72 ? 29.672 12.469 2.854 1 88.44 72 ALA B O 1
ATOM 3463 N N . ARG B 1 73 ? 30.594 13.312 1.067 1 88.81 73 ARG B N 1
ATOM 3464 C CA . ARG B 1 73 ? 31.953 13.258 1.597 1 88.81 73 ARG B CA 1
ATOM 3465 C C . ARG B 1 73 ? 32.125 14.188 2.797 1 88.81 73 ARG B C 1
ATOM 3467 O O . ARG B 1 73 ? 32.688 13.789 3.818 1 88.81 73 ARG B O 1
ATOM 3474 N N . HIS B 1 74 ? 31.625 15.312 2.645 1 91.69 74 HIS B N 1
ATOM 3475 C CA . HIS B 1 74 ? 31.75 16.312 3.697 1 91.69 74 HIS B CA 1
ATOM 3476 C C . HIS B 1 74 ? 31 15.891 4.957 1 91.69 74 HIS B C 1
ATOM 3478 O O . HIS B 1 74 ? 31.5 16.094 6.07 1 91.69 74 HIS B O 1
ATOM 3484 N N . GLU B 1 75 ? 29.812 15.391 4.746 1 89.75 75 GLU B N 1
ATOM 3485 C CA . GLU B 1 75 ? 28.953 15.039 5.875 1 89.75 75 GLU B CA 1
ATOM 3486 C C . GLU B 1 75 ? 29.219 13.617 6.348 1 89.75 75 GLU B C 1
ATOM 3488 O O . GLU B 1 75 ? 28.641 13.164 7.332 1 89.75 75 GLU B O 1
ATOM 3493 N N . ASN B 1 76 ? 30.062 12.922 5.684 1 86.38 76 ASN B N 1
ATOM 3494 C CA . ASN B 1 76 ? 30.359 11.531 6 1 86.38 76 ASN B CA 1
ATOM 3495 C C . ASN B 1 76 ? 29.109 10.664 5.988 1 86.38 76 ASN B C 1
ATOM 3497 O O . ASN B 1 76 ? 28.812 9.984 6.973 1 86.38 76 ASN B O 1
ATOM 3501 N N . ARG B 1 77 ? 28.328 10.797 4.957 1 83.25 77 ARG B N 1
ATOM 3502 C CA . ARG B 1 77 ? 27.109 10.047 4.699 1 83.25 77 ARG B CA 1
ATOM 3503 C C . ARG B 1 77 ? 27.141 9.422 3.307 1 83.25 77 ARG B C 1
ATOM 3505 O O . ARG B 1 77 ? 27.969 9.781 2.477 1 83.25 77 ARG B O 1
ATOM 3512 N N . SER B 1 78 ? 26.266 8.414 3.107 1 74.75 78 SER B N 1
ATOM 3513 C CA . SER B 1 78 ? 26.156 7.844 1.77 1 74.75 78 SER B CA 1
ATOM 3514 C C . SER B 1 78 ? 25.484 8.82 0.806 1 74.75 78 SER B C 1
ATOM 3516 O O . SER B 1 78 ? 24.734 9.695 1.226 1 74.75 78 SER B O 1
ATOM 3518 N N . GLU B 1 79 ? 25.797 8.703 -0.434 1 82 79 GLU B N 1
ATOM 3519 C CA . GLU B 1 79 ? 25.156 9.531 -1.453 1 82 79 GLU B CA 1
ATOM 3520 C C . GLU B 1 79 ? 23.641 9.359 -1.447 1 82 79 GLU B C 1
ATOM 3522 O O . GLU B 1 79 ? 22.906 10.32 -1.668 1 82 79 GLU B O 1
ATOM 3527 N N . LEU B 1 80 ? 23.219 8.18 -1.151 1 76 80 LEU B N 1
ATOM 3528 C CA . LEU B 1 80 ? 21.781 7.895 -1.121 1 76 80 LEU B CA 1
ATOM 3529 C C . LEU B 1 80 ? 21.109 8.656 0.012 1 76 80 LEU B C 1
ATOM 3531 O O . LEU B 1 80 ? 19.984 9.141 -0.15 1 76 80 LEU B O 1
ATOM 3535 N N . GLN B 1 81 ? 21.75 8.719 1.087 1 79.31 81 GLN B N 1
ATOM 3536 C CA . GLN B 1 81 ? 21.203 9.453 2.219 1 79.31 81 GLN B CA 1
ATOM 3537 C C . GLN B 1 81 ? 21.062 10.945 1.896 1 79.31 81 GLN B C 1
ATOM 3539 O O . GLN B 1 81 ? 20.047 11.562 2.215 1 79.31 81 GLN B O 1
ATOM 3544 N N . VAL B 1 82 ? 22.141 11.477 1.329 1 85.94 82 VAL B N 1
ATOM 3545 C CA . VAL B 1 82 ? 22.125 12.883 0.945 1 85.94 82 VAL B CA 1
ATOM 3546 C C . VAL B 1 82 ? 21.047 13.117 -0.102 1 85.94 82 VAL B C 1
ATOM 3548 O O . VAL B 1 82 ? 20.297 14.094 -0.018 1 85.94 82 VAL B O 1
ATOM 3551 N N . PHE B 1 83 ? 20.953 12.211 -1.094 1 85.94 83 PHE B N 1
ATOM 3552 C CA . PHE B 1 83 ? 19.938 12.305 -2.137 1 85.94 83 PHE B CA 1
ATOM 3553 C C . PHE B 1 83 ? 18.547 12.344 -1.529 1 85.94 83 PHE B C 1
ATOM 3555 O O . PHE B 1 83 ? 17.719 13.18 -1.905 1 85.94 83 PHE B O 1
ATOM 3562 N N . ARG B 1 84 ? 18.297 11.5 -0.583 1 81.56 84 ARG B N 1
ATOM 3563 C CA . ARG B 1 84 ? 16.984 11.414 0.058 1 81.56 84 ARG B CA 1
ATOM 3564 C C . ARG B 1 84 ? 16.641 12.711 0.778 1 81.56 84 ARG B C 1
ATOM 3566 O O . ARG B 1 84 ? 15.484 13.148 0.753 1 81.56 84 ARG B O 1
ATOM 3573 N N . ASP B 1 85 ? 17.594 13.281 1.393 1 87.88 85 ASP B N 1
ATOM 3574 C CA . ASP B 1 85 ? 17.344 14.547 2.078 1 87.88 85 ASP B CA 1
ATOM 3575 C C . ASP B 1 85 ? 17.078 15.672 1.079 1 87.88 85 ASP B C 1
ATOM 3577 O O . ASP B 1 85 ? 16.234 16.531 1.325 1 87.88 85 ASP B O 1
ATOM 3581 N N . LEU B 1 86 ? 17.797 15.594 -0.025 1 90.75 86 LEU B N 1
ATOM 3582 C CA . LEU B 1 86 ? 17.641 16.656 -1.022 1 90.75 86 LEU B CA 1
ATOM 3583 C C . LEU B 1 86 ? 16.281 16.578 -1.692 1 90.75 86 LEU B C 1
ATOM 3585 O O . LEU B 1 86 ? 15.633 17.609 -1.899 1 90.75 86 LEU B O 1
ATOM 3589 N N . ILE B 1 87 ? 15.828 15.383 -1.964 1 87.62 87 ILE B N 1
ATOM 3590 C CA . ILE B 1 87 ? 14.562 15.227 -2.668 1 87.62 87 ILE B CA 1
ATOM 3591 C C . ILE B 1 87 ? 13.414 15.695 -1.775 1 87.62 87 ILE B C 1
ATOM 3593 O O . ILE B 1 87 ? 12.383 16.141 -2.271 1 87.62 87 ILE B O 1
ATOM 3597 N N . GLY B 1 88 ? 13.609 15.711 -0.512 1 90.12 88 GLY B N 1
ATOM 3598 C CA . GLY B 1 88 ? 12.57 16.094 0.428 1 90.12 88 GLY B CA 1
ATOM 3599 C C . GLY B 1 88 ? 12.734 17.5 0.957 1 90.12 88 GLY B C 1
ATOM 3600 O O . GLY B 1 88 ? 11.953 17.969 1.789 1 90.12 88 GLY B O 1
ATOM 3601 N N . SER B 1 89 ? 13.695 18.234 0.48 1 92.19 89 SER B N 1
ATOM 3602 C CA . SER B 1 89 ? 14.031 19.516 1.085 1 92.19 89 SER B CA 1
ATOM 3603 C C . SER B 1 89 ? 12.977 20.562 0.759 1 92.19 89 SER B C 1
ATOM 3605 O O . SER B 1 89 ? 12.781 21.516 1.523 1 92.19 89 SER B O 1
ATOM 3607 N N . ASP B 1 90 ? 12.266 20.422 -0.366 1 92.25 90 ASP B N 1
ATOM 3608 C CA . ASP B 1 90 ? 11.297 21.453 -0.763 1 92.25 90 ASP B CA 1
ATOM 3609 C C . ASP B 1 90 ? 9.867 20.969 -0.525 1 92.25 90 ASP B C 1
ATOM 3611 O O . ASP B 1 90 ? 8.922 21.5 -1.11 1 92.25 90 ASP B O 1
ATOM 3615 N N . ARG B 1 91 ? 9.734 19.906 0.28 1 94.5 91 ARG B N 1
ATOM 3616 C CA . ARG B 1 91 ? 8.453 19.328 0.662 1 94.5 91 ARG B CA 1
ATOM 3617 C C . ARG B 1 91 ? 8.422 19 2.148 1 94.5 91 ARG B C 1
ATOM 3619 O O . ARG B 1 91 ? 9.477 18.812 2.77 1 94.5 91 ARG B O 1
ATOM 3626 N N . ASP B 1 92 ? 7.258 19.016 2.688 1 96.5 92 ASP B N 1
ATOM 3627 C CA . ASP B 1 92 ? 7.113 18.359 3.984 1 96.5 92 ASP B CA 1
ATOM 3628 C C . ASP B 1 92 ? 7.133 16.828 3.836 1 96.5 92 ASP B C 1
ATOM 3630 O O . ASP B 1 92 ? 6.461 16.281 2.961 1 96.5 92 ASP B O 1
ATOM 3634 N N . VAL B 1 93 ? 7.949 16.172 4.602 1 96.44 93 VAL B N 1
ATOM 3635 C CA . VAL B 1 93 ? 8.102 14.727 4.48 1 96.44 93 VAL B CA 1
ATOM 3636 C C . VAL B 1 93 ? 7.465 14.039 5.688 1 96.44 93 VAL B C 1
ATOM 3638 O O . VAL B 1 93 ? 7.879 14.266 6.824 1 96.44 93 VAL B O 1
ATOM 3641 N N . VAL B 1 94 ? 6.426 13.258 5.43 1 97.62 94 VAL B N 1
ATOM 3642 C CA . VAL B 1 94 ? 5.777 12.453 6.461 1 97.62 94 VAL B CA 1
ATOM 3643 C C . VAL B 1 94 ? 6.324 11.031 6.434 1 97.62 94 VAL B C 1
ATOM 3645 O O . VAL B 1 94 ? 6.32 10.375 5.383 1 97.62 94 VAL B O 1
ATOM 3648 N N . ARG B 1 95 ? 6.844 10.57 7.512 1 94.75 95 ARG B N 1
ATOM 3649 C CA . ARG B 1 95 ? 7.359 9.211 7.629 1 94.75 95 ARG B CA 1
ATOM 3650 C C . ARG B 1 95 ? 6.547 8.406 8.633 1 94.75 95 ARG B C 1
ATOM 3652 O O . ARG B 1 95 ? 6.316 8.852 9.758 1 94.75 95 ARG B O 1
ATOM 3659 N N . VAL B 1 96 ? 6.023 7.297 8.172 1 94.31 96 VAL B N 1
ATOM 3660 C CA . VAL B 1 96 ? 5.262 6.367 9 1 94.31 96 VAL B CA 1
ATOM 3661 C C . VAL B 1 96 ? 6.039 5.062 9.164 1 94.31 96 VAL B C 1
ATOM 3663 O O . VAL B 1 96 ? 6.246 4.332 8.188 1 94.31 96 VAL B O 1
ATOM 3666 N N . ARG B 1 97 ? 6.449 4.801 10.352 1 89.31 97 ARG B N 1
ATOM 3667 C CA . ARG B 1 97 ? 7.273 3.627 10.617 1 89.31 97 ARG B CA 1
ATOM 3668 C C . ARG B 1 97 ? 6.531 2.631 11.508 1 89.31 97 ARG B C 1
ATOM 3670 O O . ARG B 1 97 ? 6.02 2.996 12.562 1 89.31 97 ARG B O 1
ATOM 3677 N N . ALA B 1 98 ? 6.434 1.409 10.953 1 77.69 98 ALA B N 1
ATOM 3678 C CA . ALA B 1 98 ? 5.949 0.299 11.766 1 77.69 98 ALA B CA 1
ATOM 3679 C C . ALA B 1 98 ? 7.109 -0.45 12.422 1 77.69 98 ALA B C 1
ATOM 3681 O O . ALA B 1 98 ? 7.949 -1.032 11.727 1 77.69 98 ALA B O 1
ATOM 3682 N N . PRO B 1 99 ? 7.254 -0.425 13.688 1 68.56 99 PRO B N 1
ATOM 3683 C CA . PRO B 1 99 ? 8.445 -0.94 14.359 1 68.56 99 PRO B CA 1
ATOM 3684 C C . PRO B 1 99 ? 8.68 -2.424 14.094 1 68.56 99 PRO B C 1
ATOM 3686 O O . PRO B 1 99 ? 9.836 -2.865 14.023 1 68.56 99 PRO B O 1
ATOM 3689 N N . GLU B 1 100 ? 7.609 -3.111 13.938 1 68.38 100 GLU B N 1
ATOM 3690 C CA . GLU B 1 100 ? 7.883 -4.539 13.82 1 68.38 100 GLU B CA 1
ATOM 3691 C C . GLU B 1 100 ? 8.023 -4.961 12.359 1 68.38 100 GLU B C 1
ATOM 3693 O O . GLU B 1 100 ? 7.027 -5.055 11.641 1 68.38 100 GLU B O 1
ATOM 3698 N N . ALA B 1 101 ? 9.172 -4.641 11.789 1 68.62 101 ALA B N 1
ATOM 3699 C CA . ALA B 1 101 ? 9.555 -5.203 10.492 1 68.62 101 ALA B CA 1
ATOM 3700 C C . ALA B 1 101 ? 10.57 -6.336 10.664 1 68.62 101 ALA B C 1
ATOM 3702 O O . ALA B 1 101 ? 11.234 -6.43 11.695 1 68.62 101 ALA B O 1
ATOM 3703 N N . ASP B 1 102 ? 10.469 -7.238 9.758 1 72 102 ASP B N 1
ATOM 3704 C CA . ASP B 1 102 ? 11.445 -8.32 9.781 1 72 102 ASP B CA 1
ATOM 3705 C C . ASP B 1 102 ? 12.859 -7.789 9.547 1 72 102 ASP B C 1
ATOM 3707 O O . ASP B 1 102 ? 13.039 -6.66 9.086 1 72 102 ASP B O 1
ATOM 3711 N N . GLY B 1 103 ? 13.828 -8.453 10 1 67.25 103 GLY B N 1
ATOM 3712 C CA . GLY B 1 103 ? 15.227 -8.078 9.875 1 67.25 103 GLY B CA 1
ATOM 3713 C C . GLY B 1 103 ? 15.602 -7.668 8.461 1 67.25 103 GLY B C 1
ATOM 3714 O O . GLY B 1 103 ? 16.438 -6.781 8.273 1 67.25 103 GLY B O 1
ATOM 3715 N N . ASP B 1 104 ? 14.945 -8.266 7.488 1 71.5 104 ASP B N 1
ATOM 3716 C CA . ASP B 1 104 ? 15.281 -7.953 6.102 1 71.5 104 ASP B CA 1
ATOM 3717 C C . ASP B 1 104 ? 14.539 -6.707 5.625 1 71.5 104 ASP B C 1
ATOM 3719 O O . ASP B 1 104 ? 14.617 -6.344 4.449 1 71.5 104 ASP B O 1
ATOM 3723 N N . GLY B 1 105 ? 13.828 -6.188 6.555 1 75.88 105 GLY B N 1
ATOM 3724 C CA . GLY B 1 105 ? 13.125 -4.957 6.234 1 75.88 105 GLY B CA 1
ATOM 3725 C C . GLY B 1 105 ? 11.781 -5.199 5.574 1 75.88 105 GLY B C 1
ATOM 3726 O O . GLY B 1 105 ? 11.125 -4.254 5.117 1 75.88 105 GLY B O 1
ATOM 3727 N N . SER B 1 106 ? 11.391 -6.441 5.48 1 85.12 106 SER B N 1
ATOM 3728 C CA . SER B 1 106 ? 10.102 -6.746 4.863 1 85.12 106 SER B CA 1
ATOM 3729 C C . SER B 1 106 ? 9 -6.859 5.914 1 85.12 106 SER B C 1
ATOM 3731 O O . SER B 1 106 ? 9.281 -6.898 7.113 1 85.12 106 SER B O 1
ATOM 3733 N N . VAL B 1 107 ? 7.809 -6.77 5.477 1 88.75 107 VAL B N 1
ATOM 3734 C CA . VAL B 1 107 ? 6.645 -6.953 6.336 1 88.75 107 VAL B CA 1
ATOM 3735 C C . VAL B 1 107 ? 5.672 -7.938 5.691 1 88.75 107 VAL B C 1
ATOM 3737 O O . VAL B 1 107 ? 5.777 -8.227 4.496 1 88.75 107 VAL B O 1
ATOM 3740 N N . GLN B 1 108 ? 4.824 -8.523 6.543 1 92 108 GLN B N 1
ATOM 3741 C CA . GLN B 1 108 ? 3.762 -9.344 5.977 1 92 108 GLN B CA 1
ATOM 3742 C C . GLN B 1 108 ? 2.965 -8.57 4.93 1 92 108 GLN B C 1
ATOM 3744 O O . GLN B 1 108 ? 2.678 -7.387 5.113 1 92 108 GLN B O 1
ATOM 3749 N N . VAL B 1 109 ? 2.635 -9.188 3.873 1 93.75 109 VAL B N 1
ATOM 3750 C CA . VAL B 1 109 ? 2.15 -8.492 2.684 1 93.75 109 VAL B CA 1
ATOM 3751 C C . VAL B 1 109 ? 0.86 -7.742 3.01 1 93.75 109 VAL B C 1
ATOM 3753 O O . VAL B 1 109 ? 0.679 -6.598 2.596 1 93.75 109 VAL B O 1
ATOM 3756 N N . ASP B 1 110 ? -0.093 -8.367 3.701 1 92.88 110 ASP B N 1
ATOM 3757 C CA . ASP B 1 110 ? -1.341 -7.691 4.043 1 92.88 110 ASP B CA 1
ATOM 3758 C C . ASP B 1 110 ? -1.087 -6.516 4.984 1 92.88 110 ASP B C 1
ATOM 3760 O O . ASP B 1 110 ? -1.711 -5.461 4.852 1 92.88 110 ASP B O 1
ATOM 3764 N N . ALA B 1 111 ? -0.22 -6.746 5.922 1 91.62 111 ALA B N 1
ATOM 3765 C CA . ALA B 1 111 ? 0.173 -5.676 6.836 1 91.62 111 ALA B CA 1
ATOM 3766 C C . ALA B 1 111 ? 0.807 -4.516 6.074 1 91.62 111 ALA B C 1
ATOM 3768 O O . ALA B 1 111 ? 0.503 -3.35 6.344 1 91.62 111 ALA B O 1
ATOM 3769 N N . GLY B 1 112 ? 1.69 -4.863 5.145 1 92.31 112 GLY B N 1
ATOM 3770 C CA . GLY B 1 112 ? 2.344 -3.838 4.348 1 92.31 112 GLY B CA 1
ATOM 3771 C C . GLY B 1 112 ? 1.369 -2.994 3.549 1 92.31 112 GLY B C 1
ATOM 3772 O O . GLY B 1 112 ? 1.452 -1.764 3.561 1 92.31 112 GLY B O 1
ATOM 3773 N N . VAL B 1 113 ? 0.509 -3.643 2.852 1 93.62 113 VAL B N 1
ATOM 3774 C CA . VAL B 1 113 ? -0.498 -2.932 2.072 1 93.62 113 VAL B CA 1
ATOM 3775 C C . VAL B 1 113 ? -1.304 -2.012 2.988 1 93.62 113 VAL B C 1
ATOM 3777 O O . VAL B 1 113 ? -1.572 -0.859 2.639 1 93.62 113 VAL B O 1
ATOM 3780 N N . ASN B 1 114 ? -1.646 -2.537 4.117 1 94.12 114 ASN B N 1
ATOM 3781 C CA . ASN B 1 114 ? -2.418 -1.76 5.078 1 94.12 114 ASN B CA 1
ATOM 3782 C C . ASN B 1 114 ? -1.638 -0.544 5.574 1 94.12 114 ASN B C 1
ATOM 3784 O O . ASN B 1 114 ? -2.213 0.525 5.781 1 94.12 114 ASN B O 1
ATOM 3788 N N . ILE B 1 115 ? -0.369 -0.666 5.828 1 93.75 115 ILE B N 1
ATOM 3789 C CA . ILE B 1 115 ? 0.454 0.443 6.297 1 93.75 115 ILE B CA 1
ATOM 3790 C C . ILE B 1 115 ? 0.417 1.582 5.281 1 93.75 115 ILE B C 1
ATOM 3792 O O . ILE B 1 115 ? 0.274 2.75 5.652 1 93.75 115 ILE B O 1
ATOM 3796 N N . PHE B 1 116 ? 0.522 1.276 4.027 1 94.62 116 PHE B N 1
ATOM 3797 C CA . PHE B 1 116 ? 0.49 2.297 2.986 1 94.62 116 PHE B CA 1
ATOM 3798 C C . PHE B 1 116 ? -0.874 2.977 2.938 1 94.62 116 PHE B C 1
ATOM 3800 O O . PHE B 1 116 ? -0.959 4.203 2.842 1 94.62 116 PHE B O 1
ATOM 3807 N N . ALA B 1 117 ? -1.891 2.172 3.008 1 96.31 117 ALA B N 1
ATOM 3808 C CA . ALA B 1 117 ? -3.25 2.705 2.957 1 96.31 117 ALA B CA 1
ATOM 3809 C C . ALA B 1 117 ? -3.52 3.633 4.137 1 96.31 117 ALA B C 1
ATOM 3811 O O . ALA B 1 117 ? -4.098 4.711 3.971 1 96.31 117 ALA B O 1
ATOM 3812 N N . GLN B 1 118 ? -3.08 3.189 5.289 1 97.19 118 GLN B N 1
ATOM 3813 C CA .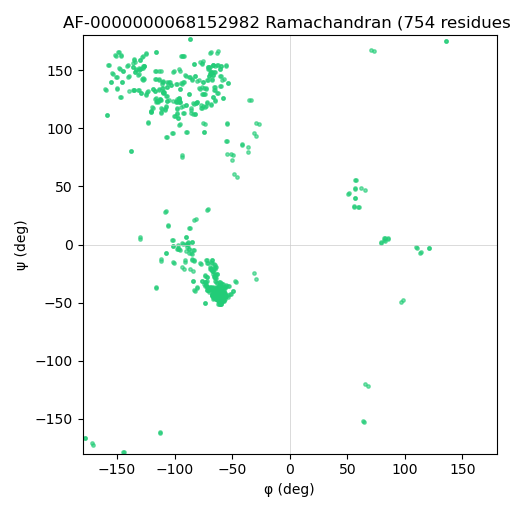 GLN B 1 118 ? -3.369 3.963 6.492 1 97.19 118 GLN B CA 1
ATOM 3814 C C . GLN B 1 118 ? -2.475 5.199 6.582 1 97.19 118 GLN B C 1
ATOM 3816 O O . GLN B 1 118 ? -2.883 6.23 7.117 1 97.19 118 GLN B O 1
ATOM 3821 N N . ALA B 1 119 ? -1.269 5.113 6.07 1 97.25 119 ALA B N 1
ATOM 3822 C CA . ALA B 1 119 ? -0.427 6.305 5.98 1 97.25 119 ALA B CA 1
ATOM 3823 C C . ALA B 1 119 ? -1.102 7.391 5.148 1 97.25 119 ALA B C 1
ATOM 3825 O O . ALA B 1 119 ? -1.086 8.57 5.523 1 97.25 119 ALA B O 1
ATOM 3826 N N . ARG B 1 120 ? -1.641 6.996 4.043 1 97.62 120 ARG B N 1
ATOM 3827 C CA . ARG B 1 120 ? -2.416 7.922 3.225 1 97.62 120 ARG B CA 1
ATOM 3828 C C . ARG B 1 120 ? -3.598 8.484 4.008 1 97.62 120 ARG B C 1
ATOM 3830 O O . ARG B 1 120 ? -3.898 9.68 3.912 1 97.62 120 ARG B O 1
ATOM 3837 N N . GLU B 1 121 ? -4.254 7.656 4.789 1 97.31 121 GLU B N 1
ATOM 3838 C CA . GLU B 1 121 ? -5.469 8.031 5.5 1 97.31 121 GLU B CA 1
ATOM 3839 C C . GLU B 1 121 ? -5.176 9.062 6.586 1 97.31 121 GLU B C 1
ATOM 3841 O O . GLU B 1 121 ? -6.004 9.938 6.863 1 97.31 121 GLU B O 1
ATOM 3846 N N . ILE B 1 122 ? -4.059 8.953 7.262 1 98.06 122 ILE B N 1
ATOM 3847 C CA . ILE B 1 122 ? -3.789 9.93 8.305 1 98.06 122 ILE B CA 1
ATOM 3848 C C . ILE B 1 122 ? -3.58 11.312 7.68 1 98.06 122 ILE B C 1
ATOM 3850 O O . ILE B 1 122 ? -4 12.328 8.242 1 98.06 122 ILE B O 1
ATOM 3854 N N . LEU B 1 123 ? -2.947 11.352 6.527 1 98.38 123 LEU B N 1
ATOM 3855 C CA . LEU B 1 123 ? -2.744 12.641 5.871 1 98.38 123 LEU B CA 1
ATOM 3856 C C . LEU B 1 123 ? -4.059 13.18 5.316 1 98.38 123 LEU B C 1
ATOM 3858 O O . LEU B 1 123 ? -4.32 14.383 5.391 1 98.38 123 LEU B O 1
ATOM 3862 N N . LEU B 1 124 ? -4.883 12.273 4.758 1 98.06 124 LEU B N 1
ATOM 3863 C CA . LEU B 1 124 ? -6.195 12.688 4.273 1 98.06 124 LEU B CA 1
ATOM 3864 C C . LEU B 1 124 ? -7.039 13.258 5.406 1 98.06 124 LEU B C 1
ATOM 3866 O O . LEU B 1 124 ? -7.719 14.273 5.227 1 98.06 124 LEU B O 1
ATOM 3870 N N . SER B 1 125 ? -6.992 12.602 6.559 1 97.75 125 SER B N 1
ATOM 3871 C CA . SER B 1 125 ? -7.727 13.094 7.719 1 97.75 125 SER B CA 1
ATOM 3872 C C . SER B 1 125 ? -7.262 14.484 8.117 1 97.75 125 SER B C 1
ATOM 3874 O O . SER B 1 125 ? -8.078 15.344 8.461 1 97.75 125 SER B O 1
ATOM 3876 N N . ALA B 1 126 ? -5.988 14.703 8.086 1 98.19 126 ALA B N 1
ATOM 3877 C CA . ALA B 1 126 ? -5.43 16.016 8.398 1 98.19 126 ALA B CA 1
ATOM 3878 C C . ALA B 1 126 ? -5.887 17.062 7.391 1 98.19 126 ALA B C 1
ATOM 3880 O O . ALA B 1 126 ? -6.195 18.203 7.762 1 98.19 126 ALA B O 1
ATOM 3881 N N . ALA B 1 127 ? -5.883 16.688 6.09 1 97.88 127 ALA B N 1
ATOM 3882 C CA . ALA B 1 127 ? -6.348 17.594 5.047 1 97.88 127 ALA B CA 1
ATOM 3883 C C . ALA B 1 127 ? -7.801 18 5.273 1 97.88 127 ALA B C 1
ATOM 3885 O O . ALA B 1 127 ? -8.164 19.172 5.105 1 97.88 127 ALA B O 1
ATOM 3886 N N . CYS B 1 128 ? -8.562 17.031 5.656 1 97 128 CYS B N 1
ATOM 3887 C CA . CYS B 1 128 ? -9.953 17.328 5.965 1 97 128 CYS B CA 1
ATOM 3888 C C . CYS B 1 128 ? -10.062 18.266 7.16 1 97 128 CYS B C 1
ATOM 3890 O O . CYS B 1 128 ? -10.82 19.234 7.125 1 97 128 CYS B O 1
ATOM 3892 N N . SER B 1 129 ? -9.32 17.984 8.211 1 96.06 129 SER B N 1
ATOM 3893 C CA . SER B 1 129 ? -9.336 18.812 9.414 1 96.06 129 SER B CA 1
ATOM 3894 C C . SER B 1 129 ? -8.828 20.219 9.125 1 96.06 129 SER B C 1
ATOM 3896 O O . SER B 1 129 ? -9.312 21.188 9.719 1 96.06 129 SER B O 1
ATOM 3898 N N . ALA B 1 130 ? -7.809 20.312 8.258 1 95.81 130 ALA B N 1
ATOM 3899 C CA . ALA B 1 130 ? -7.281 21.625 7.879 1 95.81 130 ALA B CA 1
ATOM 3900 C C . ALA B 1 130 ? -8.359 22.469 7.207 1 95.81 130 ALA B C 1
ATOM 3902 O O . ALA B 1 130 ? -8.367 23.703 7.352 1 95.81 130 ALA B O 1
ATOM 3903 N N . ASN B 1 131 ? -9.211 21.812 6.453 1 93.81 131 ASN B N 1
ATOM 3904 C CA . ASN B 1 131 ? -10.312 22.5 5.805 1 93.81 131 ASN B CA 1
ATOM 3905 C C . ASN B 1 131 ? -11.406 22.875 6.801 1 93.81 131 ASN B C 1
ATOM 3907 O O . ASN B 1 131 ? -11.875 24.016 6.824 1 93.81 131 ASN B O 1
ATOM 3911 N N . GLU B 1 132 ? -11.828 21.891 7.59 1 91.38 132 GLU B N 1
ATOM 3912 C CA . GLU B 1 132 ? -12.844 22.094 8.625 1 91.38 132 GLU B CA 1
ATOM 3913 C C . GLU B 1 132 ? -12.758 21 9.688 1 91.38 132 GLU B C 1
ATOM 3915 O O . GLU B 1 132 ? -13.18 19.859 9.453 1 91.38 132 GLU B O 1
ATOM 3920 N N . PRO B 1 133 ? -12.336 21.406 10.891 1 93.69 133 PRO B N 1
ATOM 3921 C CA . PRO B 1 133 ? -12.242 20.391 11.945 1 93.69 133 PRO B CA 1
ATOM 3922 C C . PRO B 1 133 ? -13.602 19.812 12.32 1 93.69 133 PRO B C 1
ATOM 3924 O O . PRO B 1 133 ? -14.547 20.547 12.609 1 93.69 133 PRO B O 1
ATOM 3927 N N . ARG B 1 134 ? -13.734 18.531 12.234 1 91.44 134 ARG B N 1
ATOM 3928 C CA . ARG B 1 134 ? -14.938 17.797 12.602 1 91.44 134 ARG B CA 1
ATOM 3929 C C . ARG B 1 134 ? -14.578 16.484 13.297 1 91.44 134 ARG B C 1
ATOM 3931 O O . ARG B 1 134 ? -13.477 15.961 13.117 1 91.44 134 ARG B O 1
ATOM 3938 N N . PRO B 1 135 ? -15.484 15.992 14.125 1 93.06 135 PRO B N 1
ATOM 3939 C CA . PRO B 1 135 ? -15.195 14.734 14.82 1 93.06 135 PRO B CA 1
ATOM 3940 C C . PRO B 1 135 ? -15.023 13.555 13.867 1 93.06 135 PRO B C 1
ATOM 3942 O O . PRO B 1 135 ? -14.359 12.578 14.211 1 93.06 135 PRO B O 1
ATOM 3945 N N . ALA B 1 136 ? -15.641 13.664 12.711 1 93.31 136 ALA B N 1
ATOM 3946 C CA . ALA B 1 136 ? -15.531 12.586 11.734 1 93.31 136 ALA B CA 1
ATOM 3947 C C . ALA B 1 136 ? -15.812 13.102 10.32 1 93.31 136 ALA B C 1
ATOM 3949 O O . ALA B 1 136 ? -16.484 14.117 10.148 1 93.31 136 ALA B O 1
ATOM 3950 N N . TYR B 1 137 ? -15.281 12.445 9.32 1 91.06 137 TYR B N 1
ATOM 3951 C CA . TYR B 1 137 ? -15.477 12.812 7.922 1 91.06 137 TYR B CA 1
ATOM 3952 C C . TYR B 1 137 ? -15.969 11.617 7.113 1 91.06 137 TYR B C 1
ATOM 3954 O O . TYR B 1 137 ? -15.531 10.484 7.328 1 91.06 137 TYR B O 1
ATOM 3962 N N . ARG B 1 138 ? -16.828 11.945 6.199 1 81.56 138 ARG B N 1
ATOM 3963 C CA . ARG B 1 138 ? -17.266 10.93 5.242 1 81.56 138 ARG B CA 1
ATOM 3964 C C . ARG B 1 138 ? -16.391 10.93 3.998 1 81.56 138 ARG B C 1
ATOM 3966 O O . ARG B 1 138 ? -15.891 11.984 3.584 1 81.56 138 ARG B O 1
ATOM 3973 N N . THR B 1 139 ? -16.219 9.781 3.494 1 68.75 139 THR B N 1
ATOM 3974 C CA . THR B 1 139 ? -15.352 9.633 2.328 1 68.75 139 THR B CA 1
ATOM 3975 C C . THR B 1 139 ? -15.883 10.453 1.155 1 68.75 139 THR B C 1
ATOM 3977 O O . THR B 1 139 ? -17.078 10.445 0.878 1 68.75 139 THR B O 1
ATOM 3980 N N . GLY B 1 140 ? -15.055 11.141 0.462 1 69.25 140 GLY B N 1
ATOM 3981 C CA . GLY B 1 140 ? -15.367 11.773 -0.812 1 69.25 140 GLY B CA 1
ATOM 3982 C C . GLY B 1 140 ? -16.062 13.117 -0.663 1 69.25 140 GLY B C 1
ATOM 3983 O O . GLY B 1 140 ? -16.297 13.812 -1.652 1 69.25 140 GLY B O 1
ATOM 3984 N N . LYS B 1 141 ? -16.203 13.602 0.45 1 66.94 141 LYS B N 1
ATOM 3985 C CA . LYS B 1 141 ? -17.031 14.789 0.579 1 66.94 141 LYS B CA 1
ATOM 3986 C C . LYS B 1 141 ? -16.188 16.047 0.683 1 66.94 141 LYS B C 1
ATOM 3988 O O . LYS B 1 141 ? -16.672 17.156 0.477 1 66.94 141 LYS B O 1
ATOM 3993 N N . ASN B 1 142 ? -15.031 15.969 0.935 1 84.69 142 ASN B N 1
ATOM 3994 C CA . ASN B 1 142 ? -14.164 17.125 1.063 1 84.69 142 ASN B CA 1
ATOM 3995 C C . ASN B 1 142 ? -13.32 17.344 -0.19 1 84.69 142 ASN B C 1
ATOM 3997 O O . ASN B 1 142 ? -12.25 16.75 -0.331 1 84.69 142 ASN B O 1
ATOM 4001 N N . LYS B 1 143 ? -13.75 18.188 -1.076 1 88.88 143 LYS B N 1
ATOM 4002 C CA . LYS B 1 143 ? -13.148 18.406 -2.387 1 88.88 143 LYS B CA 1
ATOM 4003 C C . LYS B 1 143 ? -11.742 18.969 -2.254 1 88.88 143 LYS B C 1
ATOM 4005 O O . LYS B 1 143 ? -10.836 18.594 -2.996 1 88.88 143 LYS B O 1
ATOM 4010 N N . GLU B 1 144 ? -11.609 19.859 -1.293 1 91.94 144 GLU B N 1
ATOM 4011 C CA . GLU B 1 144 ? -10.297 20.484 -1.088 1 91.94 144 GLU B CA 1
ATOM 4012 C C . GLU B 1 144 ? -9.266 19.453 -0.63 1 91.94 144 GLU B C 1
ATOM 4014 O O . GLU B 1 144 ? -8.133 19.453 -1.106 1 91.94 144 GLU B O 1
ATOM 4019 N N . ALA B 1 145 ? -9.68 18.641 0.273 1 95.44 145 ALA B N 1
ATOM 4020 C CA . ALA B 1 145 ? -8.805 17.578 0.768 1 95.44 145 ALA B CA 1
ATOM 4021 C C . ALA B 1 145 ? -8.445 16.594 -0.344 1 95.44 145 ALA B C 1
ATOM 4023 O O . ALA B 1 145 ? -7.289 16.188 -0.479 1 95.44 145 ALA B O 1
ATOM 4024 N N . THR B 1 146 ? -9.391 16.312 -1.16 1 93.81 146 THR B N 1
ATOM 4025 C CA . THR B 1 146 ? -9.172 15.391 -2.27 1 93.81 146 THR B CA 1
ATOM 4026 C C . THR B 1 146 ? -8.219 15.992 -3.293 1 93.81 146 THR B C 1
ATOM 4028 O O . THR B 1 146 ? -7.34 15.297 -3.812 1 93.81 146 THR B O 1
ATOM 4031 N N . ALA B 1 147 ? -8.422 17.234 -3.6 1 94.88 147 ALA B N 1
ATOM 4032 C CA . ALA B 1 147 ? -7.535 17.938 -4.523 1 94.88 147 ALA B CA 1
ATOM 4033 C C . ALA B 1 147 ? -6.105 17.984 -3.986 1 94.88 147 ALA B C 1
ATOM 4035 O O . ALA B 1 147 ? -5.148 17.781 -4.734 1 94.88 147 ALA B O 1
ATOM 4036 N N . TYR B 1 148 ? -5.988 18.266 -2.74 1 96.31 148 TYR B N 1
ATOM 4037 C CA . TYR B 1 148 ? -4.676 18.266 -2.1 1 96.31 148 TYR B CA 1
ATOM 4038 C C . TYR B 1 148 ? -4 16.906 -2.219 1 96.31 148 TYR B C 1
ATOM 4040 O O . TYR B 1 148 ? -2.826 16.828 -2.582 1 96.31 148 TYR B O 1
ATOM 4048 N N . MET B 1 149 ? -4.762 15.844 -1.93 1 96.38 149 MET B N 1
ATOM 4049 C CA . MET B 1 149 ? -4.215 14.492 -1.91 1 96.38 149 MET B CA 1
ATOM 4050 C C . MET B 1 149 ? -3.75 14.07 -3.301 1 96.38 149 MET B C 1
ATOM 4052 O O . MET B 1 149 ? -2.83 13.258 -3.434 1 96.38 149 MET B O 1
ATOM 4056 N N . SER B 1 150 ? -4.328 14.648 -4.32 1 94.88 150 SER B N 1
ATOM 4057 C CA . SER B 1 150 ? -3.945 14.32 -5.688 1 94.88 150 SER B CA 1
ATOM 4058 C C . SER B 1 150 ? -2.527 14.797 -5.992 1 94.88 150 SER B C 1
ATOM 4060 O O . SER B 1 150 ? -1.913 14.352 -6.965 1 94.88 150 SER B O 1
ATOM 4062 N N . ARG B 1 151 ? -1.952 15.633 -5.152 1 95.19 151 ARG B N 1
ATOM 4063 C CA . ARG B 1 151 ? -0.62 16.188 -5.371 1 95.19 151 ARG B CA 1
ATOM 4064 C C . ARG B 1 151 ? 0.394 15.57 -4.418 1 95.19 151 ARG B C 1
ATOM 4066 O O . ARG B 1 151 ? 1.592 15.844 -4.512 1 95.19 151 ARG B O 1
ATOM 4073 N N . VAL B 1 152 ? -0.073 14.805 -3.52 1 96.56 152 VAL B N 1
ATOM 4074 C CA . VAL B 1 152 ? 0.809 14.125 -2.578 1 96.56 152 VAL B CA 1
ATOM 4075 C C . VAL B 1 152 ? 1.505 12.961 -3.273 1 96.56 152 VAL B C 1
ATOM 4077 O O . VAL B 1 152 ? 0.887 12.242 -4.062 1 96.56 152 VAL B O 1
ATOM 4080 N N . ARG B 1 153 ? 2.777 12.805 -2.957 1 94.06 153 ARG B N 1
ATOM 4081 C CA . ARG B 1 153 ? 3.564 11.742 -3.572 1 94.06 153 ARG B CA 1
ATOM 4082 C C . ARG B 1 153 ? 3.975 10.695 -2.541 1 94.06 153 ARG B C 1
ATOM 4084 O O . ARG B 1 153 ? 4.246 11.031 -1.386 1 94.06 153 ARG B O 1
ATOM 4091 N N . LEU B 1 154 ? 3.959 9.484 -2.959 1 93.06 154 LEU B N 1
ATOM 4092 C CA . LEU B 1 154 ? 4.473 8.367 -2.178 1 93.06 154 LEU B CA 1
ATOM 4093 C C . LEU B 1 154 ? 5.922 8.07 -2.541 1 93.06 154 LEU B C 1
ATOM 4095 O O . LEU B 1 154 ? 6.234 7.797 -3.703 1 93.06 154 LEU B O 1
ATOM 4099 N N . GLY B 1 155 ? 6.789 8.195 -1.562 1 89.12 155 GLY B N 1
ATOM 4100 C CA . GLY B 1 155 ? 8.211 7.957 -1.779 1 89.12 155 GLY B CA 1
ATOM 4101 C C . GLY B 1 155 ? 8.602 6.5 -1.617 1 89.12 155 GLY B C 1
ATOM 4102 O O . GLY B 1 155 ? 7.746 5.648 -1.356 1 89.12 155 GLY B O 1
ATOM 4103 N N . GLN B 1 156 ? 9.844 6.273 -1.863 1 82.5 156 GLN B N 1
ATOM 4104 C CA . GLN B 1 156 ? 10.414 4.941 -1.674 1 82.5 156 GLN B CA 1
ATOM 4105 C C . GLN B 1 156 ? 10.469 4.574 -0.194 1 82.5 156 GLN B C 1
ATOM 4107 O O . GLN B 1 156 ? 10.633 5.445 0.661 1 82.5 156 GLN B O 1
ATOM 4112 N N . THR B 1 157 ? 10.32 3.268 -0.014 1 83.81 157 THR B N 1
ATOM 4113 C CA . THR B 1 157 ? 10.5 2.816 1.361 1 83.81 157 THR B CA 1
ATOM 4114 C C . THR B 1 157 ? 11.969 2.912 1.771 1 83.81 157 THR B C 1
ATOM 4116 O O . THR B 1 157 ? 12.859 2.967 0.917 1 83.81 157 THR B O 1
ATOM 4119 N N . GLU B 1 158 ? 12.258 3.105 3 1 71.94 158 GLU B N 1
ATOM 4120 C CA . GLU B 1 158 ? 13.617 3.24 3.51 1 71.94 158 GLU B CA 1
ATOM 4121 C C . GLU B 1 158 ? 14.055 1.983 4.258 1 71.94 158 GLU B C 1
ATOM 4123 O O . GLU B 1 158 ? 13.242 1.345 4.934 1 71.94 158 GLU B O 1
ATOM 4128 N N . HIS B 1 159 ? 15.422 1.6 3.971 1 60.69 159 HIS B N 1
ATOM 4129 C CA . HIS B 1 159 ? 16 0.399 4.562 1 60.69 159 HIS B CA 1
ATOM 4130 C C . HIS B 1 159 ? 16.141 0.542 6.078 1 60.69 159 HIS B C 1
ATOM 4132 O O . HIS B 1 159 ? 16.312 1.649 6.586 1 60.69 159 HIS B O 1
ATOM 4138 N N . GLY B 1 160 ? 16.156 -0.679 6.945 1 57.84 160 GLY B N 1
ATOM 4139 C CA . GLY B 1 160 ? 16.266 -0.826 8.391 1 57.84 160 GLY B CA 1
ATOM 4140 C C . GLY B 1 160 ? 14.922 -0.987 9.078 1 57.84 160 GLY B C 1
ATOM 4141 O O . GLY B 1 160 ? 14.805 -1.757 10.039 1 57.84 160 GLY B O 1
ATOM 4142 N N . SER B 1 161 ? 14.039 -0.041 8.672 1 65.94 161 SER B N 1
ATOM 4143 C CA . SER B 1 161 ? 12.656 -0.199 9.109 1 65.94 161 SER B CA 1
ATOM 4144 C C . SER B 1 161 ? 11.68 0.066 7.973 1 65.94 161 SER B C 1
ATOM 4146 O O . SER B 1 161 ? 12.039 0.689 6.973 1 65.94 161 SER B O 1
ATOM 4148 N N . PHE B 1 162 ? 10.719 -0.811 7.82 1 80.06 162 PHE B N 1
ATOM 4149 C CA . PHE B 1 162 ? 9.68 -0.555 6.824 1 80.06 162 PHE B CA 1
ATOM 4150 C C . PHE B 1 162 ? 9.016 0.792 7.07 1 80.06 162 PHE B C 1
ATOM 4152 O O . PHE B 1 162 ? 8.164 0.915 7.953 1 80.06 162 PHE B O 1
ATOM 4159 N N . VAL B 1 163 ? 9.617 1.866 6.434 1 88.75 163 VAL B N 1
ATOM 4160 C CA . VAL B 1 163 ? 9.125 3.229 6.609 1 88.75 163 VAL B CA 1
ATOM 4161 C C . VAL B 1 163 ? 8.406 3.689 5.344 1 88.75 163 VAL B C 1
ATOM 4163 O O . VAL B 1 163 ? 8.969 3.617 4.246 1 88.75 163 VAL B O 1
ATOM 4166 N N . VAL B 1 164 ? 7.176 4.082 5.504 1 92.5 164 VAL B N 1
ATOM 4167 C CA . VAL B 1 164 ? 6.422 4.699 4.418 1 92.5 164 VAL B CA 1
ATOM 4168 C C . VAL B 1 164 ? 6.672 6.207 4.406 1 92.5 164 VAL B C 1
ATOM 4170 O O . VAL B 1 164 ? 6.574 6.863 5.445 1 92.5 164 VAL B O 1
ATOM 4173 N N . THR B 1 165 ? 7.004 6.715 3.275 1 92.44 165 THR B N 1
ATOM 4174 C CA . THR B 1 165 ? 7.316 8.133 3.164 1 92.44 165 THR B CA 1
ATOM 4175 C C . THR B 1 165 ? 6.324 8.836 2.24 1 92.44 165 THR B C 1
ATOM 4177 O O . THR B 1 165 ? 6.129 8.414 1.099 1 92.44 165 THR B O 1
ATOM 4180 N N . LEU B 1 166 ? 5.703 9.859 2.713 1 96.44 166 LEU B N 1
ATOM 4181 C CA . LEU B 1 166 ? 4.836 10.719 1.913 1 96.44 166 LEU B CA 1
ATOM 4182 C C . LEU B 1 166 ? 5.477 12.086 1.697 1 96.44 166 LEU B C 1
ATOM 4184 O O . LEU B 1 166 ? 5.965 12.703 2.646 1 96.44 166 LEU B O 1
ATOM 4188 N N . PHE B 1 167 ? 5.5 12.523 0.489 1 95.5 167 PHE B N 1
ATOM 4189 C CA . PHE B 1 167 ? 5.941 13.875 0.146 1 95.5 167 PHE B CA 1
ATOM 4190 C C . PHE B 1 167 ? 4.75 14.812 -0.009 1 95.5 167 PHE B C 1
ATOM 4192 O O . PHE B 1 167 ? 3.973 14.68 -0.957 1 95.5 167 PHE B O 1
ATOM 4199 N N . ALA B 1 168 ? 4.641 15.664 0.943 1 97.19 168 ALA B N 1
ATOM 4200 C CA . ALA B 1 168 ? 3.547 16.625 0.957 1 97.19 168 ALA B CA 1
ATOM 4201 C C . ALA B 1 168 ? 3.99 17.969 0.367 1 97.19 168 ALA B C 1
ATOM 4203 O O . ALA B 1 168 ? 4.953 18.578 0.842 1 97.19 168 ALA B O 1
ATOM 4204 N N . PRO B 1 169 ? 3.254 18.422 -0.591 1 94.44 169 PRO B N 1
ATOM 4205 C CA . PRO B 1 169 ? 3.67 19.672 -1.241 1 94.44 169 PRO B CA 1
ATOM 4206 C C . PRO B 1 169 ? 3.51 20.891 -0.337 1 94.44 169 PRO B C 1
ATOM 4208 O O . PRO B 1 169 ? 2.564 20.953 0.452 1 94.44 169 PRO B O 1
ATOM 4211 N N . VAL B 1 170 ? 4.402 21.812 -0.465 1 93.88 170 VAL B N 1
ATOM 4212 C CA . VAL B 1 170 ? 4.352 23.078 0.246 1 93.88 170 VAL B CA 1
ATOM 4213 C C . VAL B 1 170 ? 4.949 24.188 -0.625 1 93.88 170 VAL B C 1
ATOM 4215 O O . VAL B 1 170 ? 6.047 24.031 -1.162 1 93.88 170 VAL B O 1
ATOM 4218 N N . PRO B 1 171 ? 4.195 25.25 -0.814 1 91.94 171 PRO B N 1
ATOM 4219 C CA . PRO B 1 171 ? 4.797 26.359 -1.555 1 91.94 171 PRO B CA 1
ATOM 4220 C C . PRO B 1 171 ? 5.938 27.031 -0.791 1 91.94 171 PRO B C 1
ATOM 4222 O O . PRO B 1 171 ? 5.863 27.172 0.432 1 91.94 171 PRO B O 1
ATOM 4225 N N . PRO B 1 172 ? 6.949 27.391 -1.522 1 89.25 172 PRO B N 1
ATOM 4226 C CA . PRO B 1 172 ? 8.062 28.078 -0.853 1 89.25 172 PRO B CA 1
ATOM 4227 C C . PRO B 1 172 ? 7.664 29.438 -0.28 1 89.25 172 PRO B C 1
ATOM 4229 O O . PRO B 1 172 ? 6.711 30.062 -0.758 1 89.25 172 PRO B O 1
ATOM 4232 N N . SER B 1 173 ? 8.414 29.812 0.752 1 88 173 SER B N 1
ATOM 4233 C CA . SER B 1 173 ? 8.242 31.156 1.29 1 88 173 SER B CA 1
ATOM 4234 C C . SER B 1 173 ? 8.953 32.188 0.427 1 88 173 SER B C 1
ATOM 4236 O O . SER B 1 173 ? 10.07 31.969 -0.042 1 88 173 SER B O 1
ATOM 4238 N N . LEU B 1 174 ? 8.258 33.25 0.173 1 83.12 174 LEU B N 1
ATOM 4239 C CA . LEU B 1 174 ? 8.859 34.312 -0.625 1 83.12 174 LEU B CA 1
ATOM 4240 C C . LEU B 1 174 ? 9.57 35.344 0.265 1 83.12 174 LEU B C 1
ATOM 4242 O O . LEU B 1 174 ? 10.211 36.25 -0.233 1 83.12 174 LEU B O 1
ATOM 4246 N N . GLU B 1 175 ? 9.383 35.375 1.55 1 73.69 175 GLU B N 1
ATOM 4247 C CA . GLU B 1 175 ? 9.984 36.344 2.482 1 73.69 175 GLU B CA 1
ATOM 4248 C C . GLU B 1 175 ? 11.398 35.906 2.875 1 73.69 175 GLU B C 1
ATOM 42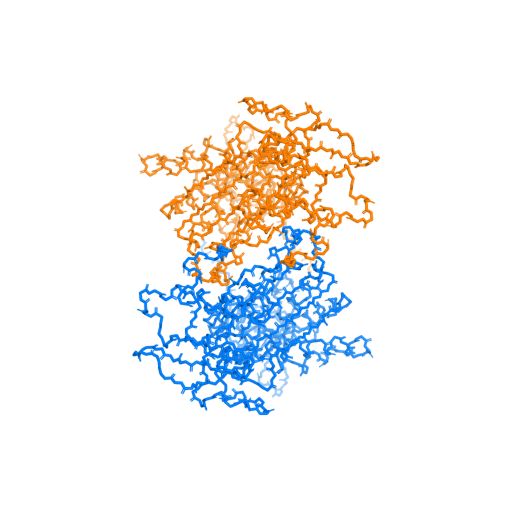50 O O . GLU B 1 175 ? 12.078 36.594 3.637 1 73.69 175 GLU B O 1
ATOM 4255 N N . GLY B 1 176 ? 12.117 35.094 2.184 1 61.25 176 GLY B N 1
ATOM 4256 C CA . GLY B 1 176 ? 13.461 34.625 2.477 1 61.25 176 GLY B CA 1
ATOM 4257 C C . GLY B 1 176 ? 13.508 33.625 3.623 1 61.25 176 GLY B C 1
ATOM 4258 O O . GLY B 1 176 ? 12.492 33.375 4.27 1 61.25 176 GLY B O 1
ATOM 4259 N N . PRO B 1 177 ? 14.602 32.906 3.826 1 60.31 177 PRO B N 1
ATOM 4260 C CA . PRO B 1 177 ? 14.766 31.812 4.777 1 60.31 177 PRO B CA 1
ATOM 4261 C C . PRO B 1 177 ? 14.805 32.281 6.23 1 60.31 177 PRO B C 1
ATOM 4263 O O . PRO B 1 177 ? 15.547 31.734 7.043 1 60.31 177 PRO B O 1
ATOM 4266 N N . LYS B 1 178 ? 14.117 33.375 6.555 1 59.59 178 LYS B N 1
ATOM 4267 C CA . LYS B 1 178 ? 14.25 33.75 7.957 1 59.59 178 LYS B CA 1
ATOM 4268 C C . LYS B 1 178 ? 13.43 32.844 8.859 1 59.59 178 LYS B C 1
ATOM 4270 O O . LYS B 1 178 ? 12.234 32.656 8.625 1 59.59 178 LYS B O 1
ATOM 4275 N N . GLN B 1 179 ? 14.242 31.969 9.516 1 63.09 179 GLN B N 1
ATOM 4276 C CA . GLN B 1 179 ? 13.617 31.109 10.523 1 63.09 179 GLN B CA 1
ATOM 4277 C C . GLN B 1 179 ? 12.852 31.938 11.555 1 63.09 179 GLN B C 1
ATOM 4279 O O . GLN B 1 179 ? 13.398 32.875 12.125 1 63.09 179 GLN B O 1
ATOM 4284 N N . SER B 1 180 ? 11.523 31.906 11.391 1 65.44 180 SER B N 1
ATOM 4285 C CA . SER B 1 180 ? 10.727 32.562 12.422 1 65.44 180 SER B CA 1
ATOM 4286 C C . SER B 1 180 ? 10.742 31.75 13.719 1 65.44 180 SER B C 1
ATOM 4288 O O . SER B 1 180 ? 10.867 30.531 13.695 1 65.44 180 SER B O 1
ATOM 4290 N N . ASP B 1 181 ? 10.789 32.406 14.836 1 76.56 181 ASP B N 1
ATOM 4291 C CA . ASP B 1 181 ? 10.789 31.797 16.156 1 76.56 181 ASP B CA 1
ATOM 4292 C C . ASP B 1 181 ? 9.43 31.156 16.469 1 76.56 181 ASP B C 1
ATOM 4294 O O . ASP B 1 181 ? 9.328 30.297 17.344 1 76.56 181 ASP B O 1
ATOM 4298 N N . PHE B 1 182 ? 8.453 31.672 15.711 1 80 182 PHE B N 1
ATOM 4299 C CA . PHE B 1 182 ? 7.109 31.188 16.016 1 80 182 PHE B CA 1
ATOM 4300 C C . PHE B 1 182 ? 6.402 30.734 14.734 1 80 182 PHE B C 1
ATOM 4302 O O . PHE B 1 182 ? 6.703 31.219 13.648 1 80 182 PHE B O 1
ATOM 4309 N N . TRP B 1 183 ? 5.496 29.766 14.938 1 87.19 183 TRP B N 1
ATOM 4310 C CA . TRP B 1 183 ? 4.66 29.344 13.82 1 87.19 183 TRP B CA 1
ATOM 4311 C C . TRP B 1 183 ? 3.73 30.469 13.383 1 87.19 183 TRP B C 1
ATOM 4313 O O . TRP B 1 183 ? 3.152 31.172 14.219 1 87.19 183 TRP B O 1
ATOM 4323 N N . PRO B 1 184 ? 3.605 30.703 12.148 1 82.44 184 PRO B N 1
ATOM 4324 C CA . PRO B 1 184 ? 2.59 31.656 11.688 1 82.44 184 PRO B CA 1
ATOM 4325 C C . PRO B 1 184 ? 1.176 31.25 12.094 1 82.44 184 PRO B C 1
ATOM 4327 O O . PRO B 1 184 ? 0.916 30.062 12.344 1 82.44 184 PRO B O 1
ATOM 4330 N N . VAL B 1 185 ? 0.324 32.25 12.211 1 83.38 185 VAL B N 1
ATOM 4331 C CA . VAL B 1 185 ? -1.076 31.922 12.469 1 83.38 185 VAL B CA 1
ATOM 4332 C C . VAL B 1 185 ? -1.668 31.188 11.281 1 83.38 185 VAL B C 1
ATOM 4334 O O . VAL B 1 185 ? -1.259 31.406 10.141 1 83.38 185 VAL B O 1
ATOM 4337 N N . PRO B 1 186 ? -2.625 30.281 11.5 1 84.19 186 PRO B N 1
ATOM 4338 C CA . PRO B 1 186 ? -3.178 29.422 10.445 1 84.19 186 PRO B CA 1
ATOM 4339 C C . PRO B 1 186 ? -3.664 30.219 9.242 1 84.19 186 PRO B C 1
ATOM 4341 O O . PRO B 1 186 ? -3.486 29.781 8.102 1 84.19 186 PRO B O 1
ATOM 4344 N N . ALA B 1 187 ? -4.199 31.344 9.43 1 80.12 187 ALA B N 1
ATOM 4345 C CA . ALA B 1 187 ? -4.75 32.156 8.352 1 80.12 187 ALA B CA 1
ATOM 4346 C C . ALA B 1 187 ? -3.65 32.625 7.402 1 80.12 187 ALA B C 1
ATOM 4348 O O . ALA B 1 187 ? -3.918 32.938 6.238 1 80.12 187 ALA B O 1
ATOM 4349 N N . GLU B 1 188 ? -2.398 32.625 7.848 1 84.5 188 GLU B N 1
ATOM 4350 C CA . GLU B 1 188 ? -1.272 33.125 7.062 1 84.5 188 GLU B CA 1
ATOM 4351 C C . GLU B 1 188 ? -0.543 31.969 6.359 1 84.5 188 GLU B C 1
ATOM 4353 O O . GLU B 1 188 ? 0.376 32.219 5.57 1 84.5 188 GLU B O 1
ATOM 4358 N N . GLU B 1 189 ? -0.975 30.828 6.625 1 90 189 GLU B N 1
ATOM 4359 C CA . GLU B 1 189 ? -0.319 29.672 6.035 1 90 189 GLU B CA 1
ATOM 4360 C C . GLU B 1 189 ? -1.07 29.172 4.801 1 90 189 GLU B C 1
ATOM 4362 O O . GLU B 1 189 ? -2.303 29.203 4.77 1 90 189 GLU B O 1
ATOM 4367 N N . PRO B 1 190 ? -0.275 28.844 3.814 1 93.75 190 PRO B N 1
ATOM 4368 C CA . PRO B 1 190 ? -0.978 28.172 2.721 1 93.75 190 PRO B CA 1
ATOM 4369 C C . PRO B 1 190 ? -1.65 26.875 3.162 1 93.75 190 PRO B C 1
ATOM 4371 O O . PRO B 1 190 ? -1.19 26.234 4.105 1 93.75 190 PRO B O 1
ATOM 4374 N N . PHE B 1 191 ? -2.721 26.5 2.531 1 95.25 191 PHE B N 1
ATOM 4375 C CA . PHE B 1 191 ? -3.482 25.312 2.883 1 95.25 191 PHE B CA 1
ATOM 4376 C C . PHE B 1 191 ? -2.57 24.094 2.973 1 95.25 191 PHE B C 1
ATOM 4378 O O . PHE B 1 191 ? -2.709 23.281 3.885 1 95.25 191 PHE B O 1
ATOM 4385 N N . ASP B 1 192 ? -1.652 24 2 1 96.81 192 ASP B N 1
ATOM 4386 C CA . ASP B 1 192 ? -0.751 22.859 1.941 1 96.81 192 ASP B CA 1
ATOM 4387 C C . ASP B 1 192 ? 0.03 22.703 3.246 1 96.81 192 ASP B C 1
ATOM 4389 O O . ASP B 1 192 ? 0.137 21.594 3.785 1 96.81 192 ASP B O 1
ATOM 4393 N N . ARG B 1 193 ? 0.505 23.766 3.732 1 95.88 193 ARG B N 1
ATOM 4394 C CA . ARG B 1 193 ? 1.236 23.75 4.996 1 95.88 193 ARG B CA 1
ATOM 4395 C C . ARG B 1 193 ? 0.297 23.484 6.168 1 95.88 193 ARG B C 1
ATOM 4397 O O . ARG B 1 193 ? 0.659 22.781 7.113 1 95.88 193 ARG B O 1
ATOM 4404 N N . LEU B 1 194 ? -0.843 24.062 6.074 1 96.38 194 LEU B N 1
ATOM 4405 C CA . LEU B 1 194 ? -1.823 23.859 7.137 1 96.38 194 LEU B CA 1
ATOM 4406 C C . LEU B 1 194 ? -2.123 22.375 7.32 1 96.38 194 LEU B C 1
ATOM 4408 O O . LEU B 1 194 ? -2.318 21.906 8.445 1 96.38 194 LEU B O 1
ATOM 4412 N N . VAL B 1 195 ? -2.16 21.609 6.242 1 98.06 195 VAL B N 1
ATOM 4413 C CA . VAL B 1 195 ? -2.475 20.188 6.297 1 98.06 195 VAL B CA 1
ATOM 4414 C C . VAL B 1 195 ? -1.442 19.469 7.156 1 98.06 195 VAL B C 1
ATOM 4416 O O . VAL B 1 195 ? -1.801 18.719 8.07 1 98.06 195 VAL B O 1
ATOM 4419 N N . THR B 1 196 ? -0.144 19.672 6.887 1 98 196 THR B N 1
ATOM 4420 C CA . THR B 1 196 ? 0.886 18.938 7.621 1 98 196 THR B CA 1
ATOM 4421 C C . THR B 1 196 ? 0.988 19.453 9.055 1 98 196 THR B C 1
ATOM 4423 O O . THR B 1 196 ? 1.312 18.688 9.969 1 98 196 THR B O 1
ATOM 4426 N N . ARG B 1 197 ? 0.656 20.688 9.266 1 96.81 197 ARG B N 1
ATOM 4427 C CA . ARG B 1 197 ? 0.591 21.188 10.633 1 96.81 197 ARG B CA 1
ATOM 4428 C C . ARG B 1 197 ? -0.535 20.516 11.414 1 96.81 197 ARG B C 1
ATOM 4430 O O . ARG B 1 197 ? -0.349 20.125 12.562 1 96.81 197 ARG B O 1
ATOM 4437 N N . TYR B 1 198 ? -1.671 20.453 10.734 1 97.5 198 TYR B N 1
ATOM 4438 C CA . TYR B 1 198 ? -2.793 19.766 11.367 1 97.5 198 TYR B CA 1
ATOM 4439 C C . TYR B 1 198 ? -2.463 18.312 11.633 1 97.5 198 TYR B C 1
ATOM 4441 O O . TYR B 1 198 ? -2.914 17.734 12.625 1 97.5 198 TYR B O 1
ATOM 4449 N N . LEU B 1 199 ? -1.72 17.688 10.75 1 98.56 199 LEU B N 1
ATOM 4450 C CA . LEU B 1 199 ? -1.29 16.312 11 1 98.56 199 LEU B CA 1
ATOM 4451 C C . LEU B 1 199 ? -0.426 16.234 12.258 1 98.56 199 LEU B C 1
ATOM 4453 O O . LEU B 1 199 ? -0.69 15.414 13.148 1 98.56 199 LEU B O 1
ATOM 4457 N N . ALA B 1 200 ? 0.56 17.062 12.312 1 97.94 200 ALA B N 1
ATOM 4458 C CA . ALA B 1 200 ? 1.49 17.047 13.438 1 97.94 200 ALA B CA 1
ATOM 4459 C C . ALA B 1 200 ? 0.768 17.359 14.75 1 97.94 200 ALA B C 1
ATOM 4461 O O . ALA B 1 200 ? 0.941 16.641 15.734 1 97.94 200 ALA B O 1
ATOM 4462 N N . ASP B 1 201 ? -0.021 18.406 14.719 1 97.44 201 ASP B N 1
ATOM 4463 C CA . ASP B 1 201 ? -0.772 18.797 15.906 1 97.44 201 ASP B CA 1
ATOM 4464 C C . ASP B 1 201 ? -1.776 17.719 16.297 1 97.44 201 ASP B C 1
ATOM 4466 O O . ASP B 1 201 ? -1.942 17.422 17.484 1 97.44 201 ASP B O 1
ATOM 4470 N N . GLY B 1 202 ? -2.459 17.172 15.289 1 98.44 202 GLY B N 1
ATOM 4471 C CA . GLY B 1 202 ? -3.43 16.125 15.539 1 98.44 202 GLY B CA 1
ATOM 4472 C C . GLY B 1 202 ? -2.814 14.875 16.141 1 98.44 202 GLY B C 1
ATOM 4473 O O . GLY B 1 202 ? -3.391 14.273 17.047 1 98.44 202 GLY B O 1
ATOM 4474 N N . LEU B 1 203 ? -1.678 14.477 15.656 1 98.62 203 LEU B N 1
ATOM 4475 C CA . LEU B 1 203 ? -0.956 13.336 16.203 1 98.62 203 LEU B CA 1
ATOM 4476 C C . LEU B 1 203 ? -0.611 13.562 17.672 1 98.62 203 LEU B C 1
ATOM 4478 O O . LEU B 1 203 ? -0.833 12.68 18.5 1 98.62 203 LEU B O 1
ATOM 4482 N N . GLN B 1 204 ? -0.114 14.734 17.922 1 98.12 204 GLN B N 1
ATOM 4483 C CA . GLN B 1 204 ? 0.258 15.062 19.297 1 98.12 204 GLN B CA 1
ATOM 4484 C C . GLN B 1 204 ? -0.965 15.094 20.203 1 98.12 204 GLN B C 1
ATOM 4486 O O . GLN B 1 204 ? -0.921 14.578 21.328 1 98.12 204 GLN B O 1
ATOM 4491 N N . ALA B 1 205 ? -1.968 15.695 19.688 1 98.56 205 ALA B N 1
ATOM 4492 C CA . ALA B 1 205 ? -3.195 15.805 20.469 1 98.56 205 ALA B CA 1
ATOM 4493 C C . ALA B 1 205 ? -3.811 14.43 20.719 1 98.56 205 ALA B C 1
ATOM 4495 O O . ALA B 1 205 ? -4.309 14.156 21.812 1 98.56 205 ALA B O 1
ATOM 4496 N N . ALA B 1 206 ? -3.852 13.586 19.734 1 98.56 206 ALA B N 1
ATOM 4497 C CA . ALA B 1 206 ? -4.371 12.234 19.891 1 98.56 206 ALA B CA 1
ATOM 4498 C C . ALA B 1 206 ? -3.559 11.445 20.906 1 98.56 206 ALA B C 1
ATOM 4500 O O . ALA B 1 206 ? -4.121 10.711 21.719 1 98.56 206 ALA B O 1
ATOM 4501 N N . HIS B 1 207 ? -2.248 11.57 20.828 1 98.12 207 HIS B N 1
ATOM 4502 C CA . HIS B 1 207 ? -1.358 10.906 21.766 1 98.12 207 HIS B CA 1
ATOM 4503 C C . HIS B 1 207 ? -1.658 11.336 23.203 1 98.12 207 HIS B C 1
ATOM 4505 O O . HIS B 1 207 ? -1.786 10.492 24.094 1 98.12 207 HIS B O 1
ATOM 4511 N N . LYS B 1 208 ? -1.768 12.617 23.406 1 97.5 208 LYS B N 1
ATOM 4512 C CA . LYS B 1 208 ? -2.062 13.164 24.719 1 97.5 208 LYS B CA 1
ATOM 4513 C C . LYS B 1 208 ? -3.438 12.719 25.203 1 97.5 208 LYS B C 1
ATOM 4515 O O . LYS B 1 208 ? -3.607 12.391 26.391 1 97.5 208 LYS B O 1
ATOM 4520 N N . ALA B 1 209 ? -4.395 12.766 24.297 1 97.81 209 ALA B N 1
ATOM 4521 C CA . ALA B 1 209 ? -5.742 12.336 24.656 1 97.81 209 ALA B CA 1
ATOM 4522 C C . ALA B 1 209 ? -5.758 10.875 25.094 1 97.81 209 ALA B C 1
ATOM 4524 O O . ALA B 1 209 ? -6.406 10.523 26.094 1 97.81 209 ALA B O 1
ATOM 4525 N N . ALA B 1 210 ? -5.07 10.039 24.422 1 96.81 210 ALA B N 1
ATOM 4526 C CA . ALA B 1 210 ? -4.988 8.617 24.781 1 96.81 210 ALA B CA 1
ATOM 4527 C C . ALA B 1 210 ? -4.363 8.438 26.156 1 96.81 210 ALA B C 1
ATOM 4529 O O . ALA B 1 210 ? -4.824 7.609 26.938 1 96.81 210 ALA B O 1
ATOM 4530 N N . GLU B 1 211 ? -3.338 9.203 26.391 1 95.19 211 GLU B N 1
ATOM 4531 C CA . GLU B 1 211 ? -2.695 9.156 27.703 1 95.19 211 GLU B CA 1
ATOM 4532 C C . GLU B 1 211 ? -3.662 9.57 28.812 1 95.19 211 GLU B C 1
ATOM 4534 O O . GLU B 1 211 ? -3.672 8.969 29.891 1 95.19 211 GLU B O 1
ATOM 4539 N N . GLN B 1 212 ? -4.395 10.578 28.5 1 95.62 212 GLN B N 1
ATOM 4540 C CA . GLN B 1 212 ? -5.359 11.086 29.469 1 95.62 212 GLN B CA 1
ATOM 4541 C C . GLN B 1 212 ? -6.426 10.039 29.781 1 95.62 212 GLN B C 1
ATOM 4543 O O . GLN B 1 212 ? -6.844 9.891 30.922 1 95.62 212 GLN B O 1
ATOM 4548 N N . VAL B 1 213 ? -6.863 9.32 28.797 1 93 213 VAL B N 1
ATOM 4549 C CA . VAL B 1 213 ? -7.883 8.297 28.984 1 93 213 VAL B CA 1
ATOM 4550 C C . VAL B 1 213 ? -7.344 7.176 29.859 1 93 213 VAL B C 1
ATOM 4552 O O . VAL B 1 213 ? -8.055 6.672 30.734 1 93 213 VAL B O 1
ATOM 4555 N N . VAL B 1 214 ? -6.117 6.824 29.688 1 88.56 214 VAL B N 1
ATOM 4556 C CA . VAL B 1 214 ? -5.488 5.781 30.484 1 88.56 214 VAL B CA 1
ATOM 4557 C C . VAL B 1 214 ? -5.391 6.23 31.938 1 88.56 214 VAL B C 1
ATOM 4559 O O . VAL B 1 214 ? -5.504 5.418 32.875 1 88.56 214 VAL B O 1
ATOM 4562 N N . ARG B 1 215 ? -5.309 7.492 32.125 1 91.69 215 ARG B N 1
ATOM 4563 C CA . ARG B 1 215 ? -5.191 8.055 33.469 1 91.69 215 ARG B CA 1
ATOM 4564 C C . ARG B 1 215 ? -6.566 8.336 34.062 1 91.69 215 ARG B C 1
ATOM 4566 O O . ARG B 1 215 ? -6.672 8.977 35.125 1 91.69 215 ARG B O 1
ATOM 4573 N N . GLY B 1 216 ? -7.621 7.906 33.344 1 90.31 216 GLY B N 1
ATOM 4574 C CA . GLY B 1 216 ? -8.953 8.023 33.906 1 90.31 216 GLY B CA 1
ATOM 4575 C C . GLY B 1 216 ? -9.812 9.062 33.219 1 90.31 216 GLY B C 1
ATOM 4576 O O . GLY B 1 216 ? -10.953 9.312 33.594 1 90.31 216 GLY B O 1
ATOM 4577 N N . GLY B 1 217 ? -9.195 9.695 32.281 1 88.69 217 GLY B N 1
ATOM 4578 C CA . GLY B 1 217 ? -9.984 10.633 31.5 1 88.69 217 GLY B CA 1
ATOM 4579 C C . GLY B 1 217 ? -11.016 9.945 30.609 1 88.69 217 GLY B C 1
ATOM 4580 O O . GLY B 1 217 ? -11 8.727 30.453 1 88.69 217 GLY B O 1
ATOM 4581 N N . GLY B 1 218 ? -11.977 10.711 30.094 1 90.38 218 GLY B N 1
ATOM 4582 C CA . GLY B 1 218 ? -13.023 10.188 29.219 1 90.38 218 GLY B CA 1
ATOM 4583 C C . GLY B 1 218 ? -12.914 10.703 27.797 1 90.38 218 GLY B C 1
ATOM 4584 O O . GLY B 1 218 ? -11.844 11.141 27.359 1 90.38 218 GLY B O 1
ATOM 4585 N N . ILE B 1 219 ? -13.93 10.609 27.062 1 90.81 219 ILE B N 1
ATOM 4586 C CA . ILE B 1 219 ? -14.008 10.906 25.641 1 90.81 219 ILE B CA 1
ATOM 4587 C C . ILE B 1 219 ? -13.766 12.398 25.406 1 90.81 219 ILE B C 1
ATOM 4589 O O . ILE B 1 219 ? -13.375 12.805 24.312 1 90.81 219 ILE B O 1
ATOM 4593 N N . ASN B 1 220 ? -13.891 13.148 26.453 1 92.81 220 ASN B N 1
ATOM 4594 C CA . ASN B 1 220 ? -13.703 14.594 26.328 1 92.81 220 ASN B CA 1
ATOM 4595 C C . ASN B 1 220 ? -12.273 14.945 25.938 1 92.81 220 ASN B C 1
ATOM 4597 O O . ASN B 1 220 ? -12.039 15.969 25.297 1 92.81 220 ASN B O 1
ATOM 4601 N N . ALA B 1 221 ? -11.367 14.094 26.328 1 95.38 221 ALA B N 1
ATOM 4602 C CA . ALA B 1 221 ? -9.984 14.312 25.922 1 95.38 221 ALA B CA 1
ATOM 4603 C C . ALA B 1 221 ? -9.852 14.344 24.406 1 95.38 221 ALA B C 1
ATOM 4605 O O . ALA B 1 221 ? -9.102 15.156 23.859 1 95.38 221 ALA B O 1
ATOM 4606 N N . PHE B 1 222 ? -10.602 13.508 23.734 1 96.88 222 PHE B N 1
ATOM 4607 C CA . PHE B 1 222 ? -10.562 13.438 22.266 1 96.88 222 PHE B CA 1
ATOM 4608 C C . PHE B 1 222 ? -11.445 14.516 21.656 1 96.88 222 PHE B C 1
ATOM 4610 O O . PHE B 1 222 ? -11.07 15.148 20.672 1 96.88 222 PHE B O 1
ATOM 4617 N N . THR B 1 223 ? -12.617 14.766 22.266 1 93.56 223 THR B N 1
ATOM 4618 C CA . THR B 1 223 ? -13.523 15.766 21.719 1 93.56 223 THR B CA 1
ATOM 4619 C C . THR B 1 223 ? -12.891 17.156 21.766 1 93.56 223 THR B C 1
ATOM 4621 O O . THR B 1 223 ? -13.062 17.953 20.844 1 93.56 223 THR B O 1
ATOM 4624 N N . ASN B 1 224 ? -12.172 17.422 22.797 1 94 224 ASN B N 1
ATOM 4625 C CA . ASN B 1 224 ? -11.5 18.703 22.953 1 94 224 ASN B CA 1
ATOM 4626 C C . ASN B 1 224 ? -10.328 18.859 21.984 1 94 224 ASN B C 1
ATOM 4628 O O . ASN B 1 224 ? -9.836 19.969 21.766 1 94 224 ASN B O 1
ATOM 4632 N N . ALA B 1 225 ? -9.906 17.75 21.422 1 97.25 225 ALA B N 1
ATOM 4633 C CA . ALA B 1 225 ? -8.734 17.781 20.547 1 97.25 225 ALA B CA 1
ATOM 4634 C C . ALA B 1 225 ? -9.148 17.859 19.078 1 97.25 225 ALA B C 1
ATOM 4636 O O . ALA B 1 225 ? -8.297 17.953 18.188 1 97.25 225 ALA B O 1
ATOM 4637 N N . VAL B 1 226 ? -10.43 17.875 18.797 1 96.25 226 VAL B N 1
ATOM 4638 C CA . VAL B 1 226 ? -10.945 17.891 17.438 1 96.25 226 VAL B CA 1
ATOM 4639 C C . VAL B 1 226 ? -10.453 19.141 16.719 1 96.25 226 VAL B C 1
ATOM 4641 O O . VAL B 1 226 ? -10.07 19.078 15.539 1 96.25 226 VAL B O 1
ATOM 4644 N N . HIS B 1 227 ? -10.414 20.266 17.391 1 94.69 227 HIS B N 1
ATOM 4645 C CA . HIS B 1 227 ? -10.016 21.531 16.766 1 94.69 227 HIS B CA 1
ATOM 4646 C C . HIS B 1 227 ? -8.531 21.516 16.406 1 94.69 227 HIS B C 1
ATOM 4648 O O . HIS B 1 227 ? -8.086 22.344 15.609 1 94.69 227 HIS B O 1
ATOM 4654 N N . LYS B 1 228 ? -7.785 20.562 16.953 1 96.56 228 LYS B N 1
ATOM 4655 C CA . LYS B 1 228 ? -6.355 20.453 16.672 1 96.56 228 LYS B CA 1
ATOM 4656 C C . LYS B 1 228 ? -6.094 19.438 15.555 1 96.56 228 LYS B C 1
ATOM 4658 O O . LYS B 1 228 ? -4.945 19.234 15.156 1 96.56 228 LYS B O 1
ATOM 4663 N N . GLY B 1 229 ? -7.16 18.75 15.07 1 97.44 229 GLY B N 1
ATOM 4664 C CA . GLY B 1 229 ? -6.984 17.844 13.945 1 97.44 229 GLY B CA 1
ATOM 4665 C C . GLY B 1 229 ? -7.379 16.422 14.266 1 97.44 229 GLY B C 1
ATOM 4666 O O . GLY B 1 229 ? -7.309 15.539 13.406 1 97.44 229 GLY B O 1
ATOM 4667 N N . VAL B 1 230 ? -7.777 16.156 15.516 1 98.38 230 VAL B N 1
ATOM 4668 C CA . VAL B 1 230 ? -8.219 14.812 15.898 1 98.38 230 VAL B CA 1
ATOM 4669 C C . VAL B 1 230 ? -9.586 14.523 15.289 1 98.38 230 VAL B C 1
ATOM 4671 O O . VAL B 1 230 ? -10.461 15.391 15.281 1 98.38 230 VAL B O 1
ATOM 4674 N N . SER B 1 231 ? -9.773 13.445 14.75 1 97.44 231 SER B N 1
ATOM 4675 C CA . SER B 1 231 ? -11.031 12.961 14.188 1 97.44 231 SER B CA 1
ATOM 4676 C C . SER B 1 231 ? -11.141 11.445 14.305 1 97.44 231 SER B C 1
ATOM 4678 O O . SER B 1 231 ? -10.156 10.773 14.625 1 97.44 231 SER B O 1
ATOM 4680 N N . ALA B 1 232 ? -12.312 10.961 14.109 1 97.31 232 ALA B N 1
ATOM 4681 C CA . ALA B 1 232 ? -12.508 9.508 14.078 1 97.31 232 ALA B CA 1
ATOM 4682 C C . ALA B 1 232 ? -11.625 8.859 13.008 1 97.31 232 ALA B C 1
ATOM 4684 O O . ALA B 1 232 ? -11.062 7.785 13.234 1 97.31 232 ALA B O 1
ATOM 4685 N N . ASN B 1 233 ? -11.523 9.516 11.859 1 96.94 233 ASN B N 1
ATOM 4686 C CA . ASN B 1 233 ? -10.727 9.016 10.742 1 96.94 233 ASN B CA 1
ATOM 4687 C C . ASN B 1 233 ? -9.25 8.891 11.117 1 96.94 233 ASN B C 1
ATOM 4689 O O . ASN B 1 233 ? -8.617 7.867 10.828 1 96.94 233 ASN B O 1
ATOM 4693 N N . LEU B 1 234 ? -8.695 9.922 11.773 1 98.5 234 LEU B N 1
ATOM 4694 C CA . LEU B 1 234 ? -7.312 9.883 12.227 1 98.5 234 LEU B CA 1
ATOM 4695 C C . LEU B 1 234 ? -7.102 8.766 13.242 1 98.5 234 LEU B C 1
ATOM 4697 O O . LEU B 1 234 ? -6.16 7.977 13.117 1 98.5 234 LEU B O 1
ATOM 4701 N N . CYS B 1 235 ? -7.992 8.695 14.195 1 98.56 235 CYS B N 1
ATOM 4702 C CA . CYS B 1 235 ? -7.875 7.707 15.258 1 98.56 235 CYS B CA 1
ATOM 4703 C C . CYS B 1 235 ? -7.949 6.289 14.703 1 98.56 235 CYS B C 1
ATOM 4705 O O . CYS B 1 235 ? -7.203 5.41 15.133 1 98.56 235 CYS B O 1
ATOM 4707 N N . GLU B 1 236 ? -8.844 6.113 13.805 1 97.88 236 GLU B N 1
ATOM 4708 C CA . GLU B 1 236 ? -8.969 4.801 13.18 1 97.88 236 GLU B CA 1
ATOM 4709 C C . GLU B 1 236 ? -7.691 4.41 12.438 1 97.88 236 GLU B C 1
ATOM 4711 O O . GLU B 1 236 ? -7.227 3.273 12.555 1 97.88 236 GLU B O 1
ATOM 4716 N N . ALA B 1 237 ? -7.207 5.332 11.641 1 98.06 237 ALA B N 1
ATOM 4717 C CA . ALA B 1 237 ? -5.988 5.066 10.883 1 98.06 237 ALA B CA 1
ATOM 4718 C C . ALA B 1 237 ? -4.812 4.781 11.812 1 98.06 237 ALA B C 1
ATOM 4720 O O . ALA B 1 237 ? -4.051 3.838 11.586 1 98.06 237 ALA B O 1
ATOM 4721 N N . LEU B 1 238 ? -4.703 5.547 12.875 1 98.19 238 LEU B N 1
ATOM 4722 C CA . LEU B 1 238 ? -3.635 5.348 13.844 1 98.19 238 LEU B CA 1
ATOM 4723 C C . LEU B 1 238 ? -3.76 3.986 14.523 1 98.19 238 LEU B C 1
ATOM 4725 O O . LEU B 1 238 ? -2.768 3.268 14.672 1 98.19 238 LEU B O 1
ATOM 4729 N N . SER B 1 239 ? -4.969 3.697 14.938 1 97.81 239 SER B N 1
ATOM 4730 C CA . SER B 1 239 ? -5.207 2.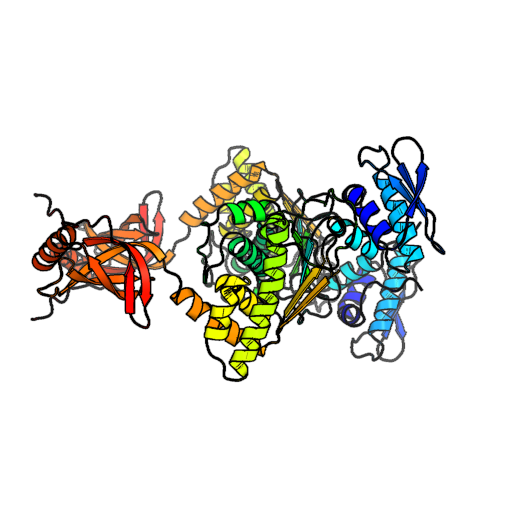418 15.594 1 97.81 239 SER B CA 1
ATOM 4731 C C . SER B 1 239 ? -4.793 1.25 14.703 1 97.81 239 SER B C 1
ATOM 4733 O O . SER B 1 239 ? -4.148 0.307 15.172 1 97.81 239 SER B O 1
ATOM 4735 N N . SER B 1 240 ? -5.164 1.314 13.453 1 96.44 240 SER B N 1
ATOM 4736 C CA . SER B 1 240 ? -4.824 0.262 12.5 1 96.44 240 SER B CA 1
ATOM 4737 C C . SER B 1 240 ? -3.312 0.13 12.344 1 96.44 240 SER B C 1
ATOM 4739 O O . SER B 1 240 ? -2.781 -0.981 12.312 1 96.44 240 SER B O 1
ATOM 4741 N N . LEU B 1 241 ? -2.594 1.237 12.227 1 96.06 241 LEU B N 1
ATOM 4742 C CA . LEU B 1 241 ? -1.144 1.252 12.07 1 96.06 241 LEU B CA 1
ATOM 4743 C C . LEU B 1 241 ? -0.457 0.685 13.305 1 96.06 241 LEU B C 1
ATOM 4745 O O . LEU B 1 241 ? 0.51 -0.073 13.195 1 96.06 241 LEU B O 1
ATOM 4749 N N . ILE B 1 242 ? -0.965 1.053 14.453 1 94.88 242 ILE B N 1
ATOM 4750 C CA . ILE B 1 242 ? -0.395 0.583 15.711 1 94.88 242 ILE B CA 1
ATOM 4751 C C . ILE B 1 242 ? -0.542 -0.935 15.805 1 94.88 242 ILE B C 1
ATOM 4753 O O . ILE B 1 242 ? 0.39 -1.63 16.219 1 94.88 242 ILE B O 1
ATOM 4757 N N . ASP B 1 243 ? -1.712 -1.426 15.43 1 91.56 243 ASP B N 1
ATOM 4758 C CA . ASP B 1 243 ? -1.998 -2.855 15.5 1 91.56 243 ASP B CA 1
ATOM 4759 C C . ASP B 1 243 ? -1.041 -3.652 14.617 1 91.56 243 ASP B C 1
ATOM 4761 O O . ASP B 1 243 ? -0.541 -4.703 15.023 1 91.56 243 ASP B O 1
ATOM 4765 N N . VAL B 1 244 ? -0.791 -3.172 13.469 1 85.88 244 VAL B N 1
ATOM 4766 C CA . VAL B 1 244 ? 0.04 -3.877 12.5 1 85.88 244 VAL B CA 1
ATOM 4767 C C . VAL B 1 244 ? 1.499 -3.848 12.945 1 85.88 244 VAL B C 1
ATOM 4769 O O . VAL B 1 244 ? 2.227 -4.828 12.781 1 85.88 244 VAL B O 1
ATOM 4772 N N . GLY B 1 245 ? 1.949 -2.793 13.516 1 85.38 245 GLY B N 1
ATOM 4773 C CA . GLY B 1 245 ? 3.359 -2.611 13.828 1 85.38 245 GLY B CA 1
ATOM 4774 C C . GLY B 1 245 ? 3.688 -2.875 15.289 1 85.38 245 GLY B C 1
ATOM 4775 O O . GLY B 1 245 ? 4.848 -2.789 15.688 1 85.38 245 GLY B O 1
ATOM 4776 N N . GLU B 1 246 ? 2.635 -3.223 16.125 1 86.69 246 GLU B N 1
ATOM 4777 C CA . GLU B 1 246 ? 2.814 -3.295 17.578 1 86.69 246 GLU B CA 1
ATOM 4778 C C . GLU B 1 246 ? 3.457 -2.021 18.109 1 86.69 246 GLU B C 1
ATOM 4780 O O . GLU B 1 246 ? 4.414 -2.084 18.891 1 86.69 246 GLU B O 1
ATOM 4785 N N . GLY B 1 247 ? 2.965 -0.93 17.609 1 91.19 247 GLY B N 1
ATOM 4786 C CA . GLY B 1 247 ? 3.449 0.422 17.828 1 91.19 247 GLY B CA 1
ATOM 4787 C C . GLY B 1 247 ? 3.516 1.254 16.562 1 91.19 247 GLY B C 1
ATOM 4788 O O . GLY B 1 247 ? 3.213 0.761 15.477 1 91.19 247 GLY B O 1
ATOM 4789 N N . LEU B 1 248 ? 3.855 2.523 16.75 1 93.56 248 LEU B N 1
ATOM 4790 C CA . LEU B 1 248 ? 3.854 3.412 15.602 1 93.56 248 LEU B CA 1
ATOM 4791 C C . LEU B 1 248 ? 4.715 4.645 15.859 1 93.56 248 LEU B C 1
ATOM 4793 O O . LEU B 1 248 ? 4.676 5.215 16.953 1 93.56 248 LEU B O 1
ATOM 4797 N N . ASP B 1 249 ? 5.496 4.934 14.945 1 94 249 ASP B N 1
ATOM 4798 C CA . ASP B 1 249 ? 6.297 6.156 14.938 1 94 249 ASP B CA 1
ATOM 4799 C C . ASP B 1 249 ? 5.984 7.012 13.719 1 94 249 ASP B C 1
ATOM 4801 O O . ASP B 1 249 ? 6.223 6.594 12.578 1 94 249 ASP B O 1
ATOM 4805 N N . VAL B 1 250 ? 5.418 8.188 13.906 1 96.38 250 VAL B N 1
ATOM 4806 C CA . VAL B 1 250 ? 5.113 9.102 12.805 1 96.38 250 VAL B CA 1
ATOM 4807 C C . VAL B 1 250 ? 5.914 10.391 12.969 1 96.38 250 VAL B C 1
ATOM 4809 O O . VAL B 1 250 ? 5.98 10.953 14.062 1 96.38 250 VAL B O 1
ATOM 4812 N N . SER B 1 251 ? 6.543 10.82 11.922 1 96.19 251 SER B N 1
ATOM 4813 C CA . SER B 1 251 ? 7.293 12.07 11.984 1 96.19 251 SER B CA 1
ATOM 4814 C C . SER B 1 251 ? 6.992 12.953 10.773 1 96.19 251 SER B C 1
ATOM 4816 O O . SER B 1 251 ? 6.574 12.461 9.727 1 96.19 251 SER B O 1
ATOM 4818 N N . VAL B 1 252 ? 7.094 14.203 10.984 1 97.12 252 VAL B N 1
ATOM 4819 C CA . VAL B 1 252 ? 7.008 15.211 9.938 1 97.12 252 VAL B CA 1
ATOM 4820 C C . VAL B 1 252 ? 8.297 16.031 9.898 1 97.12 252 VAL B C 1
ATOM 4822 O O . VAL B 1 252 ? 8.664 16.672 10.883 1 97.12 252 VAL B O 1
ATOM 4825 N N . THR B 1 253 ? 9.023 15.93 8.836 1 95.62 253 THR B N 1
ATOM 4826 C CA . THR B 1 253 ? 10.148 16.812 8.562 1 95.62 253 THR B CA 1
ATOM 4827 C C . THR B 1 253 ? 9.727 17.969 7.668 1 95.62 253 THR B C 1
ATOM 4829 O O . THR B 1 253 ? 9.281 17.766 6.539 1 95.62 253 THR B O 1
ATOM 4832 N N . TRP B 1 254 ? 9.945 19.141 8.164 1 94.5 254 TRP B N 1
ATOM 4833 C CA . TRP B 1 254 ? 9.398 20.312 7.496 1 94.5 254 TRP B CA 1
ATOM 4834 C C . TRP B 1 254 ? 10.297 20.75 6.348 1 94.5 254 TRP B C 1
ATOM 4836 O O . TRP B 1 254 ? 11.523 20.703 6.457 1 94.5 254 TRP B O 1
ATOM 4846 N N . SER B 1 255 ? 9.641 21.234 5.32 1 93.5 255 SER B N 1
ATOM 4847 C CA . SER B 1 255 ? 10.344 21.719 4.141 1 93.5 255 SER B CA 1
ATOM 4848 C C . SER B 1 255 ? 11.32 22.844 4.496 1 93.5 255 SER B C 1
ATOM 4850 O O . SER B 1 255 ? 10.992 23.734 5.289 1 93.5 255 SER B O 1
ATOM 4852 N N . ARG B 1 256 ? 12.445 22.844 3.861 1 90.94 256 ARG B N 1
ATOM 4853 C CA . ARG B 1 256 ? 13.461 23.859 4.098 1 90.94 256 ARG B CA 1
ATOM 4854 C C . ARG B 1 256 ? 13.188 25.109 3.264 1 90.94 256 ARG B C 1
ATOM 4856 O O . ARG B 1 256 ? 13.766 26.172 3.516 1 90.94 256 ARG B O 1
ATOM 4863 N N . THR B 1 257 ? 12.273 25.016 2.301 1 90 257 THR B N 1
ATOM 4864 C CA . THR B 1 257 ? 11.938 26.172 1.471 1 90 257 THR B CA 1
ATOM 4865 C C . THR B 1 257 ? 10.875 27.031 2.152 1 90 257 THR B C 1
ATOM 4867 O O . THR B 1 257 ? 10.562 28.125 1.681 1 90 257 THR B O 1
ATOM 4870 N N . ARG B 1 258 ? 10.344 26.578 3.205 1 89.44 258 ARG B N 1
ATOM 4871 C CA . ARG B 1 258 ? 9.438 27.312 4.086 1 89.44 258 ARG B CA 1
ATOM 4872 C C . ARG B 1 258 ? 9.773 27.047 5.551 1 89.44 258 ARG B C 1
ATOM 4874 O O . ARG B 1 258 ? 9.086 26.281 6.223 1 89.44 258 ARG B O 1
ATOM 4881 N N . PRO B 1 259 ? 10.719 27.719 5.945 1 86.56 259 PRO B N 1
ATOM 4882 C CA . PRO B 1 259 ? 11.289 27.406 7.258 1 86.56 259 PRO B CA 1
ATOM 4883 C C . PRO B 1 259 ? 10.281 27.547 8.391 1 86.56 259 PRO B C 1
ATOM 4885 O O . PRO B 1 259 ? 9.398 28.406 8.336 1 86.56 259 PRO B O 1
ATOM 4888 N N . THR B 1 260 ? 10.398 26.703 9.352 1 88.31 260 THR B N 1
ATOM 4889 C CA . THR B 1 260 ? 9.555 26.609 10.539 1 88.31 260 THR B CA 1
ATOM 4890 C C . THR B 1 260 ? 10.398 26.688 11.805 1 88.31 260 THR B C 1
ATOM 4892 O O . THR B 1 260 ? 11.625 26.609 11.75 1 88.31 260 THR B O 1
ATOM 4895 N N . PRO B 1 261 ? 9.812 26.938 12.953 1 87.56 261 PRO B N 1
ATOM 4896 C CA . PRO B 1 261 ? 10.555 27.031 14.211 1 87.56 261 PRO B CA 1
ATOM 4897 C C . PRO B 1 261 ? 11.219 25.719 14.609 1 87.56 261 PRO B C 1
ATOM 4899 O O . PRO B 1 261 ? 12.141 25.703 15.422 1 87.56 261 PRO B O 1
ATOM 4902 N N . GLU B 1 262 ? 10.742 24.641 14.047 1 89.94 262 GLU B N 1
ATOM 4903 C CA . GLU B 1 262 ? 11.328 23.328 14.281 1 89.94 262 GLU B CA 1
ATOM 4904 C C . GLU B 1 262 ? 11.586 22.594 12.969 1 89.94 262 GLU B C 1
ATOM 4906 O O . GLU B 1 262 ? 10.875 22.797 11.984 1 89.94 262 GLU B O 1
ATOM 4911 N N . ALA B 1 263 ? 12.633 21.719 12.992 1 88.69 263 ALA B N 1
ATOM 4912 C CA . ALA B 1 263 ? 13.016 21.016 11.773 1 88.69 263 ALA B CA 1
ATOM 4913 C C . ALA B 1 263 ? 12.156 19.766 11.578 1 88.69 263 ALA B C 1
ATOM 4915 O O . ALA B 1 263 ? 11.898 19.344 10.445 1 88.69 263 ALA B O 1
ATOM 4916 N N . ARG B 1 264 ? 11.781 19.234 12.703 1 93.44 264 ARG B N 1
ATOM 4917 C CA . ARG B 1 264 ? 11.109 17.938 12.672 1 93.44 264 ARG B CA 1
ATOM 4918 C C . ARG B 1 264 ? 10.234 17.75 13.906 1 93.44 264 ARG B C 1
ATOM 4920 O O . ARG B 1 264 ? 10.555 18.234 14.984 1 93.44 264 ARG B O 1
ATOM 4927 N N . ARG B 1 265 ? 9.078 17.188 13.703 1 95.56 265 ARG B N 1
ATOM 4928 C CA . ARG B 1 265 ? 8.211 16.75 14.789 1 95.56 265 ARG B CA 1
ATOM 4929 C C . ARG B 1 265 ? 7.961 15.242 14.727 1 95.56 265 ARG B C 1
ATOM 4931 O O . ARG B 1 265 ? 7.793 14.688 13.641 1 95.56 265 ARG B O 1
ATOM 4938 N N . GLN B 1 266 ? 8.078 14.57 15.883 1 96.69 266 GLN B N 1
ATOM 4939 C CA . GLN B 1 266 ? 7.91 13.117 15.945 1 96.69 266 GLN B CA 1
ATOM 4940 C C . GLN B 1 266 ? 6.973 12.719 17.078 1 96.69 266 GLN B C 1
ATOM 4942 O O . GLN B 1 266 ? 7.027 13.297 18.172 1 96.69 266 GLN B O 1
ATOM 4947 N N . VAL B 1 267 ? 6.039 11.852 16.797 1 97.19 267 VAL B N 1
ATOM 4948 C CA . VAL B 1 267 ? 5.137 11.297 17.812 1 97.19 267 VAL B CA 1
ATOM 4949 C C . VAL B 1 267 ? 5.203 9.773 17.781 1 97.19 267 VAL B C 1
ATOM 4951 O O . VAL B 1 267 ? 5.105 9.164 16.719 1 97.19 267 VAL B O 1
ATOM 4954 N N . VAL B 1 268 ? 5.402 9.156 18.953 1 95.81 268 VAL B N 1
ATOM 4955 C CA . VAL B 1 268 ? 5.508 7.707 19.078 1 95.81 268 VAL B CA 1
ATOM 4956 C C . VAL B 1 268 ? 4.309 7.172 19.859 1 95.81 268 VAL B C 1
ATOM 4958 O O . VAL B 1 268 ? 3.994 7.664 20.953 1 95.81 268 VAL B O 1
ATOM 4961 N N . PHE B 1 269 ? 3.592 6.238 19.297 1 95.69 269 PHE B N 1
ATOM 4962 C CA . PHE B 1 269 ? 2.465 5.57 19.938 1 95.69 269 PHE B CA 1
ATOM 4963 C C . PHE B 1 269 ? 2.855 4.172 20.406 1 95.69 269 PHE B C 1
ATOM 4965 O O . PHE B 1 269 ? 3.57 3.457 19.688 1 95.69 269 PHE B O 1
ATOM 4972 N N . GLN B 1 270 ? 2.381 3.838 21.531 1 93 270 GLN B N 1
ATOM 4973 C CA . GLN B 1 270 ? 2.59 2.494 22.062 1 93 270 GLN B CA 1
ATOM 4974 C C . GLN B 1 270 ? 1.438 1.569 21.672 1 93 270 GLN B C 1
ATOM 4976 O O . GLN B 1 270 ? 0.346 2.033 21.344 1 93 270 GLN B O 1
ATOM 4981 N N . LYS B 1 271 ? 1.73 0.295 21.781 1 92.69 271 LYS B N 1
ATOM 4982 C CA . LYS B 1 271 ? 0.748 -0.724 21.422 1 92.69 271 LYS B CA 1
ATOM 4983 C C . LYS B 1 271 ? -0.543 -0.545 22.219 1 92.69 271 LYS B C 1
ATOM 4985 O O . LYS B 1 271 ? -1.639 -0.718 21.688 1 92.69 271 LYS B O 1
ATOM 4990 N N . SER B 1 272 ? -0.471 -0.167 23.422 1 91.75 272 SER B N 1
ATOM 4991 C CA . SER B 1 272 ? -1.61 -0.074 24.328 1 91.75 272 SER B CA 1
ATOM 4992 C C . SER B 1 272 ? -2.555 1.05 23.922 1 91.75 272 SER B C 1
ATOM 4994 O O . SER B 1 272 ? -3.729 1.054 24.297 1 91.75 272 SER B O 1
ATOM 4996 N N . GLN B 1 273 ? -2.078 1.937 23.172 1 94.94 273 GLN B N 1
ATOM 4997 C CA . GLN B 1 273 ? -2.896 3.084 22.797 1 94.94 273 GLN B CA 1
ATOM 4998 C C . GLN B 1 273 ? -3.799 2.75 21.609 1 94.94 273 GLN B C 1
ATOM 5000 O O . GLN B 1 273 ? -4.734 3.492 21.312 1 94.94 273 GLN B O 1
ATOM 5005 N N . GLY B 1 274 ? -3.555 1.663 20.938 1 96.12 274 GLY B N 1
ATOM 5006 C CA . GLY B 1 274 ? -4.34 1.26 19.781 1 96.12 274 GLY B CA 1
ATOM 5007 C C . GLY B 1 274 ? -5.812 1.067 20.094 1 96.12 274 GLY B C 1
ATOM 5008 O O . GLY B 1 274 ? -6.676 1.604 19.406 1 96.12 274 GLY B O 1
ATOM 5009 N N . GLU B 1 275 ? -6.062 0.388 21.188 1 95.44 275 GLU B N 1
ATOM 5010 C CA . GLU B 1 275 ? -7.441 0.094 21.547 1 95.44 275 GLU B CA 1
ATOM 5011 C C . GLU B 1 275 ? -8.172 1.356 22 1 95.44 275 GLU B C 1
ATOM 5013 O O . GLU B 1 275 ? -9.367 1.512 21.734 1 95.44 275 GLU B O 1
ATOM 5018 N N . VAL B 1 276 ? -7.453 2.195 22.672 1 96.88 276 VAL B N 1
ATOM 5019 C CA . VAL B 1 276 ? -8.031 3.455 23.125 1 96.88 276 VAL B CA 1
ATOM 5020 C C . VAL B 1 276 ? -8.445 4.293 21.922 1 96.88 276 VAL B C 1
ATOM 5022 O O . VAL B 1 276 ? -9.555 4.84 21.875 1 96.88 276 VAL B O 1
ATOM 5025 N N . LEU B 1 277 ? -7.598 4.375 20.953 1 98.25 277 LEU B N 1
ATOM 5026 C CA . LEU B 1 277 ? -7.867 5.152 19.734 1 98.25 277 LEU B CA 1
ATOM 5027 C C . LEU B 1 277 ? -9.023 4.543 18.953 1 98.25 277 LEU B C 1
ATOM 5029 O O . LEU B 1 277 ? -9.844 5.27 18.375 1 98.25 277 LEU B O 1
ATOM 5033 N N . ARG B 1 278 ? -9.055 3.234 18.906 1 97.44 278 ARG B N 1
ATOM 5034 C CA . ARG B 1 278 ? -10.141 2.545 18.219 1 97.44 278 ARG B CA 1
ATOM 5035 C C . ARG B 1 278 ? -11.492 2.906 18.828 1 97.44 278 ARG B C 1
ATOM 5037 O O . ARG B 1 278 ? -12.445 3.207 18.109 1 97.44 278 ARG B O 1
ATOM 5044 N N . GLU B 1 279 ? -11.555 2.842 20.125 1 96.12 279 GLU B N 1
ATOM 5045 C CA . GLU B 1 279 ? -12.789 3.182 20.828 1 96.12 279 GLU B CA 1
ATOM 5046 C C . GLU B 1 279 ? -13.125 4.66 20.656 1 96.12 279 GLU B C 1
ATOM 5048 O O . GLU B 1 279 ? -14.289 5.02 20.484 1 96.12 279 GLU B O 1
ATOM 5053 N N . ALA B 1 280 ? -12.133 5.5 20.734 1 96.56 280 ALA B N 1
ATOM 5054 C CA . ALA B 1 280 ? -12.344 6.93 20.516 1 96.56 280 ALA B CA 1
ATOM 5055 C C . ALA B 1 280 ? -12.945 7.188 19.141 1 96.56 280 ALA B C 1
ATOM 5057 O O . ALA B 1 280 ? -13.852 8.008 19 1 96.56 280 ALA B O 1
ATOM 5058 N N . ALA B 1 281 ? -12.406 6.504 18.109 1 96.75 281 ALA B N 1
ATOM 5059 C CA . ALA B 1 281 ? -12.922 6.641 16.75 1 96.75 281 ALA B CA 1
ATOM 5060 C C . ALA B 1 281 ? -14.406 6.297 16.703 1 96.75 281 ALA B C 1
ATOM 5062 O O . ALA B 1 281 ? -15.195 7.023 16.094 1 96.75 281 ALA B O 1
ATOM 5063 N N . ARG B 1 282 ? -14.742 5.188 17.312 1 93.19 282 ARG B N 1
ATOM 5064 C CA . ARG B 1 282 ? -16.141 4.746 17.344 1 93.19 282 ARG B CA 1
ATOM 5065 C C . ARG B 1 282 ? -17.031 5.812 17.953 1 93.19 282 ARG B C 1
ATOM 5067 O O . ARG B 1 282 ? -18.062 6.172 17.375 1 93.19 282 ARG B O 1
ATOM 5074 N N . VAL B 1 283 ? -16.672 6.348 19.078 1 90.5 283 VAL B N 1
ATOM 5075 C CA . VAL B 1 283 ? -17.469 7.316 19.828 1 90.5 283 VAL B CA 1
ATOM 5076 C C . VAL B 1 283 ? -17.547 8.625 19.047 1 90.5 283 VAL B C 1
ATOM 5078 O O . VAL B 1 283 ? -18.609 9.234 18.938 1 90.5 283 VAL B O 1
ATOM 5081 N N . LEU B 1 284 ? -16.438 9.102 18.469 1 92.94 284 LEU B N 1
ATOM 5082 C CA . LEU B 1 284 ? -16.422 10.336 17.688 1 92.94 284 LEU B CA 1
ATOM 5083 C C . LEU B 1 284 ? -17.328 10.227 16.469 1 92.94 284 LEU B C 1
ATOM 5085 O O . LEU B 1 284 ? -17.969 11.211 16.094 1 92.94 284 LEU B O 1
ATOM 5089 N N . ARG B 1 285 ? -17.266 9.062 15.812 1 88.38 285 ARG B N 1
ATOM 5090 C CA . ARG B 1 285 ? -18.109 8.859 14.641 1 88.38 285 ARG B CA 1
ATOM 5091 C C . ARG B 1 285 ? -19.594 8.961 15 1 88.38 285 ARG B C 1
ATOM 5093 O O . ARG B 1 285 ? -20.406 9.422 14.195 1 88.38 285 ARG B O 1
ATOM 5100 N N . LEU B 1 286 ? -19.938 8.516 16.156 1 79.19 286 LEU B N 1
ATOM 5101 C CA . LEU B 1 286 ? -21.312 8.586 16.641 1 79.19 286 LEU B CA 1
ATOM 5102 C C . LEU B 1 286 ? -21.734 10.031 16.859 1 79.19 286 LEU B C 1
ATOM 5104 O O . LEU B 1 286 ? -22.938 10.344 16.828 1 79.19 286 LEU B O 1
ATOM 5108 N N . GLN B 1 287 ? -20.797 10.867 17.047 1 75.62 287 GLN B N 1
ATOM 5109 C CA . GLN B 1 287 ? -21.078 12.266 17.328 1 75.62 287 GLN B CA 1
ATOM 5110 C C . GLN B 1 287 ? -21.297 13.062 16.047 1 75.62 287 GLN B C 1
ATOM 5112 O O . GLN B 1 287 ? -21.859 14.156 16.078 1 75.62 287 GLN B O 1
ATOM 5117 N N . GLU B 1 288 ? -20.781 12.586 14.93 1 74.69 288 GLU B N 1
ATOM 5118 C CA . GLU B 1 288 ? -20.938 13.328 13.68 1 74.69 288 GLU B CA 1
ATOM 5119 C C . GLU B 1 288 ? -22.297 13.078 13.039 1 74.69 288 GLU B C 1
ATOM 5121 O O . GLU B 1 288 ? -22.703 11.93 12.867 1 74.69 288 GLU B O 1
ATOM 5126 N N . PRO B 1 289 ? -22.969 14.227 12.883 1 71.19 289 PRO B N 1
ATOM 5127 C CA . PRO B 1 289 ? -24.234 14.094 12.164 1 71.19 289 PRO B CA 1
ATOM 5128 C C . PRO B 1 289 ? -24.047 13.609 10.727 1 71.19 289 PRO B C 1
ATOM 5130 O O . PRO B 1 289 ? -23 13.859 10.117 1 71.19 289 PRO B O 1
ATOM 5133 N N . ARG B 1 290 ? -24.75 12.633 10.281 1 72.62 290 ARG B N 1
ATOM 5134 C CA . ARG B 1 290 ? -24.828 12.297 8.859 1 72.62 290 ARG B CA 1
ATOM 5135 C C . ARG B 1 290 ? -25.703 13.289 8.109 1 72.62 290 ARG B C 1
ATOM 5137 O O . ARG B 1 290 ? -26.938 13.219 8.188 1 72.62 290 ARG B O 1
ATOM 5144 N N . PRO B 1 291 ? -24.984 14.297 7.48 1 71.12 291 PRO B N 1
ATOM 5145 C CA . PRO B 1 291 ? -25.812 15.312 6.84 1 71.12 291 PRO B CA 1
ATOM 5146 C C . PRO B 1 291 ? -26.609 14.773 5.656 1 71.12 291 PRO B C 1
ATOM 5148 O O . PRO B 1 291 ? -26.141 13.875 4.953 1 71.12 291 PRO B O 1
ATOM 5151 N N . ASP B 1 292 ? -27.844 15.289 5.418 1 79.56 292 ASP B N 1
ATOM 5152 C CA . ASP B 1 292 ? -28.734 15.07 4.273 1 79.56 292 ASP B CA 1
ATOM 5153 C C . ASP B 1 292 ? -29 13.578 4.074 1 79.56 292 ASP B C 1
ATOM 5155 O O . ASP B 1 292 ? -29.016 13.094 2.941 1 79.56 292 ASP B O 1
ATOM 5159 N N . GLU B 1 293 ? -29.016 12.969 5.207 1 83.94 293 GLU B N 1
ATOM 5160 C CA . GLU B 1 293 ? -29.375 11.555 5.133 1 83.94 293 GLU B CA 1
ATOM 5161 C C . GLU B 1 293 ? -30.844 11.375 4.742 1 83.94 293 GLU B C 1
ATOM 5163 O O . GLU B 1 293 ? -31.719 12 5.336 1 83.94 293 GLU B O 1
ATOM 5168 N N . ARG B 1 294 ? -31.062 10.719 3.645 1 88.12 294 ARG B N 1
ATOM 5169 C CA . ARG B 1 294 ? -32.406 10.359 3.273 1 88.12 294 ARG B CA 1
ATOM 5170 C C . ARG B 1 294 ? -32.844 9.062 3.953 1 88.12 294 ARG B C 1
ATOM 5172 O O . ARG B 1 294 ? -32.25 8.008 3.711 1 88.12 294 ARG B O 1
ATOM 5179 N N . LEU B 1 295 ? -33.75 9.203 4.801 1 89.75 295 LEU B N 1
ATOM 5180 C CA . LEU B 1 295 ? -34.25 8.047 5.543 1 89.75 295 LEU B CA 1
ATOM 5181 C C . LEU B 1 295 ? -35.656 7.645 5.055 1 89.75 295 LEU B C 1
ATOM 5183 O O . LEU B 1 295 ? -36.5 8.5 4.809 1 89.75 295 LEU B O 1
ATOM 5187 N N . GLU B 1 296 ? -35.719 6.438 4.766 1 88.06 296 GLU B N 1
ATOM 5188 C CA . GLU B 1 296 ? -37.031 5.879 4.441 1 88.06 296 GLU B CA 1
ATOM 5189 C C . GLU B 1 296 ? -37.5 4.93 5.535 1 88.06 296 GLU B C 1
ATOM 5191 O O . GLU B 1 296 ? -36.719 4.098 6.027 1 88.06 296 GLU B O 1
ATOM 5196 N N . GLY B 1 297 ? -38.688 5.176 5.902 1 87.94 297 GLY B N 1
ATOM 5197 C CA . GLY B 1 297 ? -39.25 4.34 6.961 1 87.94 297 GLY B CA 1
ATOM 5198 C C . GLY B 1 297 ? -40.688 4.664 7.297 1 87.94 297 GLY B C 1
ATOM 5199 O O . GLY B 1 297 ? -41.406 5.266 6.492 1 87.94 297 GLY B O 1
ATOM 5200 N N . TYR B 1 298 ? -41.125 4.105 8.461 1 87.38 298 TYR B N 1
ATOM 5201 C CA . TYR B 1 298 ? -42.5 4.293 8.914 1 87.38 298 TYR B CA 1
ATOM 5202 C C . TYR B 1 298 ? -42.562 5.172 10.156 1 87.38 298 TYR B C 1
ATOM 5204 O O . TYR B 1 298 ? -41.719 5.035 11.055 1 87.38 298 TYR B O 1
ATOM 5212 N N . ILE B 1 299 ? -43.531 6.047 10.133 1 91.25 299 ILE B N 1
ATOM 5213 C CA . ILE B 1 299 ? -43.781 6.805 11.352 1 91.25 299 ILE B CA 1
ATOM 5214 C C . ILE B 1 299 ? -44.5 5.914 12.375 1 91.25 299 ILE B C 1
ATOM 5216 O O . ILE B 1 299 ? -45.562 5.383 12.102 1 91.25 299 ILE B O 1
ATOM 5220 N N . ILE B 1 300 ? -43.844 5.727 13.531 1 90.62 300 ILE B N 1
ATOM 5221 C CA . ILE B 1 300 ? -44.438 4.805 14.508 1 90.62 300 ILE B CA 1
ATOM 5222 C C . ILE B 1 300 ? -44.906 5.582 15.734 1 90.62 300 ILE B C 1
ATOM 5224 O O . ILE B 1 300 ? -45.562 5.023 16.609 1 90.62 300 ILE B O 1
ATOM 5228 N N . GLY B 1 301 ? -44.531 6.766 15.852 1 91.75 301 GLY B N 1
ATOM 5229 C CA . GLY B 1 301 ? -44.938 7.613 16.953 1 91.75 301 GLY B CA 1
ATOM 5230 C C . GLY B 1 301 ? -45 9.086 16.594 1 91.75 301 GLY B C 1
ATOM 5231 O O . GLY B 1 301 ? -44.219 9.547 15.734 1 91.75 301 GLY B O 1
ATOM 5232 N N . ALA B 1 302 ? -46 9.711 17.203 1 89.5 302 ALA B N 1
ATOM 5233 C CA . ALA B 1 302 ? -46.125 11.148 17 1 89.5 302 ALA B CA 1
ATOM 5234 C C . ALA B 1 302 ? -46.656 11.836 18.266 1 89.5 302 ALA B C 1
ATOM 5236 O O . ALA B 1 302 ? -47.406 11.25 19.031 1 89.5 302 ALA B O 1
ATOM 5237 N N . GLY B 1 303 ? -46.062 12.977 18.5 1 89.56 303 GLY B N 1
ATOM 5238 C CA . GLY B 1 303 ? -46.5 13.781 19.625 1 89.56 303 GLY B CA 1
ATOM 5239 C C . GLY B 1 303 ? -46.25 15.258 19.453 1 89.56 303 GLY B C 1
ATOM 5240 O O . GLY B 1 303 ? -45.312 15.656 18.75 1 89.56 303 GLY B O 1
ATOM 5241 N N . ARG B 1 304 ? -47.125 16 20 1 85.38 304 ARG B N 1
ATOM 5242 C CA . ARG B 1 304 ? -47 17.453 19.953 1 85.38 304 ARG B CA 1
ATOM 5243 C C . ARG B 1 304 ? -47.625 18.109 21.188 1 85.38 304 ARG B C 1
ATOM 5245 O O . ARG B 1 304 ? -48.75 17.781 21.562 1 85.38 304 ARG B O 1
ATOM 5252 N N . ARG B 1 305 ? -46.906 19.047 21.734 1 79.12 305 ARG B N 1
ATOM 5253 C CA . ARG B 1 305 ? -47.469 19.797 22.828 1 79.12 305 ARG B CA 1
ATOM 5254 C C . ARG B 1 305 ? -48.5 20.812 22.328 1 79.12 305 ARG B C 1
ATOM 5256 O O . ARG B 1 305 ? -48.375 21.312 21.203 1 79.12 305 ARG B O 1
ATOM 5263 N N . VAL B 1 306 ? -49.375 21.156 23.344 1 80.94 306 VAL B N 1
ATOM 5264 C CA . VAL B 1 306 ? -50.469 22.062 22.984 1 80.94 306 VAL B CA 1
ATOM 5265 C C . VAL B 1 306 ? -49.906 23.406 22.547 1 80.94 306 VAL B C 1
ATOM 5267 O O . VAL B 1 306 ? -50.406 24.047 21.625 1 80.94 306 VAL B O 1
ATOM 5270 N N . GLU B 1 307 ? -48.844 23.75 23.141 1 82.69 307 GLU B N 1
ATOM 5271 C CA . GLU B 1 307 ? -48.25 25.078 22.906 1 82.69 307 GLU B CA 1
ATOM 5272 C C . GLU B 1 307 ? -47.312 25.062 21.719 1 82.69 307 GLU B C 1
ATOM 5274 O O . GLU B 1 307 ? -46.875 26.109 21.25 1 82.69 307 GLU B O 1
ATOM 5279 N N . ASP B 1 308 ? -47.062 23.906 21.203 1 83.81 308 ASP B N 1
ATOM 5280 C CA . ASP B 1 308 ? -46.031 23.812 20.188 1 83.81 308 ASP B CA 1
ATOM 5281 C C . ASP B 1 308 ? -46.656 23.703 18.797 1 83.81 308 ASP B C 1
ATOM 5283 O O . ASP B 1 308 ? -47.688 23.047 18.609 1 83.81 308 ASP B O 1
ATOM 5287 N N . ASP B 1 309 ? -46.094 24.438 17.828 1 85.38 309 ASP B N 1
ATOM 5288 C CA . ASP B 1 309 ? -46.5 24.266 16.438 1 85.38 309 ASP B CA 1
ATOM 5289 C C . ASP B 1 309 ? -45.812 23.062 15.812 1 85.38 309 ASP B C 1
ATOM 5291 O O . ASP B 1 309 ? -46.438 22.312 15.039 1 85.38 309 ASP B O 1
ATOM 5295 N N . ASP B 1 310 ? -44.625 22.891 16.172 1 87.44 310 ASP B N 1
ATOM 5296 C CA . ASP B 1 310 ? -43.844 21.75 15.672 1 87.44 310 ASP B CA 1
ATOM 5297 C C . ASP B 1 310 ? -44.219 20.469 16.422 1 87.44 310 ASP B C 1
ATOM 5299 O O . ASP B 1 310 ? -44.562 20.516 17.594 1 87.44 310 ASP B O 1
ATOM 5303 N N . GLY B 1 311 ? -44.25 19.453 15.672 1 92.5 311 GLY B N 1
ATOM 5304 C CA . GLY B 1 311 ? -44.531 18.156 16.266 1 92.5 311 GLY B CA 1
ATOM 5305 C C . GLY B 1 311 ? -43.344 17.219 16.188 1 92.5 311 GLY B C 1
ATOM 5306 O O . GLY B 1 311 ? -42.5 17.344 15.297 1 92.5 311 GLY B O 1
ATOM 5307 N N . GLN B 1 312 ? -43.25 16.359 17.156 1 93.75 312 GLN B N 1
ATOM 5308 C CA . GLN B 1 312 ? -42.219 15.328 17.172 1 93.75 312 GLN B CA 1
ATOM 5309 C C . GLN B 1 312 ? -42.75 14.016 16.594 1 93.75 312 GLN B C 1
ATOM 5311 O O . GLN B 1 312 ? -43.875 13.625 16.859 1 93.75 312 GLN B O 1
ATOM 5316 N N . VAL B 1 313 ? -41.938 13.422 15.727 1 94.81 313 VAL B N 1
ATOM 5317 C CA . VAL B 1 313 ? -42.281 12.102 15.227 1 94.81 313 VAL B CA 1
ATOM 5318 C C . VAL B 1 313 ? -41.125 11.133 15.422 1 94.81 313 VAL B C 1
ATOM 5320 O O . VAL B 1 313 ? -39.969 11.555 15.562 1 94.81 313 VAL B O 1
ATOM 5323 N N . THR B 1 314 ? -41.469 9.906 15.523 1 94.19 314 THR B N 1
ATOM 5324 C CA . THR B 1 314 ? -40.469 8.828 15.562 1 94.19 314 THR B CA 1
ATOM 5325 C C . THR B 1 314 ? -40.562 7.984 14.289 1 94.19 314 THR B C 1
ATOM 5327 O O . THR B 1 314 ? -41.594 7.418 13.977 1 94.19 314 THR B O 1
ATOM 5330 N N . LEU B 1 315 ? -39.469 8.016 13.562 1 92.81 315 LEU B N 1
ATOM 5331 C CA . LEU B 1 315 ? -39.344 7.254 12.32 1 92.81 315 LEU B CA 1
ATOM 5332 C C . LEU B 1 315 ? -38.594 5.934 12.562 1 92.81 315 LEU B C 1
ATOM 5334 O O . LEU B 1 315 ? -37.5 5.922 13.086 1 92.81 315 LEU B O 1
ATOM 5338 N N . LYS B 1 316 ? -39.281 4.883 12.328 1 89.12 316 LYS B N 1
ATOM 5339 C CA . LYS B 1 316 ? -38.625 3.582 12.289 1 89.12 316 LYS B CA 1
ATOM 5340 C C . LYS B 1 316 ? -37.969 3.326 10.93 1 89.12 316 LYS B C 1
ATOM 5342 O O . LYS B 1 316 ? -38.688 3.291 9.906 1 89.12 316 LYS B O 1
ATOM 5347 N N . THR B 1 317 ? -36.656 3.273 10.898 1 86.5 317 THR B N 1
ATOM 5348 C CA . THR B 1 317 ? -35.938 3.18 9.648 1 86.5 317 THR B CA 1
ATOM 5349 C C . THR B 1 317 ? -34.688 2.312 9.812 1 86.5 317 THR B C 1
ATOM 5351 O O . THR B 1 317 ? -34.5 1.683 10.852 1 86.5 317 THR B O 1
ATOM 5354 N N . PHE B 1 318 ? -33.938 2.207 8.68 1 77.12 318 PHE B N 1
ATOM 5355 C CA . PHE B 1 318 ? -32.656 1.483 8.672 1 77.12 318 PHE B CA 1
ATOM 5356 C C . PHE B 1 318 ? -31.5 2.449 8.57 1 77.12 318 PHE B C 1
ATOM 5358 O O . PHE B 1 318 ? -31.484 3.336 7.715 1 77.12 318 PHE B O 1
ATOM 5365 N N . VAL B 1 319 ? -30.75 2.312 9.656 1 76.81 319 VAL B N 1
ATOM 5366 C CA . VAL B 1 319 ? -29.484 3.025 9.602 1 76.81 319 VAL B CA 1
ATOM 5367 C C . VAL B 1 319 ? -28.328 2.035 9.719 1 76.81 319 VAL B C 1
ATOM 5369 O O . VAL B 1 319 ? -28.25 1.286 10.695 1 76.81 319 VAL B O 1
ATOM 5372 N N . ASP B 1 320 ? -27.5 1.986 8.625 1 65.5 320 ASP B N 1
ATOM 5373 C CA . ASP B 1 320 ? -26.344 1.094 8.57 1 65.5 320 ASP B CA 1
ATOM 5374 C C . ASP B 1 320 ? -26.766 -0.36 8.781 1 65.5 320 ASP B C 1
ATOM 5376 O O . ASP B 1 320 ? -26.156 -1.083 9.562 1 65.5 320 ASP B O 1
ATOM 5380 N N . GLY B 1 321 ? -27.844 -0.624 8.195 1 59.34 321 GLY B N 1
ATOM 5381 C CA . GLY B 1 321 ? -28.312 -2 8.156 1 59.34 321 GLY B CA 1
ATOM 5382 C C . GLY B 1 321 ? -29.047 -2.412 9.414 1 59.34 321 GLY B C 1
ATOM 5383 O O . GLY B 1 321 ? -29.469 -3.564 9.547 1 59.34 321 GLY B O 1
ATOM 5384 N N . ARG B 1 322 ? -29.25 -1.562 10.336 1 68.38 322 ARG B N 1
ATOM 5385 C CA . ARG B 1 322 ? -29.969 -1.871 11.578 1 68.38 322 ARG B CA 1
ATOM 5386 C C . ARG B 1 322 ? -31.25 -1.061 11.68 1 68.38 322 ARG B C 1
ATOM 5388 O O . ARG B 1 322 ? -31.297 0.092 11.25 1 68.38 322 ARG B O 1
ATOM 5395 N N . THR B 1 323 ? -32.219 -1.816 12.227 1 77.31 323 THR B N 1
ATOM 5396 C CA . THR B 1 323 ? -33.469 -1.117 12.5 1 77.31 323 THR B CA 1
ATOM 5397 C C . THR B 1 323 ? -33.312 -0.164 13.68 1 77.31 323 THR B C 1
ATOM 5399 O O . THR B 1 323 ? -32.844 -0.564 14.75 1 77.31 323 THR B O 1
ATOM 5402 N N . VAL B 1 324 ? -33.594 1.068 13.383 1 84.44 324 VAL B N 1
ATOM 5403 C CA . VAL B 1 324 ? -33.469 2.047 14.461 1 84.44 324 VAL B CA 1
ATOM 5404 C C . VAL B 1 324 ? -34.656 2.98 14.461 1 84.44 324 VAL B C 1
ATOM 5406 O O . VAL B 1 324 ? -35.406 3.045 13.484 1 84.44 324 VAL B O 1
ATOM 5409 N N . SER B 1 325 ? -34.938 3.58 15.617 1 89.31 325 SER B N 1
ATOM 5410 C CA . SER B 1 325 ? -35.906 4.66 15.742 1 89.31 325 SER B CA 1
ATOM 5411 C C . SER B 1 325 ? -35.219 6.023 15.695 1 89.31 325 SER B C 1
ATOM 5413 O O . SER B 1 325 ? -34.25 6.262 16.406 1 89.31 325 SER B O 1
ATOM 5415 N N . VAL B 1 326 ? -35.656 6.832 14.812 1 92.62 326 VAL B N 1
ATOM 5416 C CA . VAL B 1 326 ? -35.125 8.172 14.648 1 92.62 326 VAL B CA 1
ATOM 5417 C C . VAL B 1 326 ? -36.156 9.219 15.039 1 92.62 326 VAL B C 1
ATOM 5419 O O . VAL B 1 326 ? -37.281 9.219 14.516 1 92.62 326 VAL B O 1
ATOM 5422 N N . LYS B 1 327 ? -35.781 10.031 15.906 1 93.5 327 LYS B N 1
ATOM 5423 C CA . LYS B 1 327 ? -36.656 11.117 16.312 1 93.5 327 LYS B CA 1
ATOM 5424 C C . LYS B 1 327 ? -36.375 12.391 15.523 1 93.5 327 LYS B C 1
ATOM 5426 O O . LYS B 1 327 ? -35.219 12.688 15.234 1 93.5 327 LYS B O 1
ATOM 5431 N N . THR B 1 328 ? -37.344 13.016 15.148 1 93.38 328 THR B N 1
ATOM 5432 C CA . THR B 1 328 ? -37.188 14.297 14.469 1 93.38 328 THR B CA 1
ATOM 5433 C C . THR B 1 328 ? -38.344 15.242 14.789 1 93.38 328 THR B C 1
ATOM 5435 O O . THR B 1 328 ? -39.438 14.797 15.133 1 93.38 328 THR B O 1
ATOM 5438 N N . LYS B 1 329 ? -38.031 16.469 14.742 1 93.06 329 LYS B N 1
ATOM 5439 C CA . LYS B 1 329 ? -39.031 17.531 14.898 1 93.06 329 LYS B CA 1
ATOM 5440 C C . LYS B 1 329 ? -39.469 18.078 13.539 1 93.06 329 LYS B C 1
ATOM 5442 O O . LYS B 1 329 ? -38.625 18.5 12.742 1 93.06 329 LYS B O 1
ATOM 5447 N N . LEU B 1 330 ? -40.75 17.984 13.344 1 94.25 330 LEU B N 1
ATOM 5448 C CA . LEU B 1 330 ? -41.281 18.453 12.062 1 94.25 330 LEU B CA 1
ATOM 5449 C C . LEU B 1 330 ? -42.094 19.734 12.234 1 94.25 330 LEU B C 1
ATOM 5451 O O . LEU B 1 330 ? -42.812 19.891 13.211 1 94.25 330 LEU B O 1
ATOM 5455 N N . PRO B 1 331 ? -41.875 20.594 11.258 1 90.88 331 PRO B N 1
ATOM 5456 C CA . PRO B 1 331 ? -42.781 21.734 11.242 1 90.88 331 PRO B CA 1
ATOM 5457 C C . PRO B 1 331 ? -44.25 21.312 11.023 1 90.88 331 PRO B C 1
ATOM 5459 O O . PRO B 1 331 ? -44.5 20.172 10.602 1 90.88 331 PRO B O 1
ATOM 5462 N N . ALA B 1 332 ? -45.156 22.25 11.281 1 89 332 ALA B N 1
ATOM 5463 C CA . ALA B 1 332 ? -46.594 21.984 11.32 1 89 332 ALA B CA 1
ATOM 5464 C C . ALA B 1 332 ? -47.062 21.359 10.008 1 89 332 ALA B C 1
ATOM 5466 O O . ALA B 1 332 ? -47.844 20.406 10.016 1 89 332 ALA B O 1
ATOM 5467 N N . ASP B 1 333 ? -46.594 21.906 8.984 1 89.75 333 ASP B N 1
ATOM 5468 C CA . ASP B 1 333 ? -47.062 21.438 7.684 1 89.75 333 ASP B CA 1
ATOM 5469 C C . ASP B 1 333 ? -46.594 20 7.422 1 89.75 333 ASP B C 1
ATOM 5471 O O . ASP B 1 333 ? -47.375 19.156 6.996 1 89.75 333 ASP B O 1
ATOM 5475 N N . LEU B 1 334 ? -45.375 19.719 7.711 1 91.94 334 LEU B N 1
ATOM 5476 C CA . LEU B 1 334 ? -44.844 18.391 7.496 1 91.94 334 LEU B CA 1
ATOM 5477 C C . LEU B 1 334 ? -45.375 17.406 8.523 1 91.94 334 LEU B C 1
ATOM 5479 O O . LEU B 1 334 ? -45.562 16.219 8.219 1 91.94 334 LEU B O 1
ATOM 5483 N N . TYR B 1 335 ? -45.594 17.953 9.672 1 93.81 335 TYR B N 1
ATOM 5484 C CA . TYR B 1 335 ? -46.156 17.109 10.734 1 93.81 335 TYR B CA 1
ATOM 5485 C C . TYR B 1 335 ? -47.5 16.547 10.344 1 93.81 335 TYR B C 1
ATOM 5487 O O . TYR B 1 335 ? -47.781 15.375 10.578 1 93.81 335 TYR B O 1
ATOM 5495 N N . THR B 1 336 ? -48.312 17.375 9.727 1 92.19 336 THR B N 1
ATOM 5496 C CA . THR B 1 336 ? -49.625 16.953 9.266 1 92.19 336 THR B CA 1
ATOM 5497 C C . THR B 1 336 ? -49.5 15.828 8.234 1 92.19 336 THR B C 1
ATOM 5499 O O . THR B 1 336 ? -50.25 14.844 8.289 1 92.19 336 THR B O 1
ATOM 5502 N N . VAL B 1 337 ? -48.594 16 7.422 1 93.56 337 VAL B N 1
ATOM 5503 C CA . VAL B 1 337 ? -48.344 14.984 6.402 1 93.56 337 VAL B CA 1
ATOM 5504 C C . VAL B 1 337 ? -47.875 13.688 7.059 1 93.56 337 VAL B C 1
ATOM 5506 O O . VAL B 1 337 ? -48.312 12.602 6.684 1 93.56 337 VAL B O 1
ATOM 5509 N N . ALA B 1 338 ? -47.031 13.797 7.957 1 94 338 ALA B N 1
ATOM 5510 C CA . ALA B 1 338 ? -46.5 12.641 8.672 1 94 338 ALA B CA 1
ATOM 5511 C C . ALA B 1 338 ? -47.625 11.898 9.414 1 94 338 ALA B C 1
ATOM 5513 O O . ALA B 1 338 ? -47.656 10.672 9.438 1 94 338 ALA B O 1
ATOM 5514 N N . LEU B 1 339 ? -48.5 12.633 9.961 1 91.81 339 LEU B N 1
ATOM 5515 C CA . LEU B 1 339 ? -49.594 12.031 10.688 1 91.81 339 LEU B CA 1
ATOM 5516 C C . LEU B 1 339 ? -50.5 11.242 9.734 1 91.81 339 LEU B C 1
ATOM 5518 O O . LEU B 1 339 ? -50.969 10.141 10.078 1 91.81 339 LEU B O 1
ATOM 5522 N N . ALA B 1 340 ? -50.719 11.883 8.719 1 92.31 340 ALA B N 1
ATOM 5523 C CA . ALA B 1 340 ? -51.562 11.211 7.723 1 92.31 340 ALA B CA 1
ATOM 5524 C C . ALA B 1 340 ? -50.906 9.914 7.25 1 92.31 340 ALA B C 1
ATOM 5526 O O . ALA B 1 340 ? -51.594 8.891 7.121 1 92.31 340 ALA B O 1
ATOM 5527 N N . ALA B 1 341 ? -49.656 9.992 6.98 1 92.5 341 ALA B N 1
ATOM 5528 C CA . ALA B 1 341 ? -48.938 8.805 6.551 1 92.5 341 ALA B CA 1
ATOM 5529 C C . ALA B 1 341 ? -48.969 7.719 7.625 1 92.5 341 ALA B C 1
ATOM 5531 O O . ALA B 1 341 ? -49.094 6.535 7.312 1 92.5 341 ALA B O 1
ATOM 5532 N N . HIS B 1 342 ? -48.875 8.117 8.82 1 90.06 342 HIS B N 1
ATOM 5533 C CA . HIS B 1 342 ? -48.938 7.199 9.953 1 90.06 342 HIS B CA 1
ATOM 5534 C C . HIS B 1 342 ? -50.281 6.512 10.031 1 90.06 342 HIS B C 1
ATOM 5536 O O . HIS B 1 342 ? -50.344 5.301 10.242 1 90.06 342 HIS B O 1
ATOM 5542 N N . ASP B 1 343 ? -51.219 7.258 9.836 1 89 343 ASP B N 1
ATOM 5543 C CA . ASP B 1 343 ? -52.594 6.742 9.883 1 89 343 ASP B CA 1
ATOM 5544 C C . ASP B 1 343 ? -52.844 5.77 8.734 1 89 343 ASP B C 1
ATOM 5546 O O . ASP B 1 343 ? -53.469 4.715 8.938 1 89 343 ASP B O 1
ATOM 5550 N N . ASP B 1 344 ? -52.344 6.18 7.672 1 86.56 344 ASP B N 1
ATOM 5551 C CA . ASP B 1 344 ? -52.594 5.391 6.465 1 86.56 344 ASP B CA 1
ATOM 5552 C C . ASP B 1 344 ? -51.594 4.23 6.375 1 86.56 344 ASP B C 1
ATOM 5554 O O . ASP B 1 344 ? -51.656 3.426 5.441 1 86.56 344 ASP B O 1
ATOM 5558 N N . LYS B 1 345 ? -50.688 4.211 7.285 1 83.38 345 LYS B N 1
ATOM 5559 C CA . LYS B 1 345 ? -49.625 3.184 7.328 1 83.38 345 LYS B CA 1
ATOM 5560 C C . LYS B 1 345 ? -48.781 3.201 6.055 1 83.38 345 LYS B C 1
ATOM 5562 O O . LYS B 1 345 ? -48.438 2.146 5.527 1 83.38 345 LYS B O 1
ATOM 5567 N N . ASN B 1 346 ? -48.656 4.352 5.527 1 87.38 346 ASN B N 1
ATOM 5568 C CA . ASN B 1 346 ? -47.75 4.555 4.398 1 87.38 346 ASN B CA 1
ATOM 5569 C C . ASN B 1 346 ? -46.312 4.855 4.871 1 87.38 346 ASN B C 1
ATOM 5571 O O . ASN B 1 346 ? -46.125 5.492 5.906 1 87.38 346 ASN B O 1
ATOM 5575 N N . SER B 1 347 ? -45.344 4.348 4.105 1 88.69 347 SER B N 1
ATOM 5576 C CA . SER B 1 347 ? -43.969 4.73 4.402 1 88.69 347 SER B CA 1
ATOM 5577 C C . SER B 1 347 ? -43.688 6.145 3.916 1 88.69 347 SER B C 1
ATOM 5579 O O . SER B 1 347 ? -44.406 6.68 3.07 1 88.69 347 SER B O 1
ATOM 5581 N N . VAL B 1 348 ? -42.719 6.719 4.539 1 93.19 348 VAL B N 1
ATOM 5582 C CA . VAL B 1 348 ? -42.312 8.07 4.156 1 93.19 348 VAL B CA 1
ATOM 5583 C C . VAL B 1 348 ? -40.812 8.109 3.898 1 93.19 348 VAL B C 1
ATOM 5585 O O . VAL B 1 348 ? -40.094 7.215 4.336 1 93.19 348 VAL B O 1
ATOM 5588 N N . ALA B 1 349 ? -40.406 9.023 3.043 1 93.38 349 ALA B N 1
ATOM 5589 C CA . ALA B 1 349 ? -39 9.398 2.891 1 93.38 349 ALA B CA 1
ATOM 5590 C C . ALA B 1 349 ? -38.75 10.805 3.432 1 93.38 349 ALA B C 1
ATOM 5592 O O . ALA B 1 349 ? -39.531 11.719 3.191 1 93.38 349 ALA B O 1
ATOM 5593 N N . LEU B 1 350 ? -37.75 10.938 4.238 1 92.62 350 LEU B N 1
ATOM 5594 C CA . LEU B 1 350 ? -37.375 12.195 4.883 1 92.62 350 LEU B CA 1
ATOM 5595 C C . LEU B 1 350 ? -35.875 12.414 4.816 1 92.62 350 LEU B C 1
ATOM 5597 O O . LEU B 1 350 ? -35.094 11.477 5 1 92.62 350 LEU B O 1
ATOM 5601 N N . THR B 1 351 ? -35.5 13.594 4.434 1 92.75 351 THR B N 1
ATOM 5602 C CA . THR B 1 351 ? -34.094 13.953 4.379 1 92.75 351 THR B CA 1
ATOM 5603 C C . THR B 1 351 ? -33.719 14.906 5.516 1 92.75 351 THR B C 1
ATOM 5605 O O . THR B 1 351 ? -34.531 15.773 5.883 1 92.75 351 THR B O 1
ATOM 5608 N N . GLY B 1 352 ? -32.688 14.68 6.125 1 90.44 352 GLY B N 1
ATOM 5609 C CA . GLY B 1 352 ? -32.188 15.555 7.168 1 90.44 352 GLY B CA 1
ATOM 5610 C C . GLY B 1 352 ? -30.781 15.188 7.629 1 90.44 352 GLY B C 1
ATOM 5611 O O . GLY B 1 352 ? -30.078 14.438 6.957 1 90.44 352 GLY B O 1
ATOM 5612 N N . ASP B 1 353 ? -30.344 15.852 8.688 1 87 353 ASP B N 1
ATOM 5613 C CA . ASP B 1 353 ? -29.031 15.594 9.273 1 87 353 ASP B CA 1
ATOM 5614 C C . ASP B 1 353 ? -29.141 14.617 10.438 1 87 353 ASP B C 1
ATOM 5616 O O . ASP B 1 353 ? -29.578 14.984 11.531 1 87 353 ASP B O 1
ATOM 5620 N N . LEU B 1 354 ? -28.734 13.383 10.117 1 87.12 354 LEU B N 1
ATOM 5621 C CA . LEU B 1 354 ? -28.875 12.305 11.086 1 87.12 354 LEU B CA 1
ATOM 5622 C C . LEU B 1 354 ? -27.75 12.344 12.109 1 87.12 354 LEU B C 1
ATOM 5624 O O . LEU B 1 354 ? -26.578 12.453 11.75 1 87.12 354 LEU B O 1
ATOM 5628 N N . ARG B 1 355 ? -28.141 12.438 13.305 1 81.06 355 ARG B N 1
ATOM 5629 C CA . ARG B 1 355 ? -27.156 12.461 14.391 1 81.06 355 ARG B CA 1
ATOM 5630 C C . ARG B 1 355 ? -27.531 11.469 15.484 1 81.06 355 ARG B C 1
ATOM 5632 O O . ARG B 1 355 ? -28.719 11.219 15.727 1 81.06 355 ARG B O 1
ATOM 5639 N N . ARG B 1 356 ? -26.578 10.953 16.047 1 73.69 356 ARG B N 1
ATOM 5640 C CA . ARG B 1 356 ? -26.828 10.102 17.203 1 73.69 356 ARG B CA 1
ATOM 5641 C C . ARG B 1 356 ? -26.812 10.914 18.484 1 73.69 356 ARG B C 1
ATOM 5643 O O . ARG B 1 356 ? -25.953 11.773 18.688 1 73.69 356 ARG B O 1
ATOM 5650 N N . ASP B 1 357 ? -27.844 10.938 19.203 1 71 357 ASP B N 1
ATOM 5651 C CA . ASP B 1 357 ? -27.984 11.57 20.516 1 71 357 ASP B CA 1
ATOM 5652 C C . ASP B 1 357 ? -28.047 10.531 21.625 1 71 357 ASP B C 1
ATOM 5654 O O . ASP B 1 357 ? -29.125 10.062 21.984 1 71 357 ASP B O 1
ATOM 5658 N N . GLY B 1 358 ? -26.891 10.289 22.109 1 65.75 358 GLY B N 1
ATOM 5659 C CA . GLY B 1 358 ? -26.844 9.188 23.062 1 65.75 358 GLY B CA 1
ATOM 5660 C C . GLY B 1 358 ? -27.109 7.84 22.422 1 65.75 358 GLY B C 1
ATOM 5661 O O . GLY B 1 358 ? -26.391 7.414 21.516 1 65.75 358 GLY B O 1
ATOM 5662 N N . GLN B 1 359 ? -28.141 7.219 22.953 1 70.06 359 GLN B N 1
ATOM 5663 C CA . GLN B 1 359 ? -28.562 5.922 22.422 1 70.06 359 GLN B CA 1
ATOM 5664 C C . GLN B 1 359 ? -29.641 6.086 21.344 1 70.06 359 GLN B C 1
ATOM 5666 O O . GLN B 1 359 ? -30.094 5.098 20.766 1 70.06 359 GLN B O 1
ATOM 5671 N N . ARG B 1 360 ? -29.922 7.27 21.141 1 76 360 ARG B N 1
ATOM 5672 C CA . ARG B 1 360 ? -31.016 7.527 20.203 1 76 360 ARG B CA 1
ATOM 5673 C C . ARG B 1 360 ? -30.516 8.273 18.969 1 76 360 ARG B C 1
ATOM 5675 O O . ARG B 1 360 ? -29.453 8.883 19 1 76 360 ARG B O 1
ATOM 5682 N N . TRP B 1 361 ? -31.172 8.008 17.844 1 86.56 361 TRP B N 1
ATOM 5683 C CA . TRP B 1 361 ? -30.922 8.75 16.609 1 86.56 361 TRP B CA 1
ATOM 5684 C C . TRP B 1 361 ? -31.859 9.938 16.484 1 86.56 361 TRP B C 1
ATOM 5686 O O . TRP B 1 361 ? -33.031 9.852 16.844 1 86.56 361 TRP B O 1
ATOM 5696 N N . ARG B 1 362 ? -31.297 11.016 16.016 1 88.69 362 ARG B N 1
ATOM 5697 C CA . ARG B 1 362 ? -32.062 12.227 15.773 1 88.69 362 ARG B CA 1
ATOM 5698 C C . ARG B 1 362 ? -31.828 12.766 14.375 1 88.69 362 ARG B C 1
ATOM 5700 O O . ARG B 1 362 ? -30.688 12.734 13.883 1 88.69 362 ARG B O 1
ATOM 5707 N N . LEU B 1 363 ? -32.875 13.039 13.703 1 91 363 LEU B N 1
ATOM 5708 C CA . LEU B 1 363 ? -32.781 13.703 12.414 1 91 363 LEU B CA 1
ATOM 5709 C C . LEU B 1 363 ? -33.031 15.203 12.555 1 91 363 LEU B C 1
ATOM 5711 O O . LEU B 1 363 ? -34.125 15.625 12.914 1 91 363 LEU B O 1
ATOM 5715 N N . GLU B 1 364 ? -31.906 15.836 12.289 1 87.38 364 GLU B N 1
ATOM 5716 C CA . GLU B 1 364 ? -32.031 17.281 12.367 1 87.38 364 GLU B CA 1
ATOM 5717 C C . GLU B 1 364 ? -32.281 17.891 10.992 1 87.38 364 GLU B C 1
ATOM 5719 O O . GLU B 1 364 ? -31.938 17.297 9.969 1 87.38 364 GLU B O 1
ATOM 5724 N N . ASN B 1 365 ? -32.969 19.016 10.992 1 87.75 365 ASN B N 1
ATOM 5725 C CA . ASN B 1 365 ? -33.281 19.766 9.789 1 87.75 365 ASN B CA 1
ATOM 5726 C C . ASN B 1 365 ? -34.031 18.922 8.766 1 87.75 365 ASN B C 1
ATOM 5728 O O . ASN B 1 365 ? -33.656 18.844 7.602 1 87.75 365 ASN B O 1
ATOM 5732 N N . PRO B 1 366 ? -35.156 18.359 9.25 1 92.44 366 PRO B N 1
ATOM 5733 C CA . PRO B 1 366 ? -35.906 17.516 8.328 1 92.44 366 PRO B CA 1
ATOM 5734 C C . PRO B 1 366 ? -36.5 18.297 7.152 1 92.44 366 PRO B C 1
ATOM 5736 O O . PRO B 1 366 ? -36.969 19.422 7.32 1 92.44 366 PRO B O 1
ATOM 5739 N N . ARG B 1 367 ? -36.281 17.719 6.016 1 89.88 367 ARG B N 1
ATOM 5740 C CA . ARG B 1 367 ? -36.844 18.312 4.801 1 89.88 367 ARG B CA 1
ATOM 5741 C C . ARG B 1 367 ? -37.219 17.25 3.787 1 89.88 367 ARG B C 1
ATOM 5743 O O . ARG B 1 367 ? -36.906 16.062 3.965 1 89.88 367 ARG B O 1
ATOM 5750 N N . ASN B 1 368 ? -38.031 17.609 2.82 1 90.94 368 ASN B N 1
ATOM 5751 C CA . ASN B 1 368 ? -38.375 16.766 1.691 1 90.94 368 ASN B CA 1
ATOM 5752 C C . ASN B 1 368 ? -39.156 15.523 2.146 1 90.94 368 ASN B C 1
ATOM 5754 O O . ASN B 1 368 ? -38.812 14.406 1.732 1 90.94 368 ASN B O 1
ATOM 5758 N N . LEU B 1 369 ? -40.125 15.812 2.986 1 93.69 369 LEU B N 1
ATOM 5759 C CA . LEU B 1 369 ? -40.938 14.68 3.396 1 93.69 369 LEU B CA 1
ATOM 5760 C C . LEU B 1 369 ? -41.875 14.234 2.262 1 93.69 369 LEU B C 1
ATOM 5762 O O . LEU B 1 369 ? -42.594 15.055 1.696 1 93.69 369 LEU B O 1
ATOM 5766 N N . GLU B 1 370 ? -41.656 12.984 1.86 1 92.25 370 GLU B N 1
ATOM 5767 C CA . GLU B 1 370 ? -42.469 12.391 0.801 1 92.25 370 GLU B CA 1
ATOM 5768 C C . GLU B 1 370 ? -43.156 11.109 1.276 1 92.25 370 GLU B C 1
ATOM 5770 O O . GLU B 1 370 ? -42.531 10.289 1.953 1 92.25 370 GLU B O 1
ATOM 5775 N N . VAL B 1 371 ? -44.469 11.07 0.98 1 92.81 371 VAL B N 1
ATOM 5776 C CA . VAL B 1 371 ? -45.219 9.852 1.278 1 92.81 371 VAL B CA 1
ATOM 5777 C C . VAL B 1 371 ? -45.031 8.852 0.134 1 92.81 371 VAL B C 1
ATOM 5779 O O . VAL B 1 371 ? -45.219 9.203 -1.036 1 92.81 371 VAL B O 1
ATOM 5782 N N . ILE B 1 372 ? -44.531 7.754 0.472 1 85 372 ILE B N 1
ATOM 5783 C CA . ILE B 1 372 ? -44.344 6.691 -0.509 1 85 372 ILE B CA 1
ATOM 5784 C C . ILE B 1 372 ? -45.594 5.812 -0.549 1 85 372 ILE B C 1
ATOM 5786 O O . ILE B 1 372 ? -45.906 5.148 0.437 1 85 372 ILE B O 1
ATOM 5790 N N . THR B 1 373 ? -46.5 6.129 -1.552 1 75.44 373 THR B N 1
ATOM 5791 C CA . THR B 1 373 ? -47.75 5.367 -1.704 1 75.44 373 THR B CA 1
ATOM 5792 C C . THR B 1 373 ? -47.5 4.125 -2.559 1 75.44 373 THR B C 1
ATOM 5794 O O . THR B 1 373 ? -46.688 4.148 -3.488 1 75.44 373 THR B O 1
ATOM 5797 N N . GLU B 1 374 ? -47.625 3.051 -2.105 1 55.91 374 GLU B N 1
ATOM 5798 C CA . GLU B 1 374 ? -47.656 1.854 -2.941 1 55.91 374 GLU B CA 1
ATOM 5799 C C . GLU B 1 374 ? -48.656 1.976 -4.062 1 55.91 374 GLU B C 1
ATOM 5801 O O . GLU B 1 374 ? -49.844 2.26 -3.812 1 55.91 374 GLU B O 1
ATOM 5806 N N . ASP B 1 375 ? -48.406 2.693 -5.164 1 47.19 375 ASP B N 1
ATOM 5807 C CA . ASP B 1 375 ? -49.375 2.594 -6.254 1 47.19 375 ASP B CA 1
ATOM 5808 C C . ASP B 1 375 ? -49.844 1.15 -6.457 1 47.19 375 ASP B C 1
ATOM 5810 O O . ASP B 1 375 ? -49.031 0.28 -6.793 1 47.19 375 ASP B O 1
ATOM 5814 N N . LEU B 1 376 ? -50.844 0.695 -5.742 1 39.47 376 LEU B N 1
ATOM 5815 C CA . LEU B 1 376 ? -51.625 -0.427 -6.281 1 39.47 376 LEU B CA 1
ATOM 5816 C C . LEU B 1 376 ? -51.969 -0.188 -7.746 1 39.47 376 LEU B C 1
ATOM 5818 O O . LEU B 1 376 ? -52.75 0.718 -8.062 1 39.47 376 LEU B O 1
ATOM 5822 N N . GLY B 1 377 ? -51.094 0.004 -8.633 1 32.06 377 GLY B N 1
ATOM 5823 C CA . GLY B 1 377 ? -51.531 0.002 -10.008 1 32.06 377 GLY B CA 1
ATOM 5824 C C . GLY B 1 377 ? -52.688 -0.973 -10.258 1 32.06 377 GLY B C 1
ATOM 5825 O O . GLY B 1 377 ? -52.781 -2.004 -9.586 1 32.06 377 GLY B O 1
ATOM 5826 N N . SER B 1 378 ? -53.844 -0.413 -10.836 1 33.12 378 SER B N 1
ATOM 5827 C CA . SER B 1 378 ? -54.969 -0.989 -11.555 1 33.12 378 SER B CA 1
ATOM 5828 C C . SER B 1 378 ? -54.531 -2.146 -12.445 1 33.12 378 SER B C 1
ATOM 5830 O O . SER B 1 378 ? -53.719 -1.962 -13.359 1 33.12 378 SER B O 1
ATOM 5832 N N . GLU B 1 379 ? -54.375 -3.348 -12.078 1 23.95 379 GLU B N 1
ATOM 5833 C CA . GLU B 1 379 ? -55.031 -4.258 -13.023 1 23.95 379 GLU B CA 1
ATOM 5834 C C . GLU B 1 379 ? -56.531 -4.07 -13.039 1 23.95 379 GLU B C 1
ATOM 5836 O O . GLU B 1 379 ? -57.156 -3.869 -11.984 1 23.95 379 GLU B O 1
#

Solvent-accessible surface area (backbone atoms only — not comparable to full-atom values): 38325 Å² total; per-residue (Å²): 126,87,73,71,89,66,47,62,57,34,40,56,47,47,45,35,64,12,50,51,28,48,42,43,74,72,58,32,38,83,75,44,78,40,82,92,52,26,31,29,30,38,33,91,96,50,72,76,40,76,46,44,74,51,75,81,46,93,58,36,34,58,50,45,50,50,50,35,49,52,48,11,62,74,67,72,47,53,50,66,58,44,46,54,52,33,63,38,18,48,15,30,31,38,37,41,32,30,72,60,35,46,45,70,21,23,31,45,34,66,54,44,40,47,44,49,48,31,55,51,38,35,52,48,31,6,26,39,24,53,75,54,57,40,40,40,76,66,88,90,68,50,63,67,32,52,57,54,50,68,63,22,27,27,44,57,43,44,89,78,38,40,26,47,30,35,40,35,56,39,79,66,50,85,84,55,81,65,63,38,86,57,77,74,57,73,88,76,43,56,68,52,50,38,18,56,49,19,33,56,43,11,52,50,40,47,52,53,22,46,53,39,34,76,73,69,44,59,68,60,44,50,63,71,24,14,84,42,23,26,25,16,51,30,26,39,26,49,18,52,40,13,64,65,12,66,9,31,39,41,32,40,36,53,19,46,40,43,50,51,61,56,63,62,48,76,46,75,48,55,48,79,46,19,63,52,28,40,51,48,14,55,56,29,43,44,62,34,55,40,70,68,38,72,43,53,30,35,53,77,44,75,50,62,53,92,89,44,69,48,24,37,37,30,33,40,27,66,57,95,86,33,85,40,61,30,37,32,63,28,51,50,73,55,32,54,51,48,48,50,29,37,74,68,68,32,37,33,33,38,26,14,28,33,25,46,56,85,96,37,37,31,34,38,76,63,40,74,75,38,77,48,69,78,76,76,68,82,123,126,87,72,71,91,64,48,62,56,34,38,57,47,48,45,35,66,13,51,51,29,48,42,43,76,72,58,32,40,82,75,45,76,42,82,92,52,25,30,29,29,39,32,92,97,50,71,77,40,75,47,44,76,51,76,82,45,93,57,36,34,59,50,46,49,49,52,35,49,53,48,11,62,72,68,70,48,52,50,65,58,46,46,54,50,33,62,37,20,49,17,32,33,37,37,42,33,30,72,61,35,44,43,71,20,23,30,45,34,68,53,43,39,46,44,48,48,30,54,52,38,36,51,50,32,6,26,38,24,54,74,53,56,41,41,40,78,66,87,88,68,49,63,67,29,51,58,53,49,67,62,21,28,26,45,58,43,44,89,76,40,40,27,47,31,36,40,36,58,40,80,65,50,85,85,56,81,65,63,37,88,57,77,73,59,73,88,77,44,56,67,54,51,39,19,58,49,21,34,54,43,11,51,49,39,47,52,52,21,47,53,39,34,75,74,69,44,59,69,58,45,48,62,70,24,15,82,43,22,27,25,15,51,31,25,39,25,49,17,54,41,13,64,63,13,66,10,31,39,40,33,41,35,52,18,47,39,44,49,52,59,56,66,62,49,76,48,76,46,53,49,77,47,20,62,51,27,40,51,48,14,55,56,29,42,45,61,34,55,42,70,70,38,71,41,53,29,35,54,77,43,75,48,63,53,92,88,45,69,48,23,40,36,30,32,41,29,68,57,95,87,34,85,41,60,30,36,32,64,29,51,51,72,55,32,53,52,48,50,50,29,37,72,67,67,31,38,34,34,36,26,13,28,33,24,46,57,85,94,36,38,31,34,38,76,62,39,73,75,39,76,50,71,78,76,76,70,84,122

Radius of gyration: 31.82 Å; Cα contacts (8 Å, |Δi|>4): 1583; chains: 2; bounding box: 94×72×68 Å

Foldseek 3Di:
DPPDPDDLVLLLLQFLLLLVLVVVVVPWDFDADDPDFWTWTDDVVADIAIGGNGSPDPCNSVSSQVRLVRVCVSVVHDSVVSSVSSSQQQFKKKKKFQQDDDQFQHADPVLLVLSQVLSLLLLLLLLVLLVPQAQADDPPPDPRSVVQSVPKDWDDADPPTRMTMITQHADFDPVPQPADLADDDSVPGDSSVSSVQLSLQQLVQLQVLLVVVVVPDDLVSQVVSSNSRRHLSNLLSLLSSCCSRQWMKMKIAHHSRHHYNDRMGIDIGHSVSSVVSNVSSVVSVLAFWAFFDKWKFAWDDKDDDPPDQKIKTWGFTDDPRDTAIEIEIGGNVVSVVNVVCNVVVFMKIWTATWHHDDPHIYGYPIDDIGTDDPPPPDD/DPPDPDPLVLLLLQFLLLLVLVVVVVPWDFDADDPDFWTWTDDVVADIAIGGNGSPDPCNSVSSQVRLVRVCVSVVHDSVVSSVSSSQQQFKKKKKFQQDDDQFQHADPVLLVLSQVLSLLLLLLLLVLLVPQAQADDPPPDPRSVVQSVPKDWDDADPPTRMTMITQHADFDPVPQPADLADDDSVPGDSSVSSVQLSLQQLVQLQVLLVVVVVPDDLVSQVVSSNSRRHLSNLLSLLSSCCSRQWMKMKIAHHSRHHYSDRMGIDIGHSVSSVVSNVSSVVSVLAFWAFFDKWKFAWPDKADDPPDQKIKTWGFTDDPRDTAIEIEIGGNVVSVVNVVCNVVVFMKIWTATWHHDDPHIYGYPIDDIGTDDPPPPDD

Sequence (758 aa):
MRALIVDSETLISVTPSAMISYVTTEGWIRTDKYGEHSDVYAKAGGPELIIPGTAQLGDYAQVVAEVIDELARHENRSELQVFRDLIGSDRDVVRVRAPEADGDGSVQVDAGVNIFAQAREILLSAACSANEPRPAYRTGKNKEATAYMSRVRLGQTEHGSFVVTLFAPVPPSLEGPKQSDFWPVPAEEPFDRLVTRYLADGLQAAHKAAEQVVRGGGINAFTNAVHKGVSANLCEALSSLIDVGEGLDVSVTWSRTRPTPEARRQVVFQKSQGEVLREAARVLRLQEPRPDERLEGYIIGAGRRVEDDDGQVTLKTFVDGRTVSVKTKLPADLYTVALAAHDDKNSVALTGDLRRDGQRWRLENPRNLEVITEDLGSEMRALIVDSETLISVTPSAMISYVTTEGWIRTDKYGEHSDVYAKAGGPELIIPGTAQLGDYAQVVAEVIDELARHENRSELQVFRDLIGSDRDVVRVRAPEADGDGSVQVDAGVNIFAQAREILLSAACSANEPRPAYRTGKNKEATAYMSRVRLGQTEHGSFVVTLFAPVPPSLEGPKQSDFWPVPAEEPFDRLVTRYLADGLQAAHKAAEQVVRGGGINAFTNAVHKGVSANLCEALSSLIDVGEGLDVSVTWSRTRPTPEARRQVVFQKSQGEVLREAARVLRLQEPRPDERLEGYIIGAGRRVEDDDGQVTLKTFVDGRTVSVKTKLPADLYTVALAAHDDKNSVALTGDLRRDGQRWRLENPRNLEVITEDLGSE